Protein AF-A0A953ZHA9-F1 (afdb_monomer)

Structure (mmCIF, N/CA/C/O backbone):
data_AF-A0A953ZHA9-F1
#
_entry.id   AF-A0A953ZHA9-F1
#
loop_
_atom_site.group_PDB
_atom_site.id
_atom_site.type_symbol
_atom_site.label_atom_id
_atom_site.label_alt_id
_atom_site.label_comp_id
_atom_site.label_asym_id
_atom_site.label_entity_id
_atom_site.label_seq_id
_atom_site.pdbx_PDB_ins_code
_atom_site.Cartn_x
_atom_site.Cartn_y
_atom_site.Cartn_z
_atom_site.occupancy
_atom_site.B_iso_or_equiv
_atom_site.auth_seq_id
_atom_site.auth_comp_id
_atom_site.auth_asym_id
_atom_site.auth_atom_id
_atom_site.pdbx_PDB_model_num
ATOM 1 N N . MET A 1 1 ? -42.605 -20.347 35.649 1.00 46.47 1 MET A N 1
ATOM 2 C CA . MET A 1 1 ? -43.992 -19.847 35.459 1.00 46.47 1 MET A CA 1
ATOM 3 C C . MET A 1 1 ?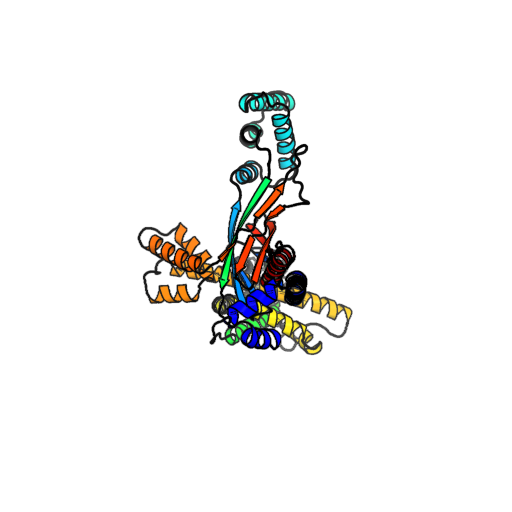 -45.031 -20.470 36.406 1.00 46.47 1 MET A C 1
ATOM 5 O O . MET A 1 1 ? -45.930 -19.749 36.827 1.00 46.47 1 MET A O 1
ATOM 9 N N . ALA A 1 2 ? -44.921 -21.750 36.800 1.00 55.47 2 ALA A N 1
ATOM 10 C CA . ALA A 1 2 ? -45.885 -22.400 37.709 1.00 55.47 2 ALA A CA 1
ATOM 11 C C . ALA A 1 2 ? -46.006 -21.723 39.096 1.00 55.47 2 ALA A C 1
ATOM 13 O O . ALA A 1 2 ? -47.114 -21.475 39.563 1.00 55.47 2 ALA A O 1
ATOM 14 N N . GLY A 1 3 ? -44.887 -21.312 39.709 1.00 54.28 3 GLY A N 1
ATOM 15 C CA . GLY A 1 3 ? -44.893 -20.633 41.017 1.00 54.28 3 GLY A CA 1
ATOM 16 C C . GLY A 1 3 ? -45.524 -19.230 41.021 1.00 54.28 3 GLY A C 1
ATOM 17 O O . GLY A 1 3 ? -46.159 -18.843 41.999 1.00 54.28 3 GLY A O 1
ATOM 18 N N . ALA A 1 4 ? -45.415 -18.484 39.915 1.00 53.38 4 ALA A N 1
ATOM 19 C CA . ALA A 1 4 ? -46.030 -17.158 39.775 1.00 53.38 4 ALA A CA 1
ATOM 20 C C . ALA A 1 4 ? -47.553 -17.252 39.578 1.00 53.38 4 ALA A C 1
ATOM 22 O O . ALA A 1 4 ? -48.303 -16.491 40.186 1.00 53.38 4 ALA A O 1
ATOM 23 N N . ARG A 1 5 ? -48.024 -18.238 38.796 1.00 55.31 5 ARG A N 1
ATOM 24 C CA . ARG A 1 5 ? -49.462 -18.525 38.641 1.00 55.31 5 ARG A CA 1
ATOM 25 C C . ARG A 1 5 ? -50.091 -19.048 39.939 1.00 55.31 5 ARG A C 1
ATOM 27 O O . ARG A 1 5 ? -51.217 -18.667 40.247 1.00 55.31 5 ARG A O 1
ATOM 34 N N . ALA A 1 6 ? -49.360 -19.850 40.717 1.00 56.22 6 ALA A N 1
ATOM 35 C CA . ALA A 1 6 ? -49.814 -20.345 42.018 1.00 56.22 6 ALA A CA 1
ATOM 36 C C . ALA A 1 6 ? -49.943 -19.224 43.070 1.00 56.22 6 ALA A C 1
ATOM 38 O O . ALA A 1 6 ? -50.947 -19.169 43.774 1.00 56.22 6 ALA A O 1
ATOM 39 N N . ARG A 1 7 ? -48.997 -18.269 43.137 1.00 58.69 7 ARG A N 1
ATOM 40 C CA . ARG A 1 7 ? -49.129 -17.099 44.032 1.00 58.69 7 ARG A CA 1
ATOM 41 C C . ARG A 1 7 ? -50.207 -16.121 43.587 1.00 58.69 7 ARG A C 1
ATOM 43 O O . ARG A 1 7 ? -50.943 -15.653 44.444 1.00 58.69 7 ARG A O 1
ATOM 50 N N . ARG A 1 8 ? -50.367 -15.868 42.281 1.00 56.56 8 ARG A N 1
ATOM 51 C CA . ARG A 1 8 ? -51.448 -15.005 41.768 1.00 56.56 8 ARG A CA 1
ATOM 52 C C . ARG A 1 8 ? -52.821 -15.452 42.283 1.00 56.56 8 ARG A C 1
ATOM 54 O O . ARG A 1 8 ? -53.618 -14.609 42.677 1.00 56.56 8 ARG A O 1
ATOM 61 N N . ARG A 1 9 ? -53.069 -16.768 42.320 1.00 56.53 9 ARG A N 1
ATOM 62 C CA . ARG A 1 9 ? -54.313 -17.347 42.854 1.00 56.53 9 ARG A CA 1
ATOM 63 C C . ARG A 1 9 ? -54.489 -17.159 44.365 1.00 56.53 9 ARG A C 1
ATOM 65 O O . ARG A 1 9 ? -55.622 -17.025 44.797 1.00 56.53 9 ARG A O 1
ATOM 72 N N . ASN A 1 10 ? -53.403 -17.109 45.137 1.00 55.66 10 ASN A N 1
ATOM 73 C CA . ASN A 1 10 ? -53.461 -17.034 46.602 1.00 55.66 10 ASN A CA 1
ATOM 74 C C . ASN A 1 10 ? -53.288 -15.618 47.184 1.00 55.66 10 ASN A C 1
ATOM 76 O O . ASN A 1 10 ? -53.624 -15.421 48.345 1.00 55.66 10 ASN A O 1
ATOM 80 N N . THR A 1 11 ? -52.746 -14.642 46.440 1.00 58.66 11 THR A N 1
ATOM 81 C CA . THR A 1 11 ? -52.456 -13.288 46.969 1.00 58.66 11 THR A CA 1
ATOM 82 C C . THR A 1 11 ? -53.059 -12.130 46.168 1.00 58.66 11 THR A C 1
ATOM 84 O O . THR A 1 11 ? -52.948 -10.992 46.607 1.00 58.66 11 THR A O 1
ATOM 87 N N . GLY A 1 12 ? -53.671 -12.376 45.002 1.00 61.41 12 GLY A N 1
ATOM 88 C CA . GLY A 1 12 ? -54.345 -11.337 44.203 1.00 61.41 12 GLY A CA 1
ATOM 89 C C . GLY A 1 12 ? -53.430 -10.331 43.480 1.00 61.41 12 GLY A C 1
ATOM 90 O O . GLY A 1 12 ? -53.921 -9.379 42.884 1.00 61.41 12 GLY A O 1
ATOM 91 N N . GLU A 1 13 ? -52.107 -10.520 43.498 1.00 60.47 13 GLU A N 1
ATOM 92 C CA . GLU A 1 13 ? -51.139 -9.567 42.923 1.00 60.47 13 GLU A CA 1
ATOM 93 C C . GLU A 1 13 ? -50.981 -9.697 41.390 1.00 60.47 13 GLU A C 1
ATOM 95 O O . GLU A 1 13 ? -51.134 -10.777 40.811 1.00 60.47 13 GLU A O 1
ATOM 100 N N . ASN A 1 14 ? -50.600 -8.596 40.729 1.00 72.56 14 ASN A N 1
ATOM 101 C CA . ASN A 1 14 ? -50.195 -8.556 39.316 1.00 72.56 14 ASN A CA 1
ATOM 102 C C . ASN A 1 14 ? -49.054 -9.566 39.038 1.00 72.56 14 ASN A C 1
ATOM 104 O O . ASN A 1 14 ? -48.128 -9.707 39.834 1.00 72.56 14 ASN A O 1
ATOM 108 N N . ILE A 1 15 ? -49.103 -10.256 37.889 1.00 62.19 15 ILE A N 1
ATOM 109 C CA . ILE A 1 15 ? -48.099 -11.235 37.431 1.00 62.19 15 ILE A CA 1
ATOM 110 C C . ILE A 1 15 ? -46.666 -10.688 37.458 1.00 62.19 15 ILE A C 1
ATOM 112 O O . ILE A 1 15 ? -45.771 -11.413 37.887 1.00 62.19 15 ILE A O 1
ATOM 116 N N . LEU A 1 16 ? -46.440 -9.435 37.053 1.00 66.94 16 LEU A N 1
ATOM 117 C CA . LEU A 1 16 ? -45.123 -8.789 37.104 1.00 66.94 16 LEU A CA 1
ATOM 118 C C . LEU A 1 16 ? -44.649 -8.614 38.552 1.00 66.94 16 LEU A C 1
ATOM 120 O O . LEU A 1 16 ? -43.514 -8.953 38.879 1.00 66.94 16 LEU A O 1
ATOM 124 N N . THR A 1 17 ? -45.536 -8.179 39.448 1.00 66.88 17 THR A N 1
ATOM 125 C CA . THR A 1 17 ? -45.242 -8.002 40.878 1.00 66.88 17 THR A CA 1
ATOM 126 C C . THR A 1 17 ? -44.975 -9.338 41.573 1.00 66.88 17 THR A C 1
ATOM 128 O O . THR A 1 17 ? -44.025 -9.452 42.347 1.00 66.88 17 THR A O 1
ATOM 131 N N . ALA A 1 18 ? -45.752 -10.375 41.251 1.00 61.16 18 ALA A N 1
ATOM 132 C CA . ALA A 1 18 ? -45.565 -11.727 41.767 1.00 61.16 18 ALA A CA 1
ATOM 133 C C . ALA A 1 18 ? -44.256 -12.355 41.265 1.00 61.16 18 ALA A C 1
ATOM 135 O O . ALA A 1 18 ? -43.568 -13.029 42.032 1.00 61.16 18 ALA A O 1
ATOM 136 N N . LEU A 1 19 ? -43.886 -12.113 40.002 1.00 64.56 19 LEU A N 1
ATOM 137 C CA . LEU A 1 19 ? -42.614 -12.554 39.435 1.00 64.56 19 LEU A CA 1
ATOM 138 C C . LEU A 1 19 ? -41.450 -11.878 40.170 1.00 64.56 19 LEU A C 1
ATOM 140 O O . LEU A 1 19 ? -40.621 -12.575 40.745 1.00 64.56 19 LEU A O 1
ATOM 144 N N . VAL A 1 20 ? -41.458 -10.544 40.267 1.00 69.38 20 VAL A N 1
ATOM 145 C CA . VAL A 1 20 ? -40.430 -9.755 40.965 1.00 69.38 20 VAL A CA 1
ATOM 146 C C . VAL A 1 20 ? -40.309 -10.157 42.438 1.00 69.38 20 VAL A C 1
ATOM 148 O O . VAL A 1 20 ? -39.200 -10.376 42.917 1.00 69.38 20 VAL A O 1
ATOM 151 N N . ARG A 1 21 ? -41.421 -10.344 43.164 1.00 67.25 21 ARG A N 1
ATOM 152 C CA . ARG A 1 21 ? -41.402 -10.786 44.574 1.00 67.25 21 ARG A CA 1
ATOM 153 C C . ARG A 1 21 ? -40.932 -12.227 44.764 1.00 67.25 21 ARG A C 1
ATOM 155 O O . ARG A 1 21 ? -40.394 -12.534 45.824 1.00 67.25 21 ARG A O 1
ATOM 162 N N . ILE A 1 22 ? -41.119 -13.119 43.791 1.00 66.38 22 ILE A N 1
ATOM 163 C CA . ILE A 1 22 ? -40.560 -14.480 43.843 1.00 66.38 22 ILE A CA 1
ATOM 164 C C . ILE A 1 22 ? -39.050 -14.439 43.593 1.00 66.38 22 ILE A C 1
ATOM 166 O O . ILE A 1 22 ? -38.300 -15.079 44.333 1.00 66.38 22 ILE A O 1
ATOM 170 N N . THR A 1 23 ? -38.595 -13.656 42.614 1.00 65.38 23 THR A N 1
ATOM 171 C CA . THR A 1 23 ? -37.164 -13.469 42.334 1.00 65.38 23 THR A CA 1
ATOM 172 C C . THR A 1 23 ? -36.461 -12.811 43.526 1.00 65.38 23 THR A C 1
ATOM 174 O O . THR A 1 23 ? -35.430 -13.297 43.987 1.00 65.38 23 THR A O 1
ATOM 177 N N . LEU A 1 24 ? -37.084 -11.786 44.120 1.00 66.81 24 LEU A N 1
ATOM 178 C CA . LEU A 1 24 ? -36.630 -11.119 45.344 1.00 66.81 24 LEU A CA 1
ATOM 179 C C . LEU A 1 24 ? -36.864 -11.937 46.625 1.00 66.81 24 LEU A C 1
ATOM 181 O O . LEU A 1 24 ? -36.327 -11.573 47.666 1.00 66.81 24 LEU A O 1
ATOM 185 N N . GLY A 1 25 ? -37.652 -13.010 46.584 1.00 67.75 25 GLY A N 1
ATOM 186 C CA . GLY A 1 25 ? -37.838 -13.926 47.712 1.00 67.75 25 GLY A CA 1
ATOM 187 C C . GLY A 1 25 ? -36.747 -14.996 47.792 1.00 67.75 25 GLY A C 1
ATOM 188 O O . GLY A 1 25 ? -36.468 -15.500 48.871 1.00 67.75 25 GLY A O 1
ATOM 189 N N . ASN A 1 26 ? -36.103 -15.310 46.661 1.00 77.69 26 ASN A N 1
ATOM 190 C CA . ASN A 1 26 ? -35.035 -16.308 46.538 1.00 77.69 26 ASN A CA 1
ATOM 191 C C . ASN A 1 26 ? -33.776 -15.707 45.888 1.00 77.69 26 ASN A C 1
ATOM 193 O O . ASN A 1 26 ? -33.160 -16.296 44.997 1.00 77.69 26 ASN A O 1
ATOM 197 N N . ARG A 1 27 ? -33.391 -14.513 46.356 1.00 78.81 27 ARG A N 1
ATOM 198 C CA . ARG A 1 27 ? -32.319 -13.683 45.779 1.00 78.81 27 ARG A CA 1
ATOM 199 C C . ARG A 1 27 ? -30.988 -14.405 45.628 1.00 78.81 27 ARG A C 1
ATOM 201 O O . ARG A 1 27 ? -30.376 -14.300 44.578 1.00 78.81 27 ARG A O 1
ATOM 208 N N . ARG A 1 28 ? -30.563 -15.199 46.618 1.00 79.94 28 ARG A N 1
ATOM 209 C CA . ARG A 1 28 ? -29.308 -15.972 46.524 1.00 79.94 28 ARG A CA 1
ATOM 210 C C . ARG A 1 28 ? -29.333 -16.989 45.383 1.00 79.94 28 ARG A C 1
ATOM 212 O O . ARG A 1 28 ? -28.364 -17.100 44.644 1.00 79.94 28 ARG A O 1
ATOM 219 N N . ARG A 1 29 ? -30.450 -17.706 45.211 1.00 81.62 29 ARG A N 1
ATOM 220 C CA . ARG A 1 29 ? -30.597 -18.726 44.163 1.00 81.62 29 ARG A CA 1
ATOM 221 C C . ARG A 1 29 ? -30.638 -18.091 42.775 1.00 81.62 29 ARG A C 1
ATOM 223 O O . ARG A 1 29 ? -29.900 -18.511 41.893 1.00 81.62 29 ARG A O 1
ATOM 230 N N . TYR A 1 30 ? -31.479 -17.074 42.589 1.00 83.12 30 TYR A N 1
ATOM 231 C CA . TYR A 1 30 ? -31.614 -16.416 41.289 1.00 83.12 30 TYR A CA 1
ATOM 232 C C . TYR A 1 30 ? -30.412 -15.526 40.952 1.00 83.12 30 TYR A C 1
ATOM 234 O O . TYR A 1 30 ? -29.982 -15.536 39.808 1.00 83.12 30 TYR A O 1
ATOM 242 N N . GLY A 1 31 ? -29.815 -14.840 41.931 1.00 84.94 31 GLY A N 1
ATOM 243 C CA . GLY A 1 31 ? -28.549 -14.121 41.767 1.00 84.94 31 GLY A CA 1
ATOM 244 C C . GLY A 1 31 ? -27.408 -15.061 41.380 1.00 84.94 31 GLY A C 1
ATOM 245 O O . GLY A 1 31 ? -26.688 -14.781 40.429 1.00 84.94 31 GLY A O 1
ATOM 246 N N . GLY A 1 32 ? -27.324 -16.240 42.011 1.00 85.00 32 GLY A N 1
ATOM 247 C CA . GLY A 1 32 ? -26.397 -17.299 41.606 1.00 85.00 32 GLY A CA 1
ATOM 248 C C . GLY A 1 32 ? -26.612 -17.766 40.162 1.00 85.00 32 GLY A C 1
ATOM 249 O O . GLY A 1 32 ? -25.645 -17.871 39.413 1.00 85.00 32 GLY A O 1
ATOM 250 N N . TYR A 1 33 ? -27.857 -17.989 39.729 1.00 89.75 33 TYR A N 1
ATOM 251 C CA . TYR A 1 33 ? -28.147 -18.337 38.329 1.00 89.75 33 TYR A CA 1
ATOM 252 C C . TYR A 1 33 ? -27.772 -17.224 37.348 1.00 89.75 33 TYR A C 1
ATOM 254 O O . TYR A 1 33 ? -27.205 -17.516 36.300 1.00 89.75 33 TYR A O 1
ATOM 262 N N . ILE A 1 34 ? -28.029 -15.961 37.697 1.00 88.81 34 ILE A N 1
ATOM 263 C CA . ILE A 1 34 ? -27.624 -14.804 36.889 1.00 88.81 34 ILE A CA 1
ATOM 264 C C . ILE A 1 34 ? -26.097 -14.769 36.740 1.00 88.81 34 ILE A C 1
ATOM 266 O O . ILE A 1 34 ? -25.606 -14.615 35.626 1.00 88.81 34 ILE A O 1
ATOM 270 N N . VAL A 1 35 ? -25.340 -14.998 37.819 1.00 91.69 35 VAL A N 1
ATOM 271 C CA . VAL A 1 35 ? -23.871 -15.087 37.752 1.00 91.69 35 VAL A CA 1
ATOM 272 C C . VAL A 1 35 ? -23.418 -16.196 36.798 1.00 91.69 35 VAL A C 1
ATOM 274 O O . VAL A 1 35 ? -22.553 -15.946 35.967 1.00 91.69 35 VAL A O 1
ATOM 277 N N . HIS A 1 36 ? -24.019 -17.391 36.849 1.00 91.25 36 HIS A N 1
ATOM 278 C CA . HIS A 1 36 ? -23.660 -18.482 35.930 1.00 91.25 36 HIS A CA 1
ATOM 279 C C . HIS A 1 36 ? -23.941 -18.122 34.467 1.00 91.25 36 HIS A C 1
ATOM 281 O O . HIS A 1 36 ? -23.116 -18.405 33.603 1.00 91.25 36 HIS A O 1
ATOM 287 N N . VAL A 1 37 ? -25.068 -17.459 34.185 1.00 92.31 37 VAL A N 1
ATOM 288 C CA . VAL A 1 37 ? -25.357 -16.934 32.841 1.00 92.31 37 VAL A CA 1
ATOM 289 C C . VAL A 1 37 ? -24.288 -15.925 32.420 1.00 92.31 37 VAL A C 1
ATOM 291 O O . VAL A 1 37 ? -23.790 -16.003 31.304 1.00 92.31 37 VAL A O 1
ATOM 294 N N . GLY A 1 38 ? -23.876 -15.027 33.315 1.00 92.44 38 GLY A N 1
ATOM 295 C CA . GLY A 1 38 ? -22.795 -14.083 33.042 1.00 92.44 38 GLY A CA 1
ATOM 296 C C . GLY A 1 38 ? -21.449 -14.762 32.754 1.00 92.44 38 GLY A C 1
ATOM 297 O O . GLY A 1 38 ? -20.763 -14.369 31.815 1.00 92.44 38 GLY A O 1
ATOM 298 N N . VAL A 1 39 ? -21.101 -15.833 33.478 1.00 93.56 39 VAL A N 1
ATOM 299 C CA . VAL A 1 39 ? -19.895 -16.641 33.206 1.00 93.56 39 VAL A CA 1
ATOM 300 C C . VAL A 1 39 ? -19.974 -17.322 31.837 1.00 93.56 39 VAL A C 1
ATOM 302 O O . VAL A 1 39 ? -18.992 -17.306 31.099 1.00 93.56 39 VAL A O 1
ATOM 305 N N . LEU A 1 40 ? -21.135 -17.872 31.462 1.00 94.00 40 LEU A N 1
ATOM 306 C CA . LEU A 1 40 ? -21.342 -18.452 30.131 1.00 94.00 40 LEU A CA 1
ATOM 307 C C . LEU A 1 40 ? -21.184 -17.402 29.023 1.00 94.00 40 LEU A C 1
ATOM 309 O O . LEU A 1 40 ? -20.549 -17.683 28.012 1.00 94.00 40 LEU A O 1
ATOM 313 N N . LEU A 1 41 ? -21.705 -16.188 29.222 1.00 92.56 41 LEU A N 1
ATOM 314 C CA . LEU A 1 41 ? -21.539 -15.081 28.274 1.00 92.56 41 LEU A CA 1
ATOM 315 C C . LEU A 1 41 ? -20.070 -14.663 28.124 1.00 92.56 41 LEU A C 1
ATOM 317 O O . LEU A 1 41 ? -19.616 -14.466 27.001 1.00 92.56 41 LEU A O 1
ATOM 321 N N . ILE A 1 42 ? -19.308 -14.589 29.223 1.00 91.88 42 ILE A N 1
ATOM 322 C CA . ILE A 1 42 ? -17.858 -14.332 29.168 1.00 91.88 42 ILE A CA 1
ATOM 323 C C . ILE A 1 42 ? -17.138 -15.435 28.393 1.00 91.88 42 ILE A C 1
ATOM 325 O O . ILE A 1 42 ? -16.354 -15.131 27.498 1.00 91.88 42 ILE A O 1
ATOM 329 N N . ALA A 1 43 ? -17.414 -16.705 28.703 1.00 91.00 43 ALA A N 1
ATOM 330 C CA . ALA A 1 43 ? -16.782 -17.835 28.028 1.00 91.00 43 ALA A CA 1
ATOM 331 C C . ALA A 1 43 ? -17.072 -17.835 26.518 1.00 91.00 43 ALA A C 1
ATOM 333 O O . ALA A 1 43 ? -16.156 -18.029 25.721 1.00 91.00 43 ALA A O 1
ATOM 334 N N . LEU A 1 44 ? -18.319 -17.555 26.121 1.00 90.00 44 LEU A N 1
ATOM 335 C CA . LEU A 1 44 ? -18.698 -17.407 24.715 1.00 90.00 44 LEU A CA 1
ATOM 336 C C . LEU A 1 44 ? -18.005 -16.207 24.061 1.00 90.00 44 LEU A C 1
ATOM 338 O O . LEU A 1 44 ? -17.480 -16.352 22.961 1.00 90.00 44 LEU A O 1
ATOM 342 N N . GLY A 1 45 ? -17.952 -15.055 24.734 1.00 86.81 45 GLY A N 1
ATOM 343 C CA . GLY A 1 45 ? -17.251 -13.869 24.236 1.00 86.81 45 GLY A CA 1
ATOM 344 C C . GLY A 1 45 ? -15.772 -14.147 23.959 1.00 86.81 45 GLY A C 1
ATOM 345 O O . GLY A 1 45 ? -15.290 -13.851 22.872 1.00 86.81 45 GLY A O 1
ATOM 346 N N . ILE A 1 46 ? -15.073 -14.800 24.894 1.00 86.44 46 ILE A N 1
ATOM 347 C CA . ILE A 1 46 ? -13.667 -15.205 24.722 1.00 86.44 46 ILE A CA 1
ATOM 348 C C . ILE A 1 46 ? -13.521 -16.206 23.568 1.00 86.44 46 ILE A C 1
ATOM 350 O O . ILE A 1 46 ? -12.642 -16.046 22.723 1.00 86.44 46 ILE A O 1
ATOM 354 N N . TYR A 1 47 ? -14.382 -17.226 23.516 1.00 88.38 47 TYR A N 1
ATOM 355 C CA . TYR A 1 47 ? -14.337 -18.269 22.490 1.00 88.38 47 TYR A CA 1
ATOM 356 C C . TYR A 1 47 ? -14.504 -17.701 21.073 1.00 88.38 47 TYR A C 1
ATOM 358 O O . TYR A 1 47 ? -13.671 -17.958 20.204 1.00 88.38 47 TYR A O 1
ATOM 366 N N . TYR A 1 48 ? -15.539 -16.886 20.843 1.00 82.44 48 TYR A N 1
ATOM 367 C CA . TYR A 1 48 ? -15.773 -16.261 19.539 1.00 82.44 48 TYR A CA 1
ATOM 368 C C . TYR A 1 48 ? -14.711 -15.209 19.204 1.00 82.44 48 TYR A C 1
ATOM 370 O O . TYR A 1 48 ? -14.231 -15.186 18.073 1.00 82.44 48 TYR A O 1
ATOM 378 N N . SER A 1 49 ? -14.290 -14.396 20.180 1.00 80.19 49 SER A N 1
ATOM 379 C CA . SER A 1 49 ? -13.225 -13.406 19.984 1.00 80.19 49 SER A CA 1
ATOM 380 C C . SER A 1 49 ? -11.917 -14.054 19.527 1.00 80.19 49 SER A C 1
ATOM 382 O O . SER A 1 49 ? -11.249 -13.495 18.668 1.00 80.19 49 SER A O 1
ATOM 384 N N . SER A 1 50 ? -11.579 -15.241 20.044 1.00 82.50 50 SER A N 1
ATOM 385 C CA . SER A 1 50 ? -10.360 -15.966 19.671 1.00 82.50 50 SER A CA 1
ATOM 386 C C . SER A 1 50 ? -10.443 -16.657 18.305 1.00 82.50 50 SER A C 1
ATOM 388 O O . SER A 1 50 ? -9.458 -16.663 17.574 1.00 82.50 50 SER A O 1
ATOM 390 N N . LEU A 1 51 ? -11.580 -17.262 17.943 1.00 82.81 51 LEU A N 1
ATOM 391 C CA . LEU A 1 51 ? -11.709 -18.009 16.678 1.00 82.81 51 LEU A CA 1
ATOM 392 C C . LEU A 1 51 ? -11.810 -17.116 15.437 1.00 82.81 51 LEU A C 1
ATOM 394 O O . LEU A 1 51 ? -11.395 -17.501 14.335 1.00 82.81 51 LEU A O 1
ATOM 398 N N . TYR A 1 52 ? -12.407 -15.943 15.621 1.00 81.62 52 TYR A N 1
ATOM 399 C CA . TYR A 1 52 ? -12.656 -14.972 14.562 1.00 81.62 52 TYR A CA 1
ATOM 400 C C . TYR A 1 52 ? -11.732 -13.755 14.666 1.00 81.62 52 TYR A C 1
ATOM 402 O O . TYR A 1 52 ? -11.977 -12.752 14.004 1.00 81.62 52 TYR A O 1
ATOM 410 N N . GLU A 1 53 ? -10.666 -13.845 15.469 1.00 81.50 53 GLU A N 1
ATOM 411 C CA . GLU A 1 53 ? -9.622 -12.826 15.498 1.00 81.50 53 GLU A CA 1
ATOM 412 C C . GLU A 1 53 ? -8.996 -12.699 14.107 1.00 81.50 53 GLU A C 1
ATOM 414 O O . GLU A 1 53 ? -8.518 -13.677 13.524 1.00 81.50 53 GLU A O 1
ATOM 419 N N . VAL A 1 54 ? -8.997 -11.477 13.582 1.00 81.25 54 VAL A N 1
ATOM 420 C CA . VAL A 1 54 ? -8.226 -11.117 12.392 1.00 81.25 54 VAL A CA 1
ATOM 421 C C . VAL A 1 54 ? -7.073 -10.254 12.864 1.00 81.25 54 VAL A C 1
ATOM 423 O O . VAL A 1 54 ? -7.292 -9.251 13.542 1.00 81.25 54 VAL A O 1
ATOM 426 N N . SER A 1 55 ? -5.847 -10.644 12.527 1.00 82.12 55 SER A N 1
ATOM 427 C CA . SER A 1 55 ? -4.656 -9.857 12.831 1.00 82.12 55 SER A CA 1
ATOM 428 C C . SER A 1 55 ? -3.727 -9.822 11.631 1.00 82.12 55 SER A C 1
ATOM 430 O O . SER A 1 55 ? -3.613 -10.804 10.900 1.00 82.12 55 SER A O 1
ATOM 432 N N . GLY A 1 56 ? -3.059 -8.693 11.445 1.00 79.31 56 GLY A N 1
ATOM 433 C CA . GLY A 1 56 ? -2.113 -8.502 10.357 1.00 79.31 56 GLY A CA 1
ATOM 434 C C . GLY A 1 56 ? -1.222 -7.299 10.609 1.00 79.31 56 GLY A C 1
ATOM 435 O O . GLY A 1 56 ? -1.407 -6.563 11.582 1.00 79.31 56 GLY A O 1
ATOM 436 N N . SER A 1 57 ? -0.239 -7.108 9.737 1.00 81.94 57 SER A N 1
ATOM 437 C CA . SER A 1 57 ? 0.612 -5.922 9.729 1.00 81.94 57 SER A CA 1
ATOM 438 C C . SER A 1 57 ? 0.645 -5.305 8.342 1.00 81.94 57 SER A C 1
ATOM 440 O O . SER A 1 57 ? 0.809 -6.023 7.361 1.00 81.94 57 SER A O 1
ATOM 442 N N . VAL A 1 58 ? 0.529 -3.986 8.274 1.00 76.06 58 VAL A N 1
ATOM 443 C CA . VAL A 1 58 ? 0.666 -3.204 7.046 1.00 76.06 58 VAL A CA 1
ATOM 444 C C . VAL A 1 58 ? 1.816 -2.224 7.217 1.00 76.06 58 VAL A C 1
ATOM 446 O O . VAL A 1 58 ? 1.873 -1.522 8.223 1.00 76.06 58 VAL A O 1
ATOM 449 N N . THR A 1 59 ? 2.719 -2.166 6.242 1.00 81.19 59 THR A N 1
ATOM 450 C CA . THR A 1 59 ? 3.763 -1.140 6.163 1.00 81.19 59 THR A CA 1
ATOM 451 C C . THR A 1 59 ? 3.443 -0.221 5.000 1.00 81.19 59 THR A C 1
ATOM 453 O O . THR A 1 59 ? 3.313 -0.689 3.872 1.00 81.19 59 THR A O 1
ATOM 456 N N . THR A 1 60 ? 3.295 1.076 5.259 1.00 79.62 60 THR A N 1
ATOM 457 C CA . THR A 1 60 ? 2.894 2.030 4.225 1.00 79.62 60 THR A CA 1
ATOM 458 C C . THR A 1 60 ? 3.388 3.447 4.508 1.00 79.62 60 THR A C 1
ATOM 460 O O . THR A 1 60 ? 3.521 3.846 5.662 1.00 79.62 60 THR A O 1
ATOM 463 N N . SER A 1 61 ? 3.637 4.215 3.446 1.00 81.12 61 SER A N 1
ATOM 464 C CA . SER A 1 61 ? 3.806 5.676 3.493 1.00 81.12 61 SER A CA 1
ATOM 465 C C . SER A 1 61 ? 2.447 6.382 3.597 1.00 81.12 61 SER A C 1
ATOM 467 O O . SER A 1 61 ? 1.423 5.752 3.280 1.00 81.12 61 SER A O 1
ATOM 469 N N . PRO A 1 62 ? 2.407 7.668 3.998 1.00 81.31 62 PRO A N 1
ATOM 470 C CA . PRO A 1 62 ? 1.188 8.468 3.971 1.00 81.31 62 PRO A CA 1
ATOM 471 C C . PRO A 1 62 ? 0.517 8.405 2.597 1.00 81.31 62 PRO A C 1
ATOM 473 O O . PRO A 1 62 ? 1.176 8.447 1.559 1.00 81.31 62 PRO A O 1
ATOM 476 N N . GLY A 1 63 ? -0.803 8.254 2.592 1.00 82.75 63 GLY A N 1
ATOM 477 C CA . GLY A 1 63 ? -1.608 8.062 1.388 1.00 82.75 63 GLY A CA 1
ATOM 478 C C . GLY A 1 63 ? -1.733 6.621 0.898 1.00 82.75 63 GLY A C 1
ATOM 479 O O . GLY A 1 63 ? -2.561 6.336 0.025 1.00 82.75 63 GLY A O 1
ATOM 480 N N . GLY A 1 64 ? -0.956 5.692 1.455 1.00 84.44 64 GLY A N 1
ATOM 481 C CA . GLY A 1 64 ? -1.199 4.274 1.241 1.00 84.44 64 GLY A CA 1
ATOM 482 C C . GLY A 1 64 ? -2.292 3.731 2.162 1.00 84.44 64 GLY A C 1
ATOM 483 O O . GLY A 1 64 ? -2.719 4.361 3.136 1.00 84.44 64 GLY A O 1
ATOM 484 N N . TYR A 1 65 ? -2.801 2.563 1.796 1.00 88.69 65 TYR A N 1
ATOM 485 C CA . TYR A 1 65 ? -3.986 1.986 2.409 1.00 88.69 65 TYR A CA 1
ATOM 486 C C . TYR A 1 65 ? -3.935 0.459 2.379 1.00 88.69 65 TYR A C 1
ATOM 488 O O . TYR A 1 65 ? -3.138 -0.143 1.664 1.00 88.69 65 TYR A O 1
ATOM 496 N N . SER A 1 66 ? -4.816 -0.169 3.149 1.00 86.81 66 SER A N 1
ATOM 497 C CA . SER A 1 66 ? -5.041 -1.610 3.123 1.00 86.81 66 SER A CA 1
ATOM 498 C C . SER A 1 66 ? -6.529 -1.909 3.229 1.00 86.81 66 SER A C 1
ATOM 500 O O . SER A 1 66 ? -7.281 -1.143 3.835 1.00 86.81 66 SER A O 1
ATOM 502 N N . LEU A 1 67 ? -6.948 -3.018 2.626 1.00 88.06 67 LEU A N 1
ATOM 503 C CA . LEU A 1 67 ? -8.302 -3.533 2.740 1.00 88.06 67 LEU A CA 1
ATOM 504 C C . LEU A 1 67 ? -8.329 -4.616 3.819 1.00 88.06 67 LEU A C 1
ATOM 506 O O . LEU A 1 67 ? -7.582 -5.589 3.749 1.00 88.06 67 LEU A O 1
ATOM 510 N N . ILE A 1 68 ? -9.197 -4.454 4.811 1.00 85.62 68 ILE A N 1
ATOM 511 C CA . ILE A 1 68 ? -9.387 -5.432 5.883 1.00 85.62 68 ILE A CA 1
ATOM 512 C C . ILE A 1 68 ? -10.800 -5.985 5.796 1.00 85.62 68 ILE A C 1
ATOM 514 O O . ILE A 1 68 ? -11.752 -5.231 5.621 1.00 85.62 68 ILE A O 1
ATOM 518 N N . THR A 1 69 ? -10.932 -7.301 5.951 1.00 85.56 69 THR A N 1
ATOM 519 C CA . THR A 1 69 ? -12.229 -7.982 6.009 1.00 85.56 69 THR A CA 1
ATOM 520 C C . THR A 1 69 ? -12.452 -8.537 7.411 1.00 85.56 69 THR A C 1
ATOM 522 O O . THR A 1 69 ? -11.608 -9.261 7.942 1.00 85.56 69 THR A O 1
ATOM 525 N N . ASP A 1 70 ? -13.592 -8.213 8.016 1.00 81.75 70 ASP A N 1
ATOM 526 C CA . ASP A 1 70 ? -14.052 -8.860 9.238 1.00 81.75 70 ASP A CA 1
ATOM 527 C C . ASP A 1 70 ? -14.498 -10.289 8.920 1.00 81.75 70 ASP A C 1
ATOM 529 O O . ASP A 1 70 ? -15.439 -10.523 8.164 1.00 81.75 70 ASP A O 1
ATOM 533 N N . LYS A 1 71 ? -13.831 -11.264 9.535 1.00 82.38 71 LYS A N 1
ATOM 534 C CA . LYS A 1 71 ? -14.102 -12.686 9.326 1.00 82.38 71 LYS A CA 1
ATOM 535 C C . LYS A 1 71 ? -15.474 -13.125 9.847 1.00 82.38 71 LYS A C 1
ATOM 537 O O . LYS A 1 71 ? -15.996 -14.125 9.361 1.00 82.38 71 LYS A O 1
ATOM 542 N N . LEU A 1 72 ? -16.036 -12.448 10.851 1.00 80.44 72 LEU A N 1
ATOM 543 C CA . LEU A 1 72 ? -17.326 -12.830 11.426 1.00 80.44 72 LEU A CA 1
ATOM 544 C C . LEU A 1 72 ? -18.501 -12.294 10.603 1.00 80.44 72 LEU A C 1
ATOM 546 O O . LEU A 1 72 ? -19.428 -13.051 10.325 1.00 80.44 72 LEU A O 1
ATOM 550 N N . SER A 1 73 ? -18.491 -11.006 10.251 1.00 79.62 73 SER A N 1
ATOM 551 C CA . SER A 1 73 ? -19.606 -10.384 9.519 1.00 79.62 73 SER A CA 1
ATOM 552 C C . SER A 1 73 ? -19.432 -10.377 8.001 1.00 79.62 73 SER A C 1
ATOM 554 O O . SER A 1 73 ? -20.425 -10.288 7.286 1.00 79.62 73 SER A O 1
ATOM 556 N N . GLY A 1 74 ? -18.194 -10.463 7.508 1.00 81.69 74 GLY A N 1
ATOM 557 C CA . GLY A 1 74 ? -17.852 -10.244 6.103 1.00 81.69 74 GLY A CA 1
ATOM 558 C C . GLY A 1 74 ? -17.708 -8.769 5.712 1.00 81.69 74 GLY A C 1
ATOM 559 O O . GLY A 1 74 ? -17.425 -8.489 4.549 1.00 81.69 74 GLY A O 1
ATOM 560 N N . ASP A 1 75 ? -17.882 -7.828 6.648 1.00 83.81 75 ASP A N 1
ATOM 561 C CA . ASP A 1 75 ? -17.749 -6.395 6.362 1.00 83.81 75 ASP A CA 1
ATOM 562 C C . ASP A 1 75 ? -16.308 -6.049 5.985 1.00 83.81 75 ASP A C 1
ATOM 564 O O . ASP A 1 75 ? -15.353 -6.552 6.585 1.00 83.81 75 ASP A O 1
ATOM 568 N N . LYS A 1 76 ? -16.151 -5.148 5.017 1.00 86.62 76 LYS A N 1
ATOM 569 C CA . LYS A 1 76 ? -14.847 -4.683 4.555 1.00 86.62 76 LYS A CA 1
ATOM 570 C C . LYS A 1 76 ? -14.596 -3.244 4.987 1.00 86.62 76 LYS A C 1
ATOM 572 O O . LYS A 1 76 ? -15.514 -2.427 5.066 1.00 86.62 76 LYS A O 1
ATOM 577 N N . TYR A 1 77 ? -13.331 -2.931 5.234 1.00 87.56 77 TYR A N 1
ATOM 578 C CA . TYR A 1 77 ? -12.886 -1.617 5.674 1.00 87.56 77 TYR A CA 1
ATOM 579 C C . TYR A 1 77 ? -11.613 -1.211 4.946 1.00 87.56 77 TYR A C 1
ATOM 581 O O . TYR A 1 77 ? -10.682 -2.008 4.826 1.00 87.56 77 TYR A O 1
ATOM 589 N N . ILE A 1 78 ? -11.546 0.048 4.518 1.00 89.94 78 ILE A N 1
ATOM 590 C CA . ILE A 1 78 ? -10.294 0.647 4.057 1.00 89.94 78 ILE A CA 1
ATOM 591 C C . ILE A 1 78 ? -9.617 1.286 5.257 1.00 89.94 78 ILE A C 1
ATOM 593 O O . ILE A 1 78 ? -10.169 2.185 5.892 1.00 89.94 78 ILE A O 1
ATOM 597 N N . VAL A 1 79 ? -8.397 0.849 5.531 1.00 88.25 79 VAL A N 1
ATOM 598 C CA . VAL A 1 79 ? -7.494 1.498 6.473 1.00 88.25 79 VAL A CA 1
ATOM 599 C C . VAL A 1 79 ? -6.565 2.383 5.681 1.00 88.25 79 VAL A C 1
ATOM 601 O O . VAL A 1 79 ? -5.712 1.889 4.952 1.00 88.25 79 VAL A O 1
ATOM 604 N N . TYR A 1 80 ? -6.732 3.683 5.827 1.00 89.12 80 TYR A N 1
ATOM 605 C CA . TYR A 1 80 ? -5.951 4.691 5.138 1.00 89.12 80 TYR A CA 1
ATOM 606 C C . TYR A 1 80 ? -4.972 5.338 6.117 1.00 89.12 80 TYR A C 1
ATOM 608 O O . TYR A 1 80 ? -5.377 5.833 7.173 1.00 89.12 80 TYR A O 1
ATOM 616 N N . PHE A 1 81 ? -3.685 5.337 5.771 1.00 87.62 81 PHE A N 1
ATOM 617 C CA . PHE A 1 81 ? -2.673 6.043 6.545 1.00 87.62 81 PHE A CA 1
ATOM 618 C C . PHE A 1 81 ? -2.617 7.498 6.082 1.00 87.62 81 PHE A C 1
ATOM 620 O O . PHE A 1 81 ? -2.247 7.783 4.946 1.00 87.62 81 PHE A O 1
ATOM 627 N N . GLU A 1 82 ? -3.028 8.424 6.943 1.00 84.25 82 GLU A N 1
ATOM 628 C CA . GLU A 1 82 ? -3.170 9.826 6.564 1.00 84.25 82 GLU A CA 1
ATOM 629 C C . GLU A 1 82 ? -1.881 10.613 6.727 1.00 84.25 82 GLU A C 1
ATOM 631 O O . GLU A 1 82 ? -1.461 11.280 5.784 1.00 84.25 82 GLU A O 1
ATOM 636 N N . SER A 1 83 ? -1.288 10.567 7.913 1.00 77.81 83 SER A N 1
ATOM 637 C CA . SER A 1 83 ? -0.077 11.317 8.222 1.00 77.81 83 SER A CA 1
ATOM 638 C C . SER A 1 83 ? 0.560 10.835 9.515 1.00 77.81 83 SER A C 1
ATOM 640 O O . SER A 1 83 ? -0.070 10.184 10.355 1.00 77.81 83 SER A O 1
ATOM 642 N N . GLU A 1 84 ? 1.821 11.206 9.674 1.00 68.56 84 GLU A N 1
ATOM 643 C CA . GLU A 1 84 ? 2.547 11.154 10.931 1.00 68.56 84 GLU A CA 1
ATOM 644 C C . GLU A 1 84 ? 2.714 12.588 11.449 1.00 68.56 84 GLU A C 1
ATOM 646 O O . GLU A 1 84 ? 3.159 13.471 10.721 1.00 68.56 84 GLU A O 1
ATOM 651 N N . GLU A 1 85 ? 2.306 12.82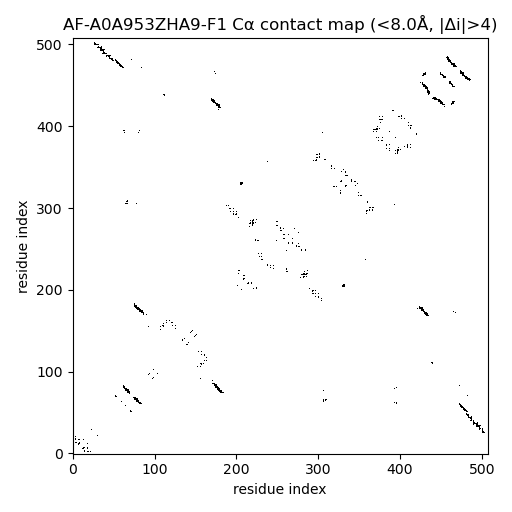5 12.691 1.00 62.78 85 GLU A N 1
ATOM 652 C CA . GLU A 1 85 ? 2.626 14.015 13.470 1.00 62.78 85 GLU A CA 1
ATOM 653 C C . GLU A 1 85 ? 3.714 13.625 14.480 1.00 62.78 85 GLU A C 1
ATOM 655 O O . GLU A 1 85 ? 3.471 12.937 15.480 1.00 62.78 85 GLU A O 1
ATOM 660 N N . THR A 1 86 ? 4.944 14.044 14.208 1.00 55.00 86 THR A N 1
ATOM 661 C CA . THR A 1 86 ? 6.048 13.992 15.168 1.00 55.00 86 THR A CA 1
ATOM 662 C C . THR A 1 86 ? 5.944 15.169 16.136 1.00 55.00 86 THR A C 1
ATOM 664 O O . THR A 1 86 ? 5.342 16.198 15.847 1.00 55.00 86 THR A O 1
ATOM 667 N N . THR A 1 87 ? 6.487 15.026 17.343 1.00 55.53 87 THR A N 1
ATOM 668 C CA . THR A 1 87 ? 6.613 16.172 18.256 1.00 55.53 87 THR A CA 1
ATOM 669 C C . THR A 1 87 ? 7.728 17.112 17.811 1.00 55.53 87 THR A C 1
ATOM 671 O O . THR A 1 87 ? 8.859 16.646 17.656 1.00 55.53 87 THR A O 1
ATOM 674 N N . ASP A 1 88 ? 7.438 18.420 17.783 1.00 54.12 88 ASP A N 1
ATOM 675 C CA . ASP A 1 88 ? 8.359 19.529 17.457 1.00 54.12 88 ASP A CA 1
ATOM 676 C C . ASP A 1 88 ? 9.754 19.415 18.106 1.00 54.12 88 ASP A C 1
ATOM 678 O O . ASP A 1 88 ? 10.767 19.844 17.552 1.00 54.12 88 ASP A O 1
ATOM 682 N N . ASP A 1 89 ? 9.826 18.832 19.306 1.00 53.41 89 ASP A N 1
ATOM 683 C CA . ASP A 1 89 ? 11.060 18.715 20.083 1.00 53.41 89 ASP A CA 1
ATOM 684 C C . ASP A 1 89 ? 12.111 17.781 19.447 1.00 53.41 89 ASP A C 1
ATOM 686 O O . ASP A 1 89 ? 13.304 17.966 19.701 1.00 53.41 89 ASP A O 1
ATOM 690 N N . TRP A 1 90 ? 11.700 16.797 18.637 1.00 55.34 90 TRP A N 1
ATOM 691 C CA . TRP A 1 90 ? 12.598 15.818 18.002 1.00 55.34 90 TRP A CA 1
ATOM 692 C C . TRP A 1 90 ? 12.972 16.169 16.568 1.00 55.34 90 TRP A C 1
ATOM 694 O O . TRP A 1 90 ? 14.107 15.897 16.166 1.00 55.34 90 TRP A O 1
ATOM 704 N N . ASP A 1 91 ? 12.079 16.828 15.832 1.00 54.34 91 ASP A N 1
ATOM 705 C CA . ASP A 1 91 ? 12.387 17.332 14.493 1.00 54.34 91 ASP A CA 1
ATOM 706 C C . ASP A 1 91 ? 13.557 18.318 14.552 1.00 54.34 91 ASP A C 1
ATOM 708 O O . ASP A 1 91 ? 14.495 18.194 13.768 1.00 54.34 91 ASP A O 1
ATOM 712 N N . PHE A 1 92 ? 13.620 19.155 15.598 1.00 58.22 92 PHE A N 1
ATOM 713 C CA . PHE A 1 92 ? 14.787 19.990 15.891 1.00 58.22 92 PHE A CA 1
ATOM 714 C C . PHE A 1 92 ? 16.092 19.185 16.024 1.00 58.22 92 PHE A C 1
ATOM 716 O O . PHE A 1 92 ? 17.116 19.586 15.469 1.00 58.22 92 PHE A O 1
ATOM 723 N N . LEU A 1 93 ? 16.093 18.061 16.756 1.00 55.97 93 LEU A N 1
ATOM 724 C CA . LEU A 1 93 ? 17.298 17.245 16.943 1.00 55.97 93 LEU A CA 1
ATOM 725 C C . LEU A 1 93 ? 17.709 16.558 15.632 1.00 55.97 93 LEU A C 1
ATOM 727 O O . LEU A 1 93 ? 18.887 16.548 15.276 1.00 55.97 93 LEU A O 1
ATOM 731 N N . ARG A 1 94 ? 16.742 16.013 14.891 1.00 56.06 94 ARG A N 1
ATOM 732 C CA . ARG A 1 94 ? 16.977 15.330 13.614 1.00 56.06 94 ARG A CA 1
ATOM 733 C C . ARG A 1 94 ? 17.488 16.299 12.545 1.00 56.06 94 ARG A C 1
ATOM 735 O O . ARG A 1 94 ? 18.484 16.002 11.887 1.00 56.06 94 ARG A O 1
ATOM 742 N N . GLU A 1 95 ? 16.860 17.464 12.418 1.00 59.53 95 GLU A N 1
ATOM 743 C CA . GLU A 1 95 ? 17.221 18.522 11.468 1.00 59.53 95 GLU A CA 1
ATOM 744 C C . GLU A 1 95 ? 18.574 19.155 11.817 1.00 59.53 95 GLU A C 1
ATOM 746 O O . GLU A 1 95 ? 19.452 19.305 10.962 1.00 59.53 95 GLU A O 1
ATOM 751 N N . SER A 1 96 ? 18.799 19.454 13.099 1.00 56.56 96 SER A N 1
ATOM 752 C CA . SER A 1 96 ? 20.040 20.091 13.538 1.00 56.56 96 SER A CA 1
ATOM 753 C C . SER A 1 96 ? 21.234 19.139 13.494 1.00 56.56 96 SER A C 1
ATOM 755 O O . SER A 1 96 ? 22.362 19.587 13.270 1.00 56.56 96 SER A O 1
ATOM 757 N N . PHE A 1 97 ? 21.039 17.830 13.698 1.00 55.44 97 PHE A N 1
ATOM 758 C CA . PHE A 1 97 ? 22.148 16.919 14.017 1.00 55.44 97 PHE A CA 1
ATOM 759 C C . PHE A 1 97 ? 22.286 15.688 13.111 1.00 55.44 97 PHE A C 1
ATOM 761 O O . PHE A 1 97 ? 23.380 15.117 13.058 1.00 55.44 97 PHE A O 1
ATOM 768 N N . GLY A 1 98 ? 21.269 15.364 12.306 1.00 51.94 98 GLY A N 1
ATOM 769 C CA . GLY A 1 98 ? 21.269 14.242 11.361 1.00 51.94 98 GLY A CA 1
ATOM 770 C C . GLY A 1 98 ? 21.059 12.868 12.016 1.00 51.94 98 GLY A C 1
ATOM 771 O O . GLY A 1 98 ? 20.980 12.753 13.234 1.00 51.94 98 GLY A O 1
ATOM 772 N N . GLN A 1 99 ? 20.983 11.811 11.198 1.00 52.84 99 GLN A N 1
ATOM 773 C CA . GLN A 1 99 ? 20.730 10.419 11.632 1.00 52.84 99 GLN A CA 1
ATOM 774 C C . GLN A 1 99 ? 21.996 9.640 12.042 1.00 52.84 99 GLN A C 1
ATOM 776 O O . GLN A 1 99 ? 21.965 8.422 12.189 1.00 52.84 99 GLN A O 1
ATOM 781 N N . ASP A 1 100 ? 23.131 10.321 12.178 1.00 55.16 100 ASP A N 1
ATOM 782 C CA . ASP A 1 100 ? 24.427 9.685 12.407 1.00 55.16 100 ASP A CA 1
ATOM 783 C C . ASP A 1 100 ? 24.585 9.274 13.882 1.00 55.16 100 ASP A C 1
ATOM 785 O O . ASP A 1 100 ? 24.598 10.116 14.787 1.00 55.16 100 ASP A O 1
ATOM 789 N N . GLU A 1 101 ? 24.730 7.970 14.119 1.00 50.59 101 GLU A N 1
ATOM 790 C CA . GLU A 1 101 ? 24.890 7.353 15.439 1.00 50.59 101 GLU A CA 1
ATOM 791 C C . GLU A 1 101 ? 26.090 7.940 16.212 1.00 50.59 101 GLU A C 1
ATOM 793 O O . GLU A 1 101 ? 26.015 8.155 17.426 1.00 50.59 101 GLU A O 1
ATOM 798 N N . GLN A 1 102 ? 27.169 8.323 15.512 1.00 53.38 102 GLN A N 1
ATOM 799 C CA . GLN A 1 102 ? 28.324 8.981 16.136 1.00 53.38 102 GLN A CA 1
ATOM 800 C C . GLN A 1 102 ? 27.996 10.402 16.604 1.00 53.38 102 GLN A C 1
ATOM 802 O O . GLN A 1 102 ? 28.472 10.845 17.654 1.00 53.38 102 GLN A O 1
ATOM 807 N N . ARG A 1 103 ? 27.157 11.127 15.857 1.00 56.66 103 ARG A N 1
ATOM 808 C CA . ARG A 1 103 ? 26.732 12.485 16.224 1.00 56.66 103 ARG A CA 1
ATOM 809 C C . ARG A 1 103 ? 25.768 12.447 17.398 1.00 56.66 103 ARG A C 1
ATOM 811 O O . ARG A 1 103 ? 25.949 13.225 18.333 1.00 56.66 103 ARG A O 1
ATOM 818 N N . ALA A 1 104 ? 24.824 11.507 17.410 1.00 54.47 104 ALA A N 1
ATOM 819 C CA . ALA A 1 104 ? 23.910 11.291 18.531 1.00 54.47 104 ALA A CA 1
ATOM 820 C C . ALA A 1 104 ? 24.660 11.082 19.865 1.00 54.47 104 ALA A C 1
ATOM 822 O O . ALA A 1 104 ? 24.283 11.662 20.886 1.00 54.47 104 ALA A O 1
ATOM 823 N N . GLN A 1 105 ? 25.785 10.355 19.851 1.00 57.09 105 GLN A N 1
ATOM 824 C CA . GLN A 1 105 ? 26.610 10.118 21.042 1.00 57.09 105 GLN A CA 1
ATOM 825 C C . GLN A 1 105 ? 27.262 11.393 21.611 1.00 57.09 105 GLN A C 1
ATOM 827 O O . GLN A 1 105 ? 27.397 11.538 22.832 1.00 57.09 105 GLN A O 1
ATOM 832 N N . ILE A 1 106 ? 27.666 12.334 20.751 1.00 60.31 106 ILE A N 1
ATOM 833 C CA . ILE A 1 106 ? 28.216 13.633 21.173 1.00 60.31 106 ILE A CA 1
ATOM 834 C C . ILE A 1 106 ? 27.134 14.452 21.894 1.00 60.31 106 ILE A C 1
ATOM 836 O O . ILE A 1 106 ? 27.393 15.020 22.960 1.00 60.31 106 ILE A O 1
ATOM 840 N N . TYR A 1 107 ? 25.905 14.452 21.371 1.00 61.69 107 TYR A N 1
ATOM 841 C CA . TYR A 1 107 ? 24.763 15.119 22.007 1.00 61.69 107 TYR A CA 1
ATOM 842 C C . TYR A 1 107 ? 24.365 14.464 23.322 1.00 61.69 107 TYR A C 1
ATOM 844 O O . TYR A 1 107 ? 24.045 15.162 24.283 1.00 61.69 107 TYR A O 1
ATOM 852 N N . GLU A 1 108 ? 24.460 13.142 23.408 1.00 58.81 108 GLU A N 1
ATOM 853 C CA . GLU A 1 108 ? 24.240 12.406 24.646 1.00 58.81 108 GLU A CA 1
ATOM 854 C C . GLU A 1 108 ? 25.171 12.901 25.767 1.00 58.81 108 GLU A C 1
ATOM 856 O O . GLU A 1 108 ? 24.733 13.241 26.873 1.00 58.81 108 GLU A O 1
ATOM 861 N N . ASN A 1 109 ? 26.465 13.011 25.464 1.00 65.94 109 ASN A N 1
ATOM 862 C CA . ASN A 1 109 ? 27.456 13.515 26.410 1.00 65.94 109 ASN A CA 1
ATOM 863 C C . ASN A 1 109 ? 27.174 14.974 26.806 1.00 65.94 109 ASN A C 1
ATOM 865 O O . ASN A 1 109 ? 27.319 15.329 27.980 1.00 65.94 109 ASN A O 1
ATOM 869 N N . MET A 1 110 ? 26.702 15.794 25.862 1.00 69.38 110 MET A N 1
ATOM 870 C CA . MET A 1 110 ? 26.310 17.183 26.108 1.00 69.38 110 MET A CA 1
ATOM 871 C C . MET A 1 110 ? 25.076 17.296 27.015 1.00 69.38 110 MET A C 1
ATOM 873 O O . MET A 1 110 ? 25.093 18.036 27.996 1.00 69.38 110 MET A O 1
ATOM 877 N N . LEU A 1 111 ? 24.012 16.532 26.761 1.00 66.81 111 LEU A N 1
ATOM 878 C CA . LEU A 1 111 ? 22.811 16.523 27.605 1.00 66.81 111 LEU A CA 1
ATOM 879 C C . LEU A 1 111 ? 23.123 16.028 29.017 1.00 66.81 111 LEU A C 1
ATOM 881 O O . LEU A 1 111 ? 22.629 16.580 30.006 1.00 66.81 111 LEU A O 1
ATOM 885 N N . ARG A 1 112 ? 23.994 15.020 29.132 1.00 68.31 112 ARG A N 1
ATOM 886 C CA . ARG A 1 112 ? 24.512 14.552 30.421 1.00 68.31 112 ARG A CA 1
ATOM 887 C C . ARG A 1 112 ? 25.259 15.667 31.152 1.00 68.31 112 ARG A C 1
ATOM 889 O O . ARG A 1 112 ? 25.115 15.796 32.368 1.00 68.31 112 ARG A O 1
ATOM 896 N N . TYR A 1 113 ? 26.026 16.478 30.428 1.00 72.00 113 TYR A N 1
ATOM 897 C CA . TYR A 1 113 ? 26.718 17.637 30.977 1.00 72.00 113 TYR A CA 1
ATOM 898 C C . TYR A 1 113 ? 25.744 18.730 31.450 1.00 72.00 113 TYR A C 1
ATOM 900 O O . TYR A 1 113 ? 25.857 19.173 32.594 1.00 72.00 113 TYR A O 1
ATOM 908 N N . VAL A 1 114 ? 24.740 19.096 30.642 1.00 74.88 114 VAL A N 1
ATOM 909 C CA . VAL A 1 114 ? 23.684 20.058 31.017 1.00 74.88 114 VAL A CA 1
ATOM 910 C C . VAL A 1 114 ? 22.973 19.615 32.299 1.00 74.88 114 VAL A C 1
ATOM 912 O O . VAL A 1 114 ? 22.855 20.383 33.249 1.00 74.88 114 VAL A O 1
ATOM 915 N N . ARG A 1 115 ? 22.576 18.340 32.389 1.00 68.50 115 ARG A N 1
ATOM 916 C CA . ARG A 1 115 ? 21.892 17.789 33.574 1.00 68.50 115 ARG A CA 1
ATOM 917 C C . ARG A 1 115 ? 22.759 17.769 34.833 1.00 68.50 115 ARG A C 1
ATOM 919 O O . ARG A 1 115 ? 22.228 17.910 35.931 1.00 68.50 115 ARG A O 1
ATOM 926 N N . LYS A 1 116 ? 24.075 17.579 34.693 1.00 76.38 116 LYS A N 1
ATOM 927 C CA . LYS A 1 116 ? 25.029 17.632 35.816 1.00 76.38 116 LYS A CA 1
ATOM 928 C C . LYS A 1 116 ? 25.256 19.049 36.350 1.00 76.38 116 LYS A C 1
ATOM 930 O O . LYS A 1 116 ? 25.808 19.178 37.436 1.00 76.38 116 LYS A O 1
ATOM 935 N N . ASN A 1 117 ? 24.834 20.077 35.615 1.00 80.75 117 ASN A N 1
ATOM 936 C CA . ASN A 1 117 ? 24.964 21.483 35.992 1.00 80.75 117 ASN A CA 1
ATOM 937 C C . ASN A 1 117 ? 23.576 22.151 36.054 1.00 80.75 117 ASN A C 1
ATOM 939 O O . ASN A 1 117 ? 23.289 23.045 35.257 1.00 80.75 117 ASN A O 1
ATOM 943 N N . PRO A 1 118 ? 22.680 21.703 36.954 1.00 78.06 118 PRO A N 1
ATOM 944 C CA . PRO A 1 118 ? 21.310 22.206 37.016 1.00 78.06 118 PRO A CA 1
ATOM 945 C C . PRO A 1 118 ? 21.258 23.703 37.359 1.00 78.06 118 PRO A C 1
ATOM 947 O O . PRO A 1 118 ? 20.353 24.414 36.970 1.00 78.06 118 PRO A O 1
ATOM 950 N N . ASP A 1 119 ? 22.222 24.237 38.073 1.00 85.94 119 ASP A N 1
ATOM 951 C CA . ASP A 1 119 ? 22.296 25.648 38.438 1.00 85.94 119 ASP A CA 1
ATOM 952 C C . ASP A 1 119 ? 22.691 26.585 37.281 1.00 85.94 119 ASP A C 1
ATOM 954 O O . ASP A 1 119 ? 22.517 27.794 37.411 1.00 85.94 119 ASP A O 1
ATOM 958 N N . LYS A 1 120 ? 23.167 26.055 36.144 1.00 86.50 120 LYS A N 1
ATOM 959 C CA . LYS A 1 120 ? 23.709 26.859 35.039 1.00 86.50 120 LYS A CA 1
ATOM 960 C C . LYS A 1 120 ? 22.695 27.110 33.926 1.00 86.50 120 LYS A C 1
ATOM 962 O O . LYS A 1 120 ? 21.978 26.212 33.482 1.00 86.50 120 LYS A O 1
ATOM 967 N N . SER A 1 121 ? 22.684 28.339 33.427 1.00 88.19 121 SER A N 1
ATOM 968 C CA . SER A 1 121 ? 21.950 28.756 32.235 1.00 88.19 121 SER A CA 1
ATOM 969 C C . SER A 1 121 ? 22.569 28.187 30.951 1.00 88.19 121 SER A C 1
ATOM 971 O O . SER A 1 121 ? 23.735 27.786 30.909 1.00 88.19 121 SER A O 1
ATOM 973 N N . ALA A 1 122 ? 21.794 28.192 29.861 1.00 84.56 122 ALA A N 1
ATOM 974 C CA . ALA A 1 122 ? 22.281 27.759 28.551 1.00 84.56 122 ALA A CA 1
ATOM 975 C C . ALA A 1 122 ? 23.510 28.564 28.095 1.00 84.56 122 ALA A C 1
ATOM 977 O O . ALA A 1 122 ? 24.465 27.976 27.597 1.00 84.56 122 ALA A O 1
ATOM 978 N N . GLY A 1 123 ? 23.525 29.880 28.335 1.00 87.06 123 GLY A N 1
ATOM 979 C CA . GLY A 1 123 ? 24.657 30.744 27.989 1.00 87.06 123 GLY A CA 1
ATOM 980 C C . GLY A 1 123 ? 25.945 30.361 28.722 1.00 87.06 123 GLY A C 1
ATOM 981 O O . GLY A 1 123 ? 26.996 30.249 28.100 1.00 87.06 123 GLY A O 1
ATOM 982 N N . GLU A 1 124 ? 25.864 30.068 30.022 1.00 88.12 124 GLU A N 1
ATOM 983 C CA . GLU A 1 124 ? 27.027 29.646 30.819 1.00 88.12 124 GLU A CA 1
ATOM 984 C C . GLU A 1 124 ? 27.588 28.295 30.362 1.00 88.12 124 GLU A C 1
ATOM 986 O O . GLU A 1 124 ? 28.802 28.080 30.355 1.00 88.12 124 GLU A O 1
ATOM 991 N N . ILE A 1 125 ? 26.712 27.377 29.949 1.00 85.81 125 ILE A N 1
ATOM 992 C CA . ILE A 1 125 ? 27.117 26.084 29.396 1.00 85.81 125 ILE A CA 1
ATOM 993 C C . ILE A 1 125 ? 27.750 26.270 28.012 1.00 85.81 125 ILE A C 1
ATOM 995 O O . ILE A 1 125 ? 28.796 25.682 27.750 1.00 85.81 125 ILE A O 1
ATOM 999 N N . VAL A 1 126 ? 27.166 27.108 27.151 1.00 88.44 126 VAL A N 1
ATOM 1000 C CA . VAL A 1 126 ? 27.696 27.422 25.815 1.00 88.44 126 VAL A CA 1
ATOM 1001 C C . VAL A 1 126 ? 29.102 28.008 25.894 1.00 88.44 126 VAL A C 1
ATOM 1003 O O . VAL A 1 126 ? 29.983 27.564 25.159 1.00 88.44 126 VAL A O 1
ATOM 1006 N N . GLU A 1 127 ? 29.339 28.968 26.785 1.00 88.75 127 GLU A N 1
ATOM 1007 C CA . GLU A 1 127 ? 30.665 29.574 26.931 1.00 88.75 127 GLU A CA 1
ATOM 1008 C C . GLU A 1 127 ? 31.698 28.567 27.433 1.00 88.75 127 GLU A C 1
ATOM 1010 O O . GLU A 1 127 ? 32.811 28.508 26.909 1.00 88.75 127 GLU A O 1
ATOM 1015 N N . LYS A 1 128 ? 31.311 27.689 28.364 1.00 86.25 128 LYS A N 1
ATOM 1016 C CA . LYS A 1 128 ? 32.180 26.591 28.792 1.00 86.25 128 LYS A CA 1
ATOM 1017 C C . LYS A 1 128 ? 32.500 25.627 27.645 1.00 86.25 128 LYS A C 1
ATOM 1019 O O . LYS A 1 128 ? 33.657 25.268 27.469 1.00 86.25 128 LYS A O 1
ATOM 1024 N N . VAL A 1 129 ? 31.511 25.244 26.842 1.00 82.56 129 VAL A N 1
ATOM 1025 C CA . VAL A 1 129 ? 31.714 24.362 25.681 1.00 82.56 129 VAL A CA 1
ATOM 1026 C C . VAL A 1 129 ? 32.644 25.000 24.650 1.00 82.56 129 VAL A C 1
ATOM 1028 O O . VAL A 1 129 ? 33.533 24.328 24.133 1.00 82.56 129 VAL A O 1
ATOM 1031 N N . LYS A 1 130 ? 32.482 26.300 24.371 1.00 86.12 130 LYS A N 1
ATOM 1032 C CA . LYS A 1 130 ? 33.396 27.045 23.494 1.00 86.12 130 LYS A CA 1
ATOM 1033 C C . LYS A 1 130 ? 34.818 27.052 24.045 1.00 86.12 130 LYS A C 1
ATOM 1035 O O . LYS A 1 130 ? 35.750 26.882 23.267 1.00 86.12 130 LYS A O 1
ATOM 1040 N N . GLN A 1 131 ? 34.980 27.254 25.352 1.00 87.44 131 GLN A N 1
ATOM 1041 C CA . GLN A 1 131 ? 36.292 27.269 25.991 1.00 87.44 131 GLN A CA 1
ATOM 1042 C C . GLN A 1 131 ? 36.960 25.890 25.947 1.00 87.44 131 GLN A C 1
ATOM 1044 O O . GLN A 1 131 ? 38.091 25.787 25.489 1.00 87.44 131 GLN A O 1
ATOM 1049 N N . ASP A 1 132 ? 36.239 24.830 26.315 1.00 84.50 132 ASP A N 1
ATOM 1050 C CA . ASP A 1 132 ? 36.758 23.458 26.288 1.00 84.50 132 ASP A CA 1
ATOM 1051 C C . ASP A 1 132 ? 37.147 23.046 24.848 1.00 84.50 132 ASP A C 1
ATOM 1053 O O . ASP A 1 132 ? 38.170 22.396 24.632 1.00 84.50 132 ASP A O 1
ATOM 1057 N N . ALA A 1 133 ? 36.375 23.476 23.840 1.00 82.50 133 ALA A N 1
ATOM 1058 C CA . ALA A 1 133 ? 36.707 23.253 22.434 1.00 82.50 133 ALA A CA 1
ATOM 1059 C C . ALA A 1 133 ? 37.958 24.037 22.000 1.00 82.50 133 ALA A C 1
ATOM 1061 O O . ALA A 1 133 ? 38.822 23.477 21.330 1.00 82.50 133 ALA A O 1
ATOM 1062 N N . LYS A 1 134 ? 38.097 25.309 22.401 1.00 85.75 134 LYS A N 1
ATOM 1063 C CA . LYS A 1 134 ? 39.307 26.111 22.138 1.00 85.75 134 LYS A CA 1
ATOM 1064 C C . LYS A 1 134 ? 40.554 25.444 22.711 1.00 85.75 134 LYS A C 1
ATOM 1066 O O . LYS A 1 134 ? 41.558 25.319 22.013 1.00 85.75 134 LYS A O 1
ATOM 1071 N N . ASP A 1 135 ? 40.461 24.960 23.946 1.00 86.31 135 ASP A N 1
ATOM 1072 C CA . ASP A 1 135 ? 41.558 24.271 24.622 1.00 86.31 135 ASP A CA 1
ATOM 1073 C C . ASP A 1 135 ? 41.929 22.968 23.886 1.00 86.31 135 ASP A C 1
ATOM 1075 O O . ASP A 1 135 ? 43.109 22.671 23.704 1.00 86.31 135 ASP A O 1
ATOM 1079 N N . GLN A 1 136 ? 40.935 22.226 23.380 1.00 83.75 136 GLN A N 1
ATOM 1080 C CA . GLN A 1 136 ? 41.147 20.999 22.604 1.00 83.75 136 GLN A CA 1
ATOM 1081 C C . GLN A 1 136 ? 41.785 21.252 21.227 1.00 83.75 136 GLN A C 1
ATOM 1083 O O . GLN A 1 136 ? 42.600 20.448 20.774 1.00 83.75 136 GLN A O 1
ATOM 1088 N N . PHE A 1 137 ? 41.436 22.357 20.564 1.00 81.38 137 PHE A N 1
ATOM 1089 C CA . PHE A 1 137 ? 42.020 22.759 19.279 1.00 81.38 137 PHE A CA 1
ATOM 1090 C C . PHE A 1 137 ? 43.328 23.557 19.424 1.00 81.38 137 PHE A C 1
ATOM 1092 O O . PHE A 1 137 ? 43.914 23.953 18.418 1.00 81.38 137 PHE A O 1
ATOM 1099 N N . GLY A 1 138 ? 43.822 23.764 20.651 1.00 78.31 138 GLY A N 1
ATOM 1100 C CA . GLY A 1 138 ? 45.091 24.446 20.910 1.00 78.31 138 GLY A CA 1
ATOM 1101 C C . GLY A 1 138 ? 45.051 25.962 20.690 1.00 78.31 138 GLY A C 1
ATOM 1102 O O . GLY A 1 138 ? 46.092 26.558 20.416 1.00 78.31 138 GLY A O 1
ATOM 1103 N N . GLY A 1 139 ? 43.877 26.592 20.794 1.00 81.19 139 GLY A N 1
ATOM 1104 C CA . GLY A 1 139 ? 43.721 28.036 20.622 1.00 81.19 139 GLY A CA 1
ATOM 1105 C C . GLY A 1 139 ? 42.398 28.428 19.971 1.00 81.19 139 GLY A C 1
ATOM 1106 O O . GLY A 1 139 ? 41.336 28.321 20.582 1.00 81.19 139 GLY A O 1
ATOM 1107 N N . GLU A 1 140 ? 42.454 28.962 18.750 1.00 84.06 140 GLU A N 1
ATOM 1108 C CA . GLU A 1 140 ? 41.265 29.430 18.031 1.00 84.06 140 GLU A CA 1
ATOM 1109 C C . GLU A 1 140 ? 40.469 28.276 17.411 1.00 84.06 140 GLU A C 1
ATOM 1111 O O . GLU A 1 140 ? 41.020 27.275 16.955 1.00 84.06 140 GLU A O 1
ATOM 1116 N N . LEU A 1 141 ? 39.142 28.422 17.390 1.00 84.75 141 LEU A N 1
ATOM 1117 C CA . LEU A 1 141 ? 38.262 27.424 16.791 1.00 84.75 141 LEU A CA 1
ATOM 1118 C C . LEU A 1 141 ? 38.366 27.491 15.259 1.00 84.75 141 LEU A C 1
ATOM 1120 O O . LEU A 1 141 ? 38.173 28.575 14.704 1.00 84.75 141 LEU A O 1
ATOM 1124 N N . PRO A 1 142 ? 38.585 26.359 14.566 1.00 87.62 142 PRO A N 1
ATOM 1125 C CA . PRO A 1 142 ? 38.598 26.325 13.107 1.00 87.62 142 PRO A CA 1
ATOM 1126 C C . PRO A 1 142 ? 37.304 26.881 12.502 1.00 87.62 142 PRO A C 1
ATOM 1128 O O . PRO A 1 142 ? 36.212 26.616 13.007 1.00 87.62 142 PRO A O 1
ATOM 1131 N N . GLU A 1 143 ? 37.406 27.580 11.371 1.00 84.69 143 GLU A N 1
ATOM 1132 C CA . GLU A 1 143 ? 36.258 28.201 10.693 1.00 84.69 143 GLU A CA 1
ATOM 1133 C C . GLU A 1 143 ? 35.167 27.182 10.320 1.00 84.69 143 GLU A C 1
ATOM 1135 O O . GLU A 1 143 ? 33.978 27.407 10.540 1.00 84.69 143 GLU A O 1
ATOM 1140 N N . PHE A 1 144 ? 35.563 25.994 9.857 1.00 79.25 144 PHE A N 1
ATOM 1141 C CA . PHE A 1 144 ? 34.619 24.909 9.598 1.00 79.25 144 PHE A CA 1
ATOM 1142 C C . PHE A 1 144 ? 33.842 24.497 10.861 1.00 79.25 144 PHE A C 1
ATOM 1144 O O . PHE A 1 144 ? 32.647 24.208 10.787 1.00 79.25 144 PHE A O 1
ATOM 1151 N N . PHE A 1 145 ? 34.488 24.492 12.032 1.00 81.81 145 PHE A N 1
ATOM 1152 C CA . PHE A 1 145 ? 33.837 24.155 13.297 1.00 81.81 145 PHE A CA 1
ATOM 1153 C C . PHE A 1 145 ? 32.854 25.250 13.722 1.00 81.81 145 PHE A C 1
ATOM 1155 O O . PHE A 1 145 ? 31.729 24.940 14.118 1.00 81.81 145 PHE A O 1
ATOM 1162 N N . THR A 1 146 ? 33.243 26.522 13.604 1.00 83.19 146 THR A N 1
ATOM 1163 C CA . THR A 1 146 ? 32.398 27.662 13.987 1.00 83.19 146 THR A CA 1
ATOM 1164 C C . THR A 1 146 ? 31.205 27.861 13.056 1.00 83.19 146 THR A C 1
ATOM 1166 O O . THR A 1 146 ? 30.145 28.255 13.536 1.00 83.19 146 THR A O 1
ATOM 1169 N N . GLN A 1 147 ? 31.336 27.546 11.765 1.00 80.50 147 GLN A N 1
ATOM 1170 C CA . GLN A 1 147 ? 30.243 27.659 10.793 1.00 80.50 147 GLN A CA 1
ATOM 1171 C C . GLN A 1 147 ? 29.291 26.457 10.808 1.00 80.50 147 GLN A C 1
ATOM 1173 O O . GLN A 1 147 ? 28.102 26.625 10.550 1.00 80.50 147 GLN A O 1
ATOM 1178 N N . ASN A 1 148 ? 29.775 25.252 11.136 1.00 76.69 148 ASN A N 1
ATOM 1179 C CA . ASN A 1 148 ? 28.970 24.032 11.007 1.00 76.69 148 ASN A CA 1
ATOM 1180 C C . ASN A 1 148 ? 28.584 23.407 12.353 1.00 76.69 148 ASN A C 1
ATOM 1182 O O . ASN A 1 148 ? 27.402 23.176 12.607 1.00 76.69 148 ASN A O 1
ATOM 1186 N N . ALA A 1 149 ? 29.560 23.110 13.215 1.00 77.94 149 ALA A N 1
ATOM 1187 C CA . ALA A 1 149 ? 29.348 22.313 14.427 1.00 77.94 149 ALA A CA 1
ATOM 1188 C C . ALA A 1 149 ? 28.908 23.156 15.634 1.00 77.94 149 ALA A C 1
ATOM 1190 O O . ALA A 1 149 ? 28.023 22.756 16.388 1.00 77.94 149 ALA A O 1
ATOM 1191 N N . LEU A 1 150 ? 29.489 24.343 15.812 1.00 81.19 150 LEU A N 1
ATOM 1192 C CA . LEU A 1 150 ? 29.236 25.186 16.977 1.00 81.19 150 LEU A CA 1
ATOM 1193 C C . LEU A 1 150 ? 27.786 25.710 17.068 1.00 81.19 150 LEU A C 1
ATOM 1195 O O . LEU A 1 150 ? 27.212 25.598 18.153 1.00 81.19 150 LEU A O 1
ATOM 1199 N N . PRO A 1 151 ? 27.144 26.227 15.996 1.00 81.00 151 PRO A N 1
ATOM 1200 C CA . PRO A 1 151 ? 25.766 26.729 16.076 1.00 81.00 151 PRO A CA 1
ATOM 1201 C C . PRO A 1 151 ? 24.785 25.629 16.491 1.00 81.00 151 PRO A C 1
ATOM 1203 O O . PRO A 1 151 ? 23.914 25.828 17.335 1.00 81.00 151 PRO A O 1
ATOM 1206 N N . ARG A 1 152 ? 25.011 24.429 15.957 1.00 73.25 152 ARG A N 1
ATOM 1207 C CA . ARG A 1 152 ? 24.313 23.190 16.289 1.00 73.25 152 ARG A CA 1
ATOM 1208 C C . ARG A 1 152 ? 24.479 22.854 17.778 1.00 73.25 152 ARG A C 1
ATOM 1210 O O . ARG A 1 152 ? 23.488 22.714 18.493 1.00 73.25 152 ARG A O 1
ATOM 1217 N N . MET A 1 153 ? 25.712 22.776 18.281 1.00 76.31 153 MET A N 1
ATOM 1218 C CA . MET A 1 153 ? 25.974 22.486 19.700 1.00 76.31 153 MET A CA 1
ATOM 1219 C C . MET A 1 153 ? 25.316 23.506 20.642 1.00 76.31 153 MET A C 1
ATOM 1221 O O . MET A 1 153 ? 24.772 23.124 21.676 1.00 76.31 153 MET A O 1
ATOM 1225 N N . ILE A 1 154 ? 25.320 24.789 20.273 1.00 81.69 154 ILE A N 1
ATOM 1226 C CA . ILE A 1 154 ? 24.643 25.855 21.023 1.00 81.69 154 ILE A CA 1
ATOM 1227 C C . ILE A 1 154 ? 23.140 25.590 21.086 1.00 81.69 154 ILE A C 1
ATOM 1229 O O . ILE A 1 154 ? 22.555 25.583 22.170 1.00 81.69 154 ILE A O 1
ATOM 1233 N N . ALA A 1 155 ? 22.519 25.320 19.942 1.00 73.62 155 ALA A N 1
ATOM 1234 C CA . ALA A 1 155 ? 21.094 25.052 19.872 1.00 73.62 155 ALA A CA 1
ATOM 1235 C C . ALA A 1 155 ? 20.706 23.814 20.718 1.00 73.62 155 ALA A C 1
ATOM 1237 O O . ALA A 1 155 ? 19.719 23.861 21.455 1.00 73.62 155 ALA A O 1
ATOM 1238 N N . ALA A 1 156 ? 21.536 22.759 20.731 1.00 72.19 156 ALA A N 1
ATOM 1239 C CA . ALA A 1 156 ? 21.354 21.595 21.611 1.00 72.19 156 ALA A CA 1
ATOM 1240 C C . ALA A 1 156 ? 21.403 21.949 23.104 1.00 72.19 156 ALA A C 1
ATOM 1242 O O . ALA A 1 156 ? 20.610 21.427 23.886 1.00 72.19 156 ALA A O 1
ATOM 1243 N N . VAL A 1 157 ? 22.323 22.826 23.520 1.00 77.69 157 VAL A N 1
ATOM 1244 C CA . VAL A 1 157 ? 22.429 23.270 24.919 1.00 77.69 157 VAL A CA 1
ATOM 1245 C C . VAL A 1 157 ? 21.182 24.049 25.332 1.00 77.69 157 VAL A C 1
ATOM 1247 O O . VAL A 1 157 ? 20.612 23.780 26.390 1.00 77.69 157 VAL A O 1
ATOM 1250 N N . HIS A 1 158 ? 20.725 24.977 24.490 1.00 78.25 158 HIS A N 1
ATOM 1251 C CA . HIS A 1 158 ? 19.505 25.744 24.740 1.00 78.25 158 HIS A CA 1
ATOM 1252 C C . HIS A 1 158 ? 18.273 24.838 24.854 1.00 78.25 158 HIS A C 1
ATOM 1254 O O . HIS A 1 158 ? 17.497 24.971 25.805 1.00 78.25 158 HIS A O 1
ATOM 1260 N N . TRP A 1 159 ? 18.128 23.873 23.944 1.00 72.38 159 TRP A N 1
ATOM 1261 C CA . TRP A 1 159 ? 17.073 22.864 24.011 1.00 72.38 159 TRP A CA 1
ATOM 1262 C C . TRP A 1 159 ? 17.182 22.005 25.281 1.00 72.38 159 TRP A C 1
ATOM 1264 O O . TRP A 1 159 ? 16.208 21.851 26.016 1.00 72.38 159 TRP A O 1
ATOM 1274 N N . GLY A 1 160 ? 18.380 21.514 25.608 1.00 72.75 160 GLY A N 1
ATOM 1275 C CA . GLY A 1 160 ? 18.623 20.664 26.775 1.00 72.75 160 GLY A CA 1
ATOM 1276 C C . GLY A 1 160 ? 18.307 21.349 28.107 1.00 72.75 160 GLY A C 1
ATOM 1277 O O . GLY A 1 160 ? 17.772 20.710 29.012 1.00 72.75 160 GLY A O 1
ATOM 1278 N N . VAL A 1 161 ? 18.587 22.652 28.227 1.00 75.44 161 VAL A N 1
ATOM 1279 C CA . VAL A 1 161 ? 18.213 23.455 29.404 1.00 75.44 161 VAL A CA 1
ATOM 1280 C C . VAL A 1 161 ? 16.700 23.672 29.467 1.00 75.44 161 VAL A C 1
ATOM 1282 O O . VAL A 1 161 ? 16.123 23.529 30.542 1.00 75.44 161 VAL A O 1
ATOM 1285 N N . LYS A 1 162 ? 16.034 23.944 28.335 1.00 73.81 162 LYS A N 1
ATOM 1286 C CA . LYS A 1 162 ? 14.565 24.075 28.265 1.00 73.81 162 LYS A CA 1
ATOM 1287 C C . LYS A 1 162 ? 13.856 22.784 28.695 1.00 73.81 162 LYS A C 1
ATOM 1289 O O . LYS A 1 162 ? 12.850 22.833 29.394 1.00 73.81 162 LYS A O 1
ATOM 1294 N N . GLN A 1 163 ? 14.412 21.632 28.326 1.00 63.31 163 GLN A N 1
ATOM 1295 C CA . GLN A 1 163 ? 13.871 20.304 28.636 1.00 63.31 163 GLN A CA 1
ATOM 1296 C C . GLN A 1 163 ? 14.350 19.738 29.985 1.00 63.31 163 GLN A C 1
ATOM 1298 O O . GLN A 1 163 ? 14.000 18.616 30.348 1.00 63.31 163 GLN A O 1
ATOM 1303 N N . ARG A 1 164 ? 15.146 20.491 30.756 1.00 67.25 164 ARG A N 1
ATOM 1304 C CA . ARG A 1 164 ? 15.771 20.038 32.012 1.00 67.25 164 ARG A CA 1
ATOM 1305 C C . ARG A 1 164 ? 14.775 19.488 33.034 1.00 67.25 164 ARG A C 1
ATOM 1307 O O . ARG A 1 164 ? 15.087 18.520 33.725 1.00 67.25 164 ARG A O 1
ATOM 1314 N N . GLU A 1 165 ? 13.619 20.133 33.160 1.00 56.78 165 GLU A N 1
ATOM 1315 C CA . GLU A 1 165 ? 12.575 19.776 34.131 1.00 56.78 165 GLU A CA 1
ATOM 1316 C C . GLU A 1 165 ? 11.530 18.811 33.546 1.00 56.78 165 GLU A C 1
ATOM 1318 O O . GLU A 1 165 ? 10.673 18.296 34.269 1.00 56.78 165 GLU A O 1
ATOM 1323 N N . ASN A 1 166 ? 11.623 18.504 32.247 1.00 55.81 166 ASN A N 1
ATOM 1324 C CA . ASN A 1 166 ? 10.745 17.549 31.593 1.00 55.81 166 ASN A CA 1
ATOM 1325 C C . ASN A 1 166 ? 11.100 16.118 32.038 1.00 55.81 166 ASN A C 1
ATOM 1327 O O . ASN A 1 166 ? 12.093 15.515 31.627 1.00 55.81 166 ASN A O 1
ATOM 1331 N N . THR A 1 167 ? 10.270 15.556 32.917 1.00 48.41 167 THR A N 1
ATOM 1332 C CA . THR A 1 167 ? 10.492 14.237 33.538 1.00 48.41 167 THR A CA 1
ATOM 1333 C C . THR A 1 167 ? 10.255 13.048 32.600 1.00 48.41 167 THR A C 1
ATOM 1335 O O . THR A 1 167 ? 10.571 11.909 32.968 1.00 48.41 167 THR A O 1
ATOM 1338 N N . LYS A 1 168 ? 9.723 13.298 31.398 1.00 50.94 168 LYS A N 1
ATOM 1339 C CA . LYS A 1 168 ? 9.450 12.307 30.357 1.00 50.94 168 LYS A CA 1
ATOM 1340 C C . LYS A 1 168 ? 10.018 12.820 29.028 1.00 50.94 168 LYS A C 1
ATOM 1342 O O . LYS A 1 168 ? 9.284 13.360 28.213 1.00 50.94 168 LYS A O 1
ATOM 1347 N N . VAL A 1 169 ? 11.319 12.633 28.801 1.00 52.31 169 VAL A N 1
ATOM 1348 C CA . VAL A 1 169 ? 11.888 12.781 27.452 1.00 52.31 169 VAL A CA 1
ATOM 1349 C C . VAL A 1 169 ? 11.539 11.511 26.677 1.00 52.31 169 VAL A C 1
ATOM 1351 O O . VAL A 1 169 ? 12.107 10.447 26.936 1.00 52.31 169 VAL A O 1
ATOM 1354 N N . TYR A 1 170 ? 10.546 11.605 25.801 1.00 52.47 170 TYR A N 1
ATOM 1355 C CA . TYR A 1 170 ? 10.154 10.542 24.880 1.00 52.47 170 TYR A CA 1
ATOM 1356 C C . TYR A 1 170 ? 10.027 11.118 23.476 1.00 52.47 170 TYR A C 1
ATOM 1358 O O . TYR A 1 170 ? 9.695 12.289 23.314 1.00 52.47 170 TYR A O 1
ATOM 1366 N N . GLU A 1 171 ? 10.312 10.302 22.472 1.00 57.81 171 GLU A N 1
ATOM 1367 C CA . GLU A 1 171 ? 9.854 10.562 21.109 1.00 57.81 171 GLU A CA 1
ATOM 1368 C C . GLU A 1 171 ? 8.437 10.011 21.027 1.00 57.81 171 GLU A C 1
ATOM 1370 O O . GLU A 1 171 ? 8.223 8.845 21.376 1.00 57.81 171 GLU A O 1
ATOM 1375 N N . SER A 1 172 ? 7.455 10.843 20.670 1.00 60.38 172 SER A N 1
ATOM 1376 C CA . SER A 1 172 ? 6.144 10.330 20.282 1.00 60.38 172 SER A CA 1
ATOM 1377 C C . SER A 1 172 ? 5.968 10.447 18.791 1.00 60.38 172 SER A C 1
ATOM 1379 O O . SER A 1 172 ? 5.981 11.547 18.242 1.00 60.38 172 SER A O 1
ATOM 1381 N N . PHE A 1 173 ? 5.715 9.300 18.192 1.00 66.56 173 PHE A N 1
ATOM 1382 C CA . PHE A 1 173 ? 5.183 9.191 16.854 1.00 66.56 173 PHE A CA 1
ATOM 1383 C C . PHE A 1 173 ? 3.670 9.127 17.004 1.00 66.56 173 PHE A C 1
ATOM 1385 O O . PHE A 1 173 ? 3.131 8.122 17.491 1.00 66.56 173 PHE A O 1
ATOM 1392 N N . A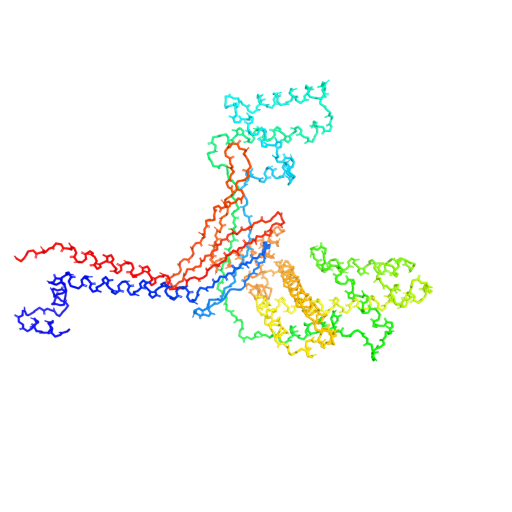SN A 1 174 ? 2.996 10.227 16.681 1.00 71.50 174 ASN A N 1
ATOM 1393 C CA . ASN A 1 174 ? 1.548 10.236 16.577 1.00 71.50 174 ASN A CA 1
ATOM 1394 C C . ASN A 1 174 ? 1.218 9.978 15.118 1.00 71.50 174 ASN A C 1
ATOM 1396 O O . ASN A 1 174 ? 1.731 10.638 14.228 1.00 71.50 174 ASN A O 1
ATOM 1400 N N . THR A 1 175 ? 0.375 8.997 14.857 1.00 78.88 175 THR A N 1
ATOM 1401 C CA . THR A 1 175 ? -0.073 8.721 13.493 1.00 78.88 175 THR A CA 1
ATOM 1402 C C . THR A 1 175 ? -1.560 8.957 13.418 1.00 78.88 175 THR A C 1
ATOM 1404 O O . THR A 1 175 ? -2.266 8.758 14.406 1.00 78.88 175 THR A O 1
ATOM 1407 N N . ILE A 1 176 ? -2.036 9.382 12.256 1.00 84.06 176 ILE A N 1
ATOM 1408 C CA . ILE A 1 176 ? -3.460 9.445 11.973 1.00 84.06 176 ILE A CA 1
ATOM 1409 C C . ILE A 1 176 ? -3.779 8.340 10.977 1.00 84.06 176 ILE A C 1
ATOM 1411 O O . ILE A 1 176 ? -3.279 8.303 9.851 1.00 84.06 176 ILE A O 1
ATOM 1415 N N . VAL A 1 177 ? -4.616 7.415 11.425 1.00 85.19 177 VAL A N 1
ATOM 1416 C CA . VAL A 1 177 ? -5.175 6.337 10.620 1.00 85.19 177 VAL A CA 1
ATOM 1417 C C . VAL A 1 177 ? -6.668 6.589 10.492 1.00 85.19 177 VAL A C 1
ATOM 1419 O O . VAL A 1 177 ? -7.355 6.844 11.479 1.00 85.19 177 VAL A O 1
ATOM 1422 N N . ARG A 1 178 ? -7.190 6.511 9.273 1.00 88.88 178 ARG A N 1
ATOM 1423 C CA . ARG A 1 178 ? -8.624 6.611 9.010 1.00 88.88 178 ARG A CA 1
ATOM 1424 C C . ARG A 1 178 ? -9.165 5.267 8.586 1.00 88.88 178 ARG A C 1
ATOM 1426 O O . ARG A 1 178 ? -8.605 4.625 7.703 1.00 88.88 178 ARG A O 1
ATOM 1433 N N . VAL A 1 179 ? -10.261 4.858 9.208 1.00 87.69 179 VAL A N 1
ATOM 1434 C CA . VAL A 1 179 ? -10.967 3.632 8.847 1.00 87.69 179 VAL A CA 1
ATOM 1435 C C . VAL A 1 179 ? -12.285 4.004 8.204 1.00 87.69 179 VAL A C 1
ATOM 1437 O O . VAL A 1 179 ? -13.128 4.638 8.836 1.00 87.69 179 VAL A O 1
ATOM 1440 N N . PHE A 1 180 ? -12.445 3.604 6.952 1.00 90.19 180 PHE A N 1
ATOM 1441 C CA . PHE A 1 180 ? -13.652 3.829 6.174 1.00 90.19 180 PHE A CA 1
ATOM 1442 C C . PHE A 1 180 ? -14.413 2.514 6.030 1.00 90.19 180 PHE A C 1
ATOM 1444 O O . PHE A 1 180 ? -13.782 1.494 5.723 1.00 90.19 180 PHE A O 1
ATOM 1451 N N . PRO A 1 181 ? -15.745 2.502 6.212 1.00 88.19 181 PRO A N 1
ATOM 1452 C CA . PRO A 1 181 ? -16.542 1.376 5.754 1.00 88.19 181 PRO A CA 1
ATOM 1453 C C . PRO A 1 181 ? -16.370 1.248 4.241 1.00 88.19 181 PRO A C 1
ATOM 1455 O O . PRO A 1 181 ? -16.333 2.247 3.522 1.00 88.19 181 PRO A O 1
ATOM 1458 N N . TYR A 1 182 ? -16.244 0.020 3.757 1.00 88.38 182 TYR A N 1
ATOM 1459 C CA . TYR A 1 182 ? -16.059 -0.227 2.342 1.00 88.38 182 TYR A CA 1
ATOM 1460 C C . TYR A 1 182 ? -17.103 -1.198 1.823 1.00 88.38 182 TYR A C 1
ATOM 1462 O O . TYR A 1 182 ? -17.210 -2.339 2.272 1.00 88.38 182 TYR A O 1
ATOM 1470 N N . VAL A 1 183 ? -17.861 -0.711 0.847 1.00 85.69 183 VAL A N 1
ATOM 1471 C CA . VAL A 1 183 ? -18.807 -1.509 0.082 1.00 85.69 183 VAL A CA 1
ATOM 1472 C C . VAL A 1 183 ? -18.171 -1.762 -1.271 1.00 85.69 183 VAL A C 1
ATOM 1474 O O . VAL A 1 183 ? -17.861 -0.833 -2.013 1.00 85.69 183 VAL A O 1
ATOM 1477 N N . GLU A 1 184 ? -17.943 -3.034 -1.561 1.00 83.44 184 GLU A N 1
ATOM 1478 C CA . GLU A 1 184 ? -17.423 -3.457 -2.850 1.00 83.44 184 GLU A CA 1
ATOM 1479 C C . GLU A 1 184 ? -18.430 -3.121 -3.963 1.00 83.44 184 GLU A C 1
ATOM 1481 O O . GLU A 1 184 ? -19.613 -3.447 -3.818 1.00 83.44 184 GLU A O 1
ATOM 1486 N N . PRO A 1 185 ? -17.993 -2.473 -5.059 1.00 84.38 185 PRO A N 1
ATOM 1487 C CA . PRO A 1 185 ? -18.860 -2.213 -6.201 1.00 84.38 185 PRO A CA 1
ATOM 1488 C C . PRO A 1 185 ? -19.420 -3.522 -6.767 1.00 84.38 185 PRO A C 1
ATOM 1490 O O . PRO A 1 185 ? -18.684 -4.488 -6.964 1.00 84.38 185 PRO A O 1
ATOM 1493 N N . THR A 1 186 ? -20.723 -3.565 -7.045 1.00 79.88 186 THR A N 1
ATOM 1494 C CA . THR A 1 186 ? -21.392 -4.783 -7.542 1.00 79.88 186 THR A CA 1
ATOM 1495 C C . THR A 1 186 ? -21.045 -5.124 -8.993 1.00 79.88 186 THR A C 1
ATOM 1497 O O . THR A 1 186 ? -21.251 -6.255 -9.424 1.00 79.88 186 THR A O 1
ATOM 1500 N N . ASP A 1 187 ? -20.551 -4.149 -9.748 1.00 83.62 187 ASP A N 1
ATOM 1501 C CA . ASP A 1 187 ? -20.257 -4.178 -11.182 1.00 83.62 187 ASP A CA 1
ATOM 1502 C C . ASP A 1 187 ? -18.751 -4.074 -11.479 1.00 83.62 187 ASP A C 1
ATOM 1504 O O . ASP A 1 187 ? -18.350 -3.697 -12.578 1.00 83.62 187 ASP A O 1
ATOM 1508 N N . LEU A 1 188 ? -17.899 -4.415 -10.508 1.00 86.75 188 LEU A N 1
ATOM 1509 C CA . LEU A 1 188 ? -16.452 -4.338 -10.675 1.00 86.75 188 LEU A CA 1
ATOM 1510 C C . LEU A 1 188 ? -15.945 -5.326 -11.742 1.00 86.75 188 LEU A C 1
ATOM 1512 O O . LEU A 1 188 ? -15.882 -6.538 -11.522 1.00 86.75 188 LEU A O 1
ATOM 1516 N N . GLU A 1 189 ? -15.521 -4.805 -12.893 1.00 91.12 189 GLU A N 1
ATOM 1517 C CA . GLU A 1 189 ? -14.928 -5.608 -13.961 1.00 91.12 189 GLU A CA 1
ATOM 1518 C C . GLU A 1 189 ? -13.433 -5.860 -13.715 1.00 91.12 189 GLU A C 1
ATOM 1520 O O . GLU A 1 189 ? -12.587 -4.993 -13.918 1.00 91.12 189 GLU A O 1
ATOM 1525 N N . ILE A 1 190 ? -13.091 -7.089 -13.322 1.00 94.88 190 ILE A N 1
ATOM 1526 C CA . ILE A 1 190 ? -11.697 -7.494 -13.055 1.00 94.88 190 ILE A CA 1
ATOM 1527 C C . ILE A 1 190 ? -10.985 -7.968 -14.335 1.00 94.88 190 ILE A C 1
ATOM 1529 O O . ILE A 1 190 ? -9.760 -7.921 -14.432 1.00 94.88 190 ILE A O 1
ATOM 1533 N N . LYS A 1 191 ? -11.733 -8.405 -15.357 1.00 95.94 191 LYS A N 1
ATOM 1534 C CA . LYS A 1 191 ? -11.164 -8.978 -16.588 1.00 95.94 191 LYS A CA 1
ATOM 1535 C C . LYS A 1 191 ? -10.143 -8.059 -17.289 1.00 95.94 191 LYS A C 1
ATOM 1537 O O . LYS A 1 191 ? -9.082 -8.573 -17.634 1.00 95.94 191 LYS A O 1
ATOM 1542 N N . PRO A 1 192 ? -10.389 -6.746 -17.476 1.00 97.38 192 PRO A N 1
ATOM 1543 C CA . PRO A 1 192 ? -9.404 -5.859 -18.102 1.00 97.38 192 PRO A CA 1
ATOM 1544 C C . PRO A 1 192 ? -8.066 -5.836 -17.356 1.00 97.38 192 PRO A C 1
ATOM 1546 O O . PRO A 1 192 ? -7.007 -5.847 -17.982 1.00 97.38 192 PRO A O 1
ATOM 1549 N N . TYR A 1 193 ? -8.113 -5.880 -16.021 1.00 97.50 193 TYR A N 1
ATOM 1550 C CA . TYR A 1 193 ? -6.919 -5.967 -15.188 1.00 97.50 193 TYR A CA 1
ATOM 1551 C C . TYR A 1 193 ? -6.171 -7.286 -15.405 1.00 97.50 193 TYR A C 1
ATOM 1553 O O . TYR A 1 193 ? -4.958 -7.271 -15.584 1.00 97.50 193 TYR A O 1
ATOM 1561 N N . LEU A 1 194 ? -6.883 -8.418 -15.443 1.00 96.69 194 LEU A N 1
ATOM 1562 C CA . LEU A 1 194 ? -6.273 -9.732 -15.685 1.00 96.69 194 LEU A CA 1
ATOM 1563 C C . LEU A 1 194 ? -5.632 -9.829 -17.072 1.00 96.69 194 LEU A C 1
ATOM 1565 O O . LEU A 1 194 ? -4.531 -10.354 -17.193 1.00 96.69 194 LEU A O 1
ATOM 1569 N N . ASP A 1 195 ? -6.281 -9.290 -18.105 1.00 96.56 195 ASP A N 1
ATOM 1570 C CA . ASP A 1 195 ? -5.726 -9.270 -19.463 1.00 96.56 195 ASP A CA 1
ATOM 1571 C C . ASP A 1 195 ? -4.456 -8.393 -19.530 1.00 96.56 195 ASP A C 1
ATOM 1573 O O . ASP A 1 195 ? -3.459 -8.761 -20.158 1.00 96.56 195 ASP A O 1
ATOM 1577 N N . ALA A 1 196 ? -4.468 -7.228 -18.868 1.00 97.25 196 ALA A N 1
ATOM 1578 C CA . ALA A 1 196 ? -3.298 -6.355 -18.772 1.00 97.25 196 ALA A CA 1
ATOM 1579 C C . ALA A 1 196 ? -2.167 -7.003 -17.955 1.00 97.25 196 ALA A C 1
ATOM 1581 O O . ALA A 1 196 ? -0.991 -6.866 -18.303 1.00 97.25 196 ALA A O 1
ATOM 1582 N N . HIS A 1 197 ? -2.526 -7.736 -16.899 1.00 96.06 197 HIS A N 1
ATOM 1583 C CA . HIS A 1 197 ? -1.600 -8.463 -16.041 1.00 96.06 197 HIS A CA 1
ATOM 1584 C C . HIS A 1 197 ? -0.909 -9.587 -16.810 1.00 96.06 197 HIS A C 1
ATOM 1586 O O . HIS A 1 197 ? 0.318 -9.617 -16.836 1.00 96.06 197 HIS A O 1
ATOM 1592 N N . ASP A 1 198 ? -1.662 -10.427 -17.524 1.00 92.56 198 ASP A N 1
ATOM 1593 C CA . ASP A 1 198 ? -1.121 -11.511 -18.352 1.00 92.56 198 ASP A CA 1
ATOM 1594 C C . ASP A 1 198 ? -0.180 -10.973 -19.442 1.00 92.56 198 ASP A C 1
ATOM 1596 O O . ASP A 1 198 ? 0.906 -11.510 -19.690 1.00 92.56 198 ASP A O 1
ATOM 1600 N N . ARG A 1 199 ? -0.525 -9.826 -20.043 1.00 93.62 199 ARG A N 1
ATOM 1601 C CA . ARG A 1 199 ? 0.357 -9.144 -20.996 1.00 93.62 199 ARG A CA 1
ATOM 1602 C C . ARG A 1 199 ? 1.661 -8.667 -20.351 1.00 93.62 199 ARG A C 1
ATOM 1604 O O . ARG A 1 199 ? 2.726 -8.843 -20.941 1.00 93.62 199 ARG A O 1
ATOM 1611 N N . ALA A 1 200 ? 1.605 -8.057 -19.170 1.00 92.94 200 ALA A N 1
ATOM 1612 C CA . ALA A 1 200 ? 2.808 -7.622 -18.463 1.00 92.94 200 ALA A CA 1
ATOM 1613 C C . ALA A 1 200 ? 3.652 -8.829 -18.014 1.00 92.94 200 ALA A C 1
ATOM 1615 O O . ALA A 1 200 ? 4.865 -8.856 -18.222 1.00 92.94 200 ALA A O 1
ATOM 1616 N N . GLN A 1 201 ? 3.010 -9.868 -17.479 1.00 87.88 201 GLN A N 1
ATOM 1617 C CA . GLN A 1 201 ? 3.659 -11.091 -17.026 1.00 87.88 201 GLN A CA 1
ATOM 1618 C C . GLN A 1 201 ? 4.348 -11.832 -18.175 1.00 87.88 201 GLN A C 1
ATOM 1620 O O . GLN A 1 201 ? 5.505 -12.224 -18.038 1.00 87.88 201 GLN A O 1
ATOM 1625 N N . SER A 1 202 ? 3.690 -11.997 -19.322 1.00 86.94 202 SER A N 1
ATOM 1626 C CA . SER A 1 202 ? 4.287 -12.652 -20.494 1.00 86.94 202 SER A CA 1
ATOM 1627 C C . SER A 1 202 ? 5.492 -11.879 -21.035 1.00 86.94 202 SER A C 1
ATOM 1629 O O . SER A 1 202 ? 6.528 -12.478 -21.340 1.00 86.94 202 SER A O 1
ATOM 1631 N N . LEU A 1 203 ? 5.420 -10.546 -21.069 1.00 89.81 203 LEU A N 1
ATOM 1632 C CA . LEU A 1 203 ? 6.547 -9.698 -21.458 1.00 89.81 203 LEU A CA 1
ATOM 1633 C C . LEU A 1 203 ? 7.701 -9.722 -20.457 1.00 89.81 203 LEU A C 1
ATOM 1635 O O . LEU A 1 203 ? 8.835 -9.544 -20.886 1.00 89.81 203 LEU A O 1
ATOM 1639 N N . LEU A 1 204 ? 7.457 -9.960 -19.168 1.00 86.25 204 LEU A N 1
ATOM 1640 C CA . LEU A 1 204 ? 8.504 -9.967 -18.140 1.00 86.25 204 LEU A CA 1
ATOM 1641 C C . LEU A 1 204 ? 9.097 -11.357 -17.870 1.00 86.25 204 LEU A C 1
ATOM 1643 O O . LEU A 1 204 ? 10.295 -11.460 -17.618 1.00 86.25 204 LEU A O 1
ATOM 1647 N N . TYR A 1 205 ? 8.288 -12.413 -17.960 1.00 81.00 205 TYR A N 1
ATOM 1648 C CA . TYR A 1 205 ? 8.630 -13.749 -17.455 1.00 81.00 205 TYR A CA 1
ATOM 1649 C C . TYR A 1 205 ? 8.356 -14.897 -18.438 1.00 81.00 205 TYR A C 1
ATOM 1651 O O . TYR A 1 205 ? 8.817 -16.010 -18.199 1.00 81.00 205 TYR A O 1
ATOM 1659 N N . GLY A 1 206 ? 7.631 -14.662 -19.538 1.00 76.44 206 GLY A N 1
ATOM 1660 C CA . GLY A 1 206 ? 7.352 -15.703 -20.538 1.00 76.44 206 GLY A CA 1
ATOM 1661 C C . GLY A 1 206 ? 8.603 -16.145 -21.308 1.00 76.44 206 GLY A C 1
ATOM 1662 O O . GLY A 1 206 ? 9.644 -15.501 -21.221 1.00 76.44 206 GLY A O 1
ATOM 1663 N N . ASP A 1 207 ? 8.534 -17.198 -22.121 1.00 78.00 207 ASP A N 1
ATOM 1664 C CA . ASP A 1 207 ? 9.656 -17.526 -23.016 1.00 78.00 207 ASP A CA 1
ATOM 1665 C C . ASP A 1 207 ? 9.869 -16.386 -24.027 1.00 78.00 207 ASP A C 1
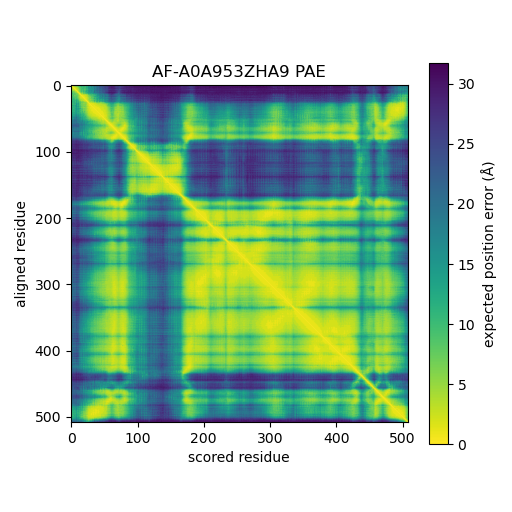ATOM 1667 O O . ASP A 1 207 ? 8.924 -15.952 -24.684 1.00 78.00 207 ASP A O 1
ATOM 1671 N N . SER A 1 208 ? 11.088 -15.852 -24.110 1.00 79.81 208 SER A N 1
ATOM 1672 C CA . SER A 1 208 ? 11.419 -14.796 -25.072 1.00 79.81 208 SER A CA 1
ATOM 1673 C C . SER A 1 208 ? 11.824 -15.350 -26.434 1.00 79.81 208 SER A C 1
ATOM 1675 O O . SER A 1 208 ? 11.814 -14.593 -27.402 1.00 79.81 208 SER A O 1
ATOM 1677 N N . ARG A 1 209 ? 12.179 -16.640 -26.515 1.00 80.62 209 ARG A N 1
ATOM 1678 C CA . ARG A 1 209 ? 12.688 -17.288 -27.730 1.00 80.62 209 ARG A CA 1
ATOM 1679 C C . ARG A 1 209 ? 11.583 -17.493 -28.756 1.00 80.62 209 ARG A C 1
ATOM 1681 O O . ARG A 1 209 ? 10.454 -17.834 -28.414 1.00 80.62 209 ARG A O 1
ATOM 1688 N N . ASP A 1 210 ? 11.947 -17.374 -30.026 1.00 77.00 210 ASP A N 1
ATOM 1689 C CA . ASP A 1 210 ? 11.061 -17.668 -31.150 1.00 77.00 210 ASP A CA 1
ATOM 1690 C C . ASP A 1 210 ? 11.429 -19.037 -31.724 1.00 77.00 210 ASP A C 1
ATOM 1692 O O . ASP A 1 210 ? 12.570 -19.262 -32.122 1.00 77.00 210 ASP A O 1
ATOM 1696 N N . GLY A 1 211 ? 10.512 -20.005 -31.660 1.00 75.81 211 GLY A N 1
ATOM 1697 C CA . GLY A 1 211 ? 10.804 -21.387 -32.064 1.00 75.81 211 GLY A CA 1
ATOM 1698 C C . GLY A 1 211 ? 11.944 -22.063 -31.280 1.00 75.81 211 GLY A C 1
ATOM 1699 O O . GLY A 1 211 ? 12.467 -23.079 -31.726 1.00 75.81 211 GLY A O 1
ATOM 1700 N N . GLY A 1 212 ? 12.330 -21.521 -30.118 1.00 78.31 212 GLY A N 1
ATOM 1701 C CA . GLY A 1 212 ? 13.465 -21.993 -29.315 1.00 78.31 212 GLY A CA 1
ATOM 1702 C C . GLY A 1 212 ? 14.807 -21.319 -29.628 1.00 78.31 212 GLY A C 1
ATOM 1703 O O . GLY A 1 212 ? 15.786 -21.613 -28.940 1.00 78.31 212 GLY A O 1
ATOM 1704 N N . GLU A 1 213 ? 14.851 -20.393 -30.587 1.00 83.06 213 GLU A N 1
ATOM 1705 C CA . GLU A 1 213 ? 16.055 -19.666 -30.997 1.00 83.06 213 GLU A CA 1
ATOM 1706 C C . GLU A 1 213 ? 16.024 -18.188 -30.584 1.00 83.06 213 GLU A C 1
ATOM 1708 O O . GLU A 1 213 ? 14.965 -17.602 -30.331 1.00 83.06 213 GLU A O 1
ATOM 1713 N N . PHE A 1 214 ? 17.218 -17.588 -30.510 1.00 85.62 214 PHE A N 1
ATOM 1714 C CA . PHE A 1 214 ? 17.394 -16.169 -30.224 1.00 85.62 214 PHE A CA 1
ATOM 1715 C C . PHE A 1 214 ? 17.579 -15.362 -31.520 1.00 85.62 214 PHE A C 1
ATOM 1717 O O . PHE A 1 214 ? 18.680 -15.283 -32.055 1.00 85.62 214 PHE A O 1
ATOM 1724 N N . ASN A 1 215 ? 16.503 -14.748 -32.015 1.00 90.69 215 ASN A N 1
ATOM 1725 C CA . ASN A 1 215 ? 16.544 -13.686 -33.028 1.00 90.69 215 ASN A CA 1
ATOM 1726 C C . ASN A 1 215 ? 16.662 -12.285 -32.386 1.00 90.69 215 ASN A C 1
ATOM 1728 O O . ASN A 1 215 ? 16.447 -12.137 -31.182 1.00 90.69 215 ASN A O 1
ATOM 1732 N N . ASP A 1 216 ? 16.928 -11.237 -33.173 1.00 89.88 216 ASP A N 1
ATOM 1733 C CA . ASP A 1 216 ? 17.088 -9.857 -32.672 1.00 89.88 216 ASP A CA 1
ATOM 1734 C C . ASP A 1 216 ? 15.951 -9.407 -31.740 1.00 89.88 216 ASP A C 1
ATOM 1736 O O . ASP A 1 216 ? 16.193 -8.777 -30.711 1.00 89.88 216 ASP A O 1
ATOM 1740 N N . ARG A 1 217 ? 14.703 -9.773 -32.064 1.00 90.56 217 ARG A N 1
ATOM 1741 C CA . ARG A 1 217 ? 13.522 -9.437 -31.256 1.00 90.56 217 ARG A CA 1
ATOM 1742 C C . ARG A 1 217 ? 13.562 -10.121 -29.890 1.00 90.56 217 ARG A C 1
ATOM 1744 O O . ARG A 1 217 ? 13.315 -9.475 -28.875 1.00 90.56 217 ARG A O 1
ATOM 1751 N N . SER A 1 218 ? 13.862 -11.416 -29.860 1.00 91.69 218 SER A N 1
ATOM 1752 C CA . SER A 1 218 ? 13.973 -12.194 -28.622 1.00 91.69 218 SER A CA 1
ATOM 1753 C C . SER A 1 218 ? 15.167 -11.767 -27.762 1.00 91.69 218 SER A C 1
ATOM 1755 O O . SER A 1 218 ? 15.035 -11.694 -26.542 1.00 91.69 218 SER A O 1
ATOM 1757 N N . ILE A 1 219 ? 16.298 -11.406 -28.385 1.00 92.94 219 ILE A N 1
ATOM 1758 C CA . ILE A 1 219 ? 17.469 -10.827 -27.710 1.00 92.94 219 ILE A CA 1
ATOM 1759 C C . ILE A 1 219 ? 17.078 -9.484 -27.098 1.00 92.94 219 ILE A C 1
ATOM 1761 O O . ILE A 1 219 ? 17.274 -9.270 -25.902 1.00 92.94 219 ILE A O 1
ATOM 1765 N N . GLY A 1 220 ? 16.442 -8.618 -27.893 1.00 92.94 220 GLY A N 1
ATOM 1766 C CA . GLY A 1 220 ? 15.931 -7.326 -27.453 1.00 92.94 220 GLY A CA 1
ATOM 1767 C C . GLY A 1 220 ? 15.013 -7.442 -26.237 1.00 92.94 220 GLY A C 1
ATOM 1768 O O . GLY A 1 220 ? 15.197 -6.724 -25.255 1.00 92.94 220 GLY A O 1
ATOM 1769 N N . LEU A 1 221 ? 14.074 -8.393 -26.260 1.00 93.12 221 LEU A N 1
ATOM 1770 C CA . LEU A 1 221 ? 13.170 -8.660 -25.142 1.00 93.12 221 LEU A CA 1
ATOM 1771 C C . LEU A 1 221 ? 13.898 -9.190 -23.902 1.00 93.12 221 LEU A C 1
ATOM 1773 O O . LEU A 1 221 ? 13.652 -8.693 -22.803 1.00 93.12 221 LEU A O 1
ATOM 1777 N N . THR A 1 222 ? 14.801 -10.163 -24.048 1.00 91.81 222 THR A N 1
ATOM 1778 C CA . THR A 1 222 ? 15.580 -10.688 -22.914 1.00 91.81 222 THR A CA 1
ATOM 1779 C C . THR A 1 222 ? 16.402 -9.588 -22.248 1.00 91.81 222 THR A C 1
ATOM 1781 O O . THR A 1 222 ? 16.354 -9.430 -21.030 1.00 91.81 222 THR A O 1
ATOM 1784 N N . VAL A 1 223 ? 17.098 -8.779 -23.043 1.00 92.81 223 VAL A N 1
ATOM 1785 C CA . VAL A 1 223 ? 17.911 -7.670 -22.540 1.00 92.81 223 VAL A CA 1
ATOM 1786 C C . VAL A 1 223 ? 17.038 -6.620 -21.864 1.00 92.81 223 VAL A C 1
ATOM 1788 O O . VAL A 1 223 ? 17.356 -6.184 -20.758 1.00 92.81 223 VAL A O 1
ATOM 1791 N N . ALA A 1 224 ? 15.903 -6.254 -22.470 1.00 92.75 224 ALA A N 1
ATOM 1792 C CA . ALA A 1 224 ? 14.947 -5.327 -21.871 1.00 92.75 224 ALA A CA 1
ATOM 1793 C C . ALA A 1 224 ? 14.448 -5.819 -20.500 1.00 92.75 224 ALA A C 1
ATOM 1795 O O . ALA A 1 224 ? 14.371 -5.024 -19.564 1.00 92.75 224 ALA A O 1
ATOM 1796 N N . ARG A 1 225 ? 14.183 -7.123 -20.331 1.00 90.38 225 ARG A N 1
ATOM 1797 C CA . ARG A 1 225 ? 13.810 -7.710 -19.029 1.00 90.38 225 ARG A CA 1
ATOM 1798 C C . ARG A 1 225 ? 14.907 -7.568 -17.987 1.00 90.38 225 ARG A C 1
ATOM 1800 O O . ARG A 1 225 ? 14.609 -7.203 -16.853 1.00 90.38 225 ARG A O 1
ATOM 1807 N N . TRP A 1 226 ? 16.165 -7.796 -18.353 1.00 89.12 226 TRP A N 1
ATOM 1808 C CA . TRP A 1 226 ? 17.286 -7.574 -17.437 1.00 89.12 226 TRP A CA 1
ATOM 1809 C C . TRP A 1 226 ? 17.387 -6.103 -17.015 1.00 89.12 226 TRP A C 1
ATOM 1811 O O . TRP A 1 226 ? 17.633 -5.801 -15.842 1.00 89.12 226 TRP A O 1
ATOM 1821 N N . GLN A 1 227 ? 17.107 -5.171 -17.934 1.00 87.69 227 GLN A N 1
ATOM 1822 C CA . GLN A 1 227 ? 17.024 -3.749 -17.593 1.00 87.69 227 GLN A CA 1
ATOM 1823 C C . GLN A 1 227 ? 15.877 -3.475 -16.604 1.00 87.69 227 GLN A C 1
ATOM 1825 O O . GLN A 1 227 ? 16.079 -2.766 -15.622 1.00 87.69 227 GLN A O 1
ATOM 1830 N N . VAL A 1 228 ? 14.702 -4.087 -16.781 1.00 82.75 228 VAL A N 1
ATOM 1831 C CA . VAL A 1 228 ? 13.590 -3.981 -15.815 1.00 82.75 228 VAL A CA 1
ATOM 1832 C C . VAL A 1 228 ? 13.987 -4.533 -14.443 1.00 82.75 228 VAL A C 1
ATOM 1834 O O . VAL A 1 228 ? 13.848 -3.847 -13.432 1.00 82.75 228 VAL A O 1
ATOM 1837 N N . GLN A 1 229 ? 14.500 -5.761 -14.389 1.00 78.19 229 GLN A N 1
ATOM 1838 C CA . GLN A 1 229 ? 14.838 -6.433 -13.133 1.00 78.19 229 GLN A CA 1
ATOM 1839 C C . GLN A 1 229 ? 15.908 -5.672 -12.341 1.00 78.19 229 GLN A C 1
ATOM 1841 O O . GLN A 1 229 ? 15.823 -5.604 -11.116 1.00 78.19 229 GLN A O 1
ATOM 1846 N N . SER A 1 230 ? 16.874 -5.050 -13.025 1.00 75.56 230 SER A N 1
ATOM 1847 C CA . SER A 1 230 ? 17.886 -4.206 -12.376 1.00 75.56 230 SER A CA 1
ATOM 1848 C C . SER A 1 230 ? 17.309 -2.896 -11.826 1.00 75.56 230 SER A C 1
ATOM 1850 O O . SER A 1 230 ? 17.686 -2.495 -10.726 1.00 75.56 230 SER A O 1
ATOM 1852 N N . THR A 1 231 ? 16.343 -2.265 -12.509 1.00 71.44 231 THR A N 1
ATOM 1853 C CA . THR A 1 231 ? 15.673 -1.052 -11.987 1.00 71.44 231 THR A CA 1
ATOM 1854 C C . THR A 1 231 ? 14.857 -1.320 -10.720 1.00 71.44 231 THR A C 1
ATOM 1856 O O . THR A 1 231 ? 14.901 -0.531 -9.784 1.00 71.44 231 THR A O 1
ATOM 1859 N N . GLN A 1 232 ? 14.194 -2.475 -10.608 1.00 64.31 232 GLN A N 1
ATOM 1860 C CA . GLN A 1 232 ? 13.377 -2.816 -9.432 1.00 64.31 232 GLN A CA 1
ATOM 1861 C C . GLN A 1 232 ? 14.171 -2.917 -8.113 1.00 64.31 232 GLN A C 1
ATOM 1863 O O . GLN A 1 232 ? 13.567 -2.942 -7.040 1.00 64.31 232 GLN A O 1
ATOM 1868 N N . MET A 1 233 ? 15.506 -2.979 -8.161 1.00 57.53 233 MET A N 1
ATOM 1869 C CA . MET A 1 233 ? 16.357 -3.104 -6.972 1.00 57.53 233 MET A CA 1
ATOM 1870 C C . MET A 1 233 ? 16.737 -1.763 -6.329 1.00 57.53 233 MET A C 1
ATOM 1872 O O . MET A 1 233 ? 17.240 -1.765 -5.209 1.00 57.53 233 MET A O 1
ATOM 1876 N N . LEU A 1 234 ? 16.514 -0.631 -7.006 1.00 55.12 234 LEU A N 1
ATOM 1877 C CA . LEU A 1 234 ? 17.080 0.662 -6.599 1.00 55.12 234 LEU A CA 1
ATOM 1878 C C . LEU A 1 234 ? 16.201 1.470 -5.626 1.00 55.12 234 LEU A C 1
ATOM 1880 O O . LEU A 1 234 ? 16.697 2.421 -5.030 1.00 55.12 234 LEU A O 1
ATOM 1884 N N . GLY A 1 235 ? 14.940 1.070 -5.406 1.00 55.03 235 GLY A N 1
ATOM 1885 C CA . GLY A 1 235 ? 13.978 1.790 -4.552 1.00 55.03 235 GLY A CA 1
ATOM 1886 C C . GLY A 1 235 ? 13.552 3.147 -5.143 1.00 55.03 235 GLY A C 1
ATOM 1887 O O . GLY A 1 235 ? 14.352 3.820 -5.772 1.00 55.03 235 GLY A O 1
ATOM 1888 N N . GLY A 1 236 ? 12.289 3.563 -4.989 1.00 66.81 236 GLY A N 1
ATOM 1889 C CA . GLY A 1 236 ? 11.737 4.782 -5.623 1.00 66.81 236 GLY A CA 1
ATOM 1890 C C . GLY A 1 236 ? 10.670 4.487 -6.690 1.00 66.81 236 GLY A C 1
ATOM 1891 O O . GLY A 1 236 ? 10.113 3.385 -6.689 1.00 66.81 236 GLY A O 1
ATOM 1892 N N . SER A 1 237 ? 10.346 5.462 -7.558 1.00 78.25 237 SER A N 1
ATOM 1893 C CA . SER A 1 237 ? 9.370 5.260 -8.645 1.00 78.25 237 SER A CA 1
ATOM 1894 C C . SER A 1 237 ? 9.958 4.369 -9.731 1.00 78.25 237 SER A C 1
ATOM 1896 O O . SER A 1 237 ? 10.968 4.700 -10.359 1.00 78.25 237 SER A O 1
ATOM 1898 N N . PHE A 1 238 ? 9.284 3.252 -9.985 1.00 81.94 238 PHE A N 1
ATOM 1899 C CA . PHE A 1 238 ? 9.647 2.345 -11.063 1.00 81.94 238 PHE A CA 1
ATOM 1900 C C . PHE A 1 238 ? 9.538 3.046 -12.421 1.00 81.94 238 PHE A C 1
ATOM 1902 O O . PHE A 1 238 ? 10.438 2.932 -13.250 1.00 81.94 238 PHE A O 1
ATOM 1909 N N . THR A 1 239 ? 8.472 3.822 -12.627 1.00 81.88 239 THR A N 1
ATOM 1910 C CA . THR A 1 239 ? 8.200 4.532 -13.883 1.00 81.88 239 THR A CA 1
ATOM 1911 C C . THR A 1 239 ? 9.324 5.505 -14.252 1.00 81.88 239 THR A C 1
ATOM 1913 O O . THR A 1 239 ? 9.781 5.529 -15.398 1.00 81.88 239 THR A O 1
ATOM 1916 N N . GLU A 1 240 ? 9.809 6.294 -13.291 1.00 84.12 240 GLU A N 1
ATOM 1917 C CA . GLU A 1 240 ? 10.900 7.250 -13.522 1.00 84.12 240 GLU A CA 1
ATOM 1918 C C . GLU A 1 240 ? 12.229 6.549 -13.805 1.00 84.12 240 GLU A C 1
ATOM 1920 O O . GLU A 1 240 ? 12.928 6.898 -14.758 1.00 84.12 240 GLU A O 1
ATOM 1925 N N . GLN A 1 241 ? 12.558 5.520 -13.024 1.00 86.00 241 GLN A N 1
ATOM 1926 C CA . GLN A 1 241 ? 13.798 4.762 -13.199 1.00 86.00 241 GLN A CA 1
ATOM 1927 C C . GLN A 1 241 ? 13.823 4.014 -14.525 1.00 86.00 241 GLN A C 1
ATOM 1929 O O . GLN A 1 241 ? 14.840 4.007 -15.219 1.00 86.00 241 GLN A O 1
ATOM 1934 N N . PHE A 1 242 ? 12.694 3.423 -14.906 1.00 87.81 242 PHE A N 1
ATOM 1935 C CA . PHE A 1 242 ? 12.556 2.738 -16.178 1.00 87.81 242 PHE A CA 1
ATOM 1936 C C . PHE A 1 242 ? 12.719 3.707 -17.356 1.00 87.81 242 PHE A C 1
ATOM 1938 O O . PHE A 1 242 ? 13.429 3.400 -18.316 1.00 87.81 242 PHE A O 1
ATOM 1945 N N . ARG A 1 243 ? 12.141 4.914 -17.257 1.00 87.69 243 ARG A N 1
ATOM 1946 C CA . ARG A 1 243 ? 12.325 5.984 -18.249 1.00 87.69 243 ARG A CA 1
ATOM 1947 C C . ARG A 1 243 ? 13.795 6.384 -18.379 1.00 87.69 243 ARG A C 1
ATOM 1949 O O . ARG A 1 243 ? 14.309 6.388 -19.495 1.00 87.69 243 ARG A O 1
ATOM 1956 N N . ALA A 1 244 ? 14.471 6.653 -17.261 1.00 89.06 244 ALA A N 1
ATOM 1957 C CA . ALA A 1 244 ? 15.887 7.018 -17.251 1.00 89.06 244 ALA A CA 1
ATOM 1958 C C . ALA A 1 244 ? 16.767 5.904 -17.842 1.00 89.06 244 ALA A C 1
ATOM 1960 O O . ALA A 1 244 ? 17.674 6.165 -18.631 1.00 89.06 244 ALA A O 1
ATOM 1961 N N . ARG A 1 245 ? 16.468 4.637 -17.526 1.00 90.88 245 ARG A N 1
ATOM 1962 C CA . ARG A 1 245 ? 17.197 3.490 -18.079 1.00 90.88 245 ARG A CA 1
ATOM 1963 C C . ARG A 1 245 ? 17.000 3.361 -19.587 1.00 90.88 245 ARG A C 1
ATOM 1965 O O . ARG A 1 245 ? 17.957 3.082 -20.302 1.00 90.88 245 ARG A O 1
ATOM 1972 N N . ARG A 1 246 ? 15.781 3.584 -20.081 1.00 92.88 246 ARG A N 1
ATOM 1973 C CA . ARG A 1 246 ? 15.487 3.580 -21.520 1.00 92.88 246 ARG A CA 1
ATOM 1974 C C . ARG A 1 246 ? 16.231 4.698 -22.249 1.00 92.88 246 ARG A C 1
ATOM 1976 O O . ARG A 1 246 ? 16.756 4.465 -23.332 1.00 92.88 246 ARG A O 1
ATOM 1983 N N . GLU A 1 247 ? 16.283 5.892 -21.664 1.00 93.44 247 GLU A N 1
ATOM 1984 C CA . GLU A 1 247 ? 17.031 7.028 -22.213 1.00 93.44 247 GLU A CA 1
ATOM 1985 C C . GLU A 1 247 ? 18.538 6.749 -22.267 1.00 93.44 247 GLU A C 1
ATOM 1987 O O . GLU A 1 247 ? 19.175 7.016 -23.285 1.00 93.44 247 GLU A O 1
ATOM 1992 N N . LEU A 1 248 ? 19.092 6.118 -21.229 1.00 92.69 248 LEU A N 1
ATOM 1993 C CA . LEU A 1 248 ? 20.480 5.659 -21.225 1.00 92.69 248 LEU A CA 1
ATOM 1994 C C . LEU A 1 248 ? 20.756 4.659 -22.361 1.00 92.69 248 LEU A C 1
ATOM 1996 O O . LEU A 1 248 ? 21.706 4.846 -23.113 1.00 92.69 248 LEU A O 1
ATOM 2000 N N . VAL A 1 249 ? 19.907 3.639 -22.539 1.00 94.25 249 VAL A N 1
ATOM 2001 C CA . VAL A 1 249 ? 20.034 2.667 -23.648 1.00 94.25 249 VAL A CA 1
ATOM 2002 C C . VAL A 1 249 ? 19.931 3.354 -25.013 1.00 94.25 249 VAL A C 1
ATOM 2004 O O . VAL A 1 249 ? 20.606 2.957 -25.959 1.00 94.25 249 VAL A O 1
ATOM 2007 N N . ALA A 1 250 ? 19.103 4.393 -25.129 1.00 94.88 250 ALA A N 1
ATOM 2008 C CA . ALA A 1 250 ? 18.952 5.135 -26.374 1.00 94.88 250 ALA A CA 1
ATOM 2009 C C . ALA A 1 250 ? 20.188 5.976 -26.720 1.00 94.88 250 ALA A C 1
ATOM 2011 O O . ALA A 1 250 ? 20.491 6.133 -27.900 1.00 94.88 250 ALA A O 1
ATOM 2012 N N . THR A 1 251 ? 20.900 6.497 -25.720 1.00 95.50 251 THR A N 1
ATOM 2013 C CA . THR A 1 251 ? 21.928 7.535 -25.910 1.00 95.50 251 THR A CA 1
ATOM 2014 C C . THR A 1 251 ? 23.364 7.045 -25.757 1.00 95.50 251 THR A C 1
ATOM 2016 O O . THR A 1 251 ? 24.266 7.685 -26.292 1.00 95.50 251 THR A O 1
ATOM 2019 N N . ILE A 1 252 ? 23.595 5.925 -25.066 1.00 94.94 252 ILE A N 1
ATOM 2020 C CA . ILE A 1 252 ? 24.942 5.378 -24.859 1.00 94.94 252 ILE A CA 1
ATOM 2021 C C . ILE A 1 252 ? 25.625 5.015 -26.186 1.00 94.94 252 ILE A C 1
ATOM 2023 O O . ILE A 1 252 ? 24.954 4.689 -27.166 1.00 94.94 252 ILE A O 1
ATOM 2027 N N . SER A 1 253 ? 26.955 5.066 -26.244 1.00 95.81 253 SER A N 1
ATOM 2028 C CA . SER A 1 253 ? 27.706 4.685 -27.445 1.00 95.81 253 SER A CA 1
ATOM 2029 C C . SER A 1 253 ? 27.462 3.216 -27.833 1.00 95.81 253 SER A C 1
ATOM 2031 O O . SER A 1 253 ? 27.089 2.394 -26.994 1.00 95.81 253 SER A O 1
ATOM 2033 N N . ALA A 1 254 ? 27.623 2.875 -29.117 1.00 92.50 254 ALA A N 1
ATOM 2034 C CA . ALA A 1 254 ? 27.509 1.485 -29.571 1.00 92.50 254 ALA A CA 1
ATOM 2035 C C . ALA A 1 254 ? 28.580 0.594 -28.918 1.00 92.50 254 ALA A C 1
ATOM 2037 O O . ALA A 1 254 ? 28.266 -0.509 -28.492 1.00 92.50 254 ALA A O 1
ATOM 2038 N N . GLU A 1 255 ? 29.794 1.114 -28.735 1.00 93.31 255 GLU A N 1
ATOM 2039 C CA . GLU A 1 255 ? 30.908 0.423 -28.076 1.00 93.31 255 GLU A CA 1
ATOM 2040 C C . GLU A 1 255 ? 30.583 0.004 -26.630 1.00 93.31 255 GLU A C 1
ATOM 2042 O O . GLU A 1 255 ? 30.883 -1.113 -26.213 1.00 93.31 255 GLU A O 1
ATOM 2047 N N . GLU A 1 256 ? 29.927 0.870 -25.855 1.00 93.75 256 GLU A N 1
ATOM 2048 C CA . GLU A 1 256 ? 29.646 0.608 -24.436 1.00 93.75 256 GLU A CA 1
ATOM 2049 C C . GLU A 1 256 ? 28.320 -0.139 -24.205 1.00 93.75 256 GLU A C 1
ATOM 2051 O O . GLU A 1 256 ? 28.103 -0.717 -23.131 1.00 93.75 256 GLU A O 1
ATOM 2056 N N . LEU A 1 257 ? 27.413 -0.136 -25.191 1.00 93.50 257 LEU A N 1
ATOM 2057 C CA . LEU A 1 257 ? 26.074 -0.711 -25.056 1.00 93.50 257 LEU A CA 1
ATOM 2058 C C . LEU A 1 257 ? 26.102 -2.200 -24.657 1.00 93.50 257 LEU A C 1
ATOM 2060 O O . LEU A 1 257 ? 25.341 -2.558 -23.746 1.00 93.50 257 LEU A O 1
ATOM 2064 N N . PRO A 1 258 ? 26.942 -3.077 -25.253 1.00 94.50 258 PRO A N 1
ATOM 2065 C CA . PRO A 1 258 ? 26.913 -4.493 -24.924 1.00 94.50 258 PRO A CA 1
ATOM 2066 C C . PRO A 1 258 ? 27.261 -4.797 -23.474 1.00 94.50 258 PRO A C 1
ATOM 2068 O O . PRO A 1 258 ? 26.514 -5.524 -22.819 1.00 94.50 258 PRO A O 1
ATOM 2071 N N . ALA A 1 259 ? 28.322 -4.181 -22.952 1.00 91.94 259 ALA A N 1
ATOM 2072 C CA . ALA A 1 259 ? 28.754 -4.371 -21.572 1.00 91.94 259 ALA A CA 1
ATOM 2073 C C . ALA A 1 259 ? 27.722 -3.842 -20.561 1.00 91.94 259 ALA A C 1
ATOM 2075 O O . ALA A 1 259 ? 27.492 -4.462 -19.524 1.00 91.94 259 ALA A O 1
ATOM 2076 N N . LEU A 1 260 ? 27.061 -2.715 -20.859 1.00 89.31 260 LEU A N 1
ATOM 2077 C CA . LEU A 1 260 ? 26.057 -2.139 -19.958 1.00 89.31 260 LEU A CA 1
ATOM 2078 C C . LEU A 1 260 ? 24.759 -2.962 -19.913 1.00 89.31 260 LEU A C 1
ATOM 2080 O O . LEU A 1 260 ? 24.083 -3.017 -18.878 1.00 89.31 260 LEU A O 1
ATOM 2084 N N . THR A 1 261 ? 24.365 -3.539 -21.048 1.00 89.75 261 THR A N 1
ATOM 2085 C CA . THR A 1 261 ? 23.051 -4.177 -21.208 1.00 89.75 261 THR A CA 1
ATOM 2086 C C . THR A 1 261 ? 23.078 -5.700 -21.104 1.00 89.75 261 THR A C 1
ATOM 2088 O O . THR A 1 261 ? 22.021 -6.298 -20.896 1.00 89.75 261 THR A O 1
ATOM 2091 N N . GLY A 1 262 ? 24.258 -6.317 -21.195 1.00 90.31 262 GLY A N 1
ATOM 2092 C CA . GLY A 1 262 ? 24.435 -7.768 -21.232 1.00 90.31 262 GLY A CA 1
ATOM 2093 C C . GLY A 1 262 ? 24.346 -8.368 -22.641 1.00 90.31 262 GLY A C 1
ATOM 2094 O O . GLY A 1 262 ? 24.187 -9.580 -22.777 1.00 90.31 262 GLY A O 1
ATOM 2095 N N . LEU A 1 263 ? 24.402 -7.554 -23.706 1.00 92.81 263 LEU A N 1
ATOM 2096 C CA . LEU A 1 263 ? 24.408 -8.078 -25.083 1.00 92.81 263 LEU A CA 1
ATOM 2097 C C . LEU A 1 263 ? 25.696 -8.848 -25.414 1.00 92.81 263 LEU A C 1
ATOM 2099 O O . LEU A 1 263 ? 25.714 -9.643 -26.353 1.00 92.81 263 LEU A O 1
ATOM 2103 N N . ASP A 1 264 ? 26.761 -8.652 -24.639 1.00 92.75 264 ASP A N 1
ATOM 2104 C CA . ASP A 1 264 ? 27.990 -9.445 -24.710 1.00 92.75 264 ASP A CA 1
ATOM 2105 C C . ASP A 1 264 ? 27.717 -10.953 -24.561 1.00 92.75 264 ASP A C 1
ATOM 2107 O O . ASP A 1 264 ? 28.298 -11.758 -25.288 1.00 92.75 264 ASP A O 1
ATOM 2111 N N . GLN A 1 265 ? 26.745 -11.336 -23.726 1.00 90.94 265 GLN A N 1
ATOM 2112 C CA . GLN A 1 265 ? 26.299 -12.725 -23.550 1.00 90.94 265 GLN A CA 1
ATOM 2113 C C . GLN A 1 265 ? 25.683 -13.336 -24.818 1.00 90.94 265 GLN A C 1
ATOM 2115 O O . GLN A 1 265 ? 25.613 -14.558 -24.942 1.00 90.94 265 GLN A O 1
ATOM 2120 N N . PHE A 1 266 ? 25.257 -12.497 -25.766 1.00 90.50 266 PHE A N 1
ATOM 2121 C CA . PHE A 1 266 ? 24.739 -12.895 -27.077 1.00 90.50 266 PHE A CA 1
ATOM 2122 C C . PHE A 1 266 ? 25.771 -12.722 -28.202 1.00 90.50 266 PHE A C 1
ATOM 2124 O O . PHE A 1 266 ? 25.424 -12.851 -29.373 1.00 90.50 266 PHE A O 1
ATOM 2131 N N . GLY A 1 267 ? 27.035 -12.440 -27.867 1.00 90.88 267 GLY A N 1
ATOM 2132 C CA . GLY A 1 267 ? 28.125 -12.302 -28.834 1.00 90.88 267 GLY A CA 1
ATOM 2133 C C . GLY A 1 267 ? 28.286 -10.903 -29.436 1.00 90.88 267 GLY A C 1
ATOM 2134 O O . GLY A 1 267 ? 29.043 -10.750 -30.388 1.00 90.88 267 GLY A O 1
ATOM 2135 N N . PHE A 1 268 ? 27.630 -9.874 -28.887 1.00 92.25 268 PHE A N 1
ATOM 2136 C CA . PHE A 1 268 ? 27.730 -8.500 -29.408 1.00 92.25 268 PHE A CA 1
ATOM 2137 C C . PHE A 1 268 ? 28.923 -7.701 -28.864 1.00 92.25 268 PHE A C 1
ATOM 2139 O O . PHE A 1 268 ? 29.058 -6.529 -29.193 1.00 92.25 268 PHE A O 1
ATOM 2146 N N . GLY A 1 269 ? 29.795 -8.303 -28.047 1.00 88.75 269 GLY A N 1
ATOM 2147 C CA . GLY A 1 269 ? 30.958 -7.610 -27.473 1.00 88.75 269 GLY A CA 1
ATOM 2148 C C . GLY A 1 269 ? 32.010 -7.172 -28.502 1.00 88.75 269 GLY A C 1
ATOM 2149 O O . GLY A 1 269 ? 32.728 -6.212 -28.257 1.00 88.75 269 GLY A O 1
ATOM 2150 N N . GLU A 1 270 ? 32.076 -7.847 -29.652 1.00 90.62 270 GLU A N 1
ATOM 2151 C CA . GLU A 1 270 ? 32.978 -7.523 -30.773 1.00 90.62 270 GLU A CA 1
ATOM 2152 C C . GLU A 1 270 ? 32.201 -7.306 -32.091 1.00 90.62 270 GLU A C 1
ATOM 2154 O O . GLU A 1 270 ? 32.767 -7.385 -33.182 1.00 90.62 270 GLU A O 1
ATOM 2159 N N . ALA A 1 271 ? 30.883 -7.091 -32.008 1.00 92.19 271 ALA A N 1
ATOM 2160 C CA . ALA A 1 271 ? 30.033 -6.904 -33.182 1.00 92.19 271 ALA A CA 1
ATOM 2161 C C . ALA A 1 271 ? 30.241 -5.525 -33.829 1.00 92.19 271 ALA A C 1
ATOM 2163 O O . ALA A 1 271 ? 30.765 -4.598 -33.215 1.00 92.19 271 ALA A O 1
ATOM 2164 N N . SER A 1 272 ? 29.810 -5.390 -35.085 1.00 95.44 272 SER A N 1
ATOM 2165 C CA . SER A 1 272 ? 29.843 -4.105 -35.782 1.00 95.44 272 SER A CA 1
ATOM 2166 C C . SER A 1 272 ? 28.863 -3.103 -35.158 1.00 95.44 272 SER A C 1
ATOM 2168 O O . SER A 1 272 ? 27.807 -3.495 -34.655 1.00 95.44 272 SER A O 1
ATOM 2170 N N . ASP A 1 273 ? 29.162 -1.804 -35.254 1.00 95.00 273 ASP A N 1
ATOM 2171 C CA . ASP A 1 273 ? 28.250 -0.738 -34.806 1.00 95.00 273 ASP A CA 1
ATOM 2172 C C . ASP A 1 273 ? 26.855 -0.862 -35.444 1.00 95.00 273 ASP A C 1
ATOM 2174 O O . ASP A 1 273 ? 25.846 -0.585 -34.796 1.00 95.00 273 ASP A O 1
ATOM 2178 N N . GLU A 1 274 ? 26.782 -1.317 -36.699 1.00 95.56 274 GLU A N 1
ATOM 2179 C CA . GLU A 1 274 ? 25.524 -1.533 -37.422 1.00 95.56 274 GLU A CA 1
ATOM 2180 C C . GLU A 1 274 ? 24.690 -2.665 -36.798 1.00 95.56 274 GLU A C 1
ATOM 2182 O O . GLU A 1 274 ? 23.482 -2.515 -36.595 1.00 95.56 274 GLU A O 1
ATOM 2187 N N . ASP A 1 275 ? 25.330 -3.778 -36.427 1.00 93.88 275 ASP A N 1
ATOM 2188 C CA . ASP A 1 275 ? 24.672 -4.893 -35.741 1.00 93.88 275 ASP A CA 1
ATOM 2189 C C . ASP A 1 275 ? 24.216 -4.514 -34.330 1.00 93.88 275 ASP A C 1
ATOM 2191 O O . ASP A 1 275 ? 23.111 -4.872 -33.910 1.00 93.88 275 ASP A O 1
ATOM 2195 N N . ILE A 1 276 ? 25.048 -3.759 -33.610 1.00 94.94 276 ILE A N 1
ATOM 2196 C CA . ILE A 1 276 ? 24.726 -3.255 -32.275 1.00 94.94 276 ILE A CA 1
ATOM 2197 C C . ILE A 1 276 ? 23.526 -2.309 -32.350 1.00 94.94 276 ILE A C 1
ATOM 2199 O O . ILE A 1 276 ? 22.603 -2.431 -31.543 1.00 94.94 276 ILE A O 1
ATOM 2203 N N . GLU A 1 277 ? 23.484 -1.405 -33.331 1.00 95.75 277 GLU A N 1
ATOM 2204 C CA . GLU A 1 277 ? 22.371 -0.470 -33.492 1.00 95.75 277 GLU A CA 1
ATOM 2205 C C . GLU A 1 277 ? 21.072 -1.185 -33.883 1.00 95.75 277 GLU A C 1
ATOM 2207 O O . GLU A 1 277 ? 20.007 -0.895 -33.332 1.00 95.75 277 GLU A O 1
ATOM 2212 N N . ARG A 1 278 ? 21.148 -2.197 -34.755 1.00 95.31 278 ARG A N 1
ATOM 2213 C CA . ARG A 1 278 ? 20.003 -3.054 -35.098 1.00 95.31 278 ARG A CA 1
ATOM 2214 C C . ARG A 1 278 ? 19.394 -3.712 -33.856 1.00 95.31 278 ARG A C 1
ATOM 2216 O O . ARG A 1 278 ? 18.171 -3.689 -33.673 1.00 95.31 278 ARG A O 1
ATOM 2223 N N . VAL A 1 279 ? 20.224 -4.257 -32.967 1.00 94.94 279 VAL A N 1
ATOM 2224 C CA . VAL A 1 279 ? 19.729 -4.869 -31.726 1.00 94.94 279 VAL A CA 1
ATOM 2225 C C . VAL A 1 279 ? 19.310 -3.823 -30.694 1.00 94.94 279 VAL A C 1
ATOM 2227 O O . VAL A 1 279 ? 18.300 -4.038 -30.022 1.00 94.94 279 VAL A O 1
ATOM 2230 N N . ARG A 1 280 ? 19.958 -2.651 -30.622 1.00 96.38 280 ARG A N 1
ATOM 2231 C CA . ARG A 1 280 ? 19.507 -1.517 -29.792 1.00 96.38 280 ARG A CA 1
ATOM 2232 C C . ARG A 1 280 ? 18.054 -1.165 -30.090 1.00 96.38 280 ARG A C 1
ATOM 2234 O O . ARG A 1 280 ? 17.259 -1.032 -29.161 1.00 96.38 280 ARG A O 1
ATOM 2241 N N . GLN A 1 281 ? 17.681 -1.067 -31.367 1.00 96.69 281 GLN A N 1
ATOM 2242 C CA . GLN A 1 281 ? 16.297 -0.786 -31.758 1.00 96.69 281 GLN A CA 1
ATOM 2243 C C . GLN A 1 281 ? 15.331 -1.876 -31.274 1.00 96.69 281 GLN A C 1
ATOM 2245 O O . GLN A 1 281 ? 14.242 -1.563 -30.790 1.00 96.69 281 GLN A O 1
ATOM 2250 N N . SER A 1 282 ? 15.748 -3.145 -31.310 1.00 96.31 282 SER A N 1
ATOM 2251 C CA . SER A 1 282 ? 14.961 -4.259 -30.764 1.00 96.31 282 SER A CA 1
ATOM 2252 C C . SER A 1 282 ? 14.817 -4.185 -29.236 1.00 96.31 282 SER A C 1
ATOM 2254 O O . SER A 1 282 ? 13.722 -4.407 -28.717 1.00 96.31 282 SER A O 1
ATOM 2256 N N . VAL A 1 283 ? 15.879 -3.810 -28.509 1.00 95.75 283 VAL A N 1
ATOM 2257 C CA . VAL A 1 283 ? 15.838 -3.569 -27.052 1.00 95.75 283 VAL A CA 1
ATOM 2258 C C . VAL A 1 283 ? 14.889 -2.415 -26.728 1.00 95.75 283 VAL A C 1
ATOM 2260 O O . VAL A 1 283 ? 14.001 -2.564 -25.891 1.00 95.75 283 VAL A O 1
ATOM 2263 N N . LEU A 1 284 ? 15.029 -1.273 -27.406 1.00 96.31 284 LEU A N 1
ATOM 2264 C CA . LEU A 1 284 ? 14.197 -0.088 -27.178 1.00 96.31 284 LEU A CA 1
ATOM 2265 C C . LEU A 1 284 ? 12.721 -0.348 -27.495 1.00 96.31 284 LEU A C 1
ATOM 2267 O O . LEU A 1 284 ? 11.853 0.105 -26.744 1.00 96.31 284 LEU A O 1
ATOM 2271 N N . ALA A 1 285 ? 12.434 -1.093 -28.565 1.00 96.50 285 ALA A N 1
ATOM 2272 C CA . ALA A 1 285 ? 11.081 -1.518 -28.905 1.00 96.50 285 ALA A CA 1
ATOM 2273 C C . ALA A 1 285 ? 10.481 -2.396 -27.796 1.00 96.50 285 ALA A C 1
ATOM 2275 O O . ALA A 1 285 ? 9.385 -2.106 -27.315 1.00 96.50 285 ALA A O 1
ATOM 2276 N N . ALA A 1 286 ? 11.226 -3.397 -27.314 1.00 95.44 286 ALA A N 1
ATOM 2277 C CA . ALA A 1 286 ? 10.780 -4.254 -26.218 1.00 95.44 286 ALA A CA 1
ATOM 2278 C C . ALA A 1 286 ? 10.579 -3.477 -24.905 1.00 95.44 286 ALA A C 1
ATOM 2280 O O . ALA A 1 286 ? 9.583 -3.683 -24.212 1.00 95.44 286 ALA A O 1
ATOM 2281 N N . MET A 1 287 ? 11.470 -2.533 -24.577 1.00 94.81 287 MET A N 1
ATOM 2282 C CA . MET A 1 287 ? 11.298 -1.650 -23.419 1.00 94.81 287 MET A CA 1
ATOM 2283 C C . MET A 1 287 ? 10.028 -0.799 -23.540 1.00 94.81 287 MET A C 1
ATOM 2285 O O . MET A 1 287 ? 9.305 -0.630 -22.561 1.00 94.81 287 MET A O 1
ATOM 2289 N N . THR A 1 288 ? 9.722 -0.287 -24.735 1.00 95.19 288 THR A N 1
ATOM 2290 C CA . THR A 1 288 ? 8.477 0.450 -24.990 1.00 95.19 288 THR A CA 1
ATOM 2291 C C . THR A 1 288 ? 7.241 -0.438 -24.843 1.00 95.19 288 THR A C 1
ATOM 2293 O O . THR A 1 288 ? 6.243 0.015 -24.281 1.00 95.19 288 THR A O 1
ATOM 2296 N N . ASP A 1 289 ? 7.287 -1.689 -25.299 1.00 94.88 289 ASP A N 1
ATOM 2297 C CA . ASP A 1 289 ? 6.174 -2.628 -25.132 1.00 94.88 289 ASP A CA 1
ATOM 2298 C C . ASP A 1 289 ? 5.928 -2.972 -23.658 1.00 94.88 289 ASP A C 1
ATOM 2300 O O . ASP A 1 289 ? 4.778 -2.968 -23.214 1.00 94.88 289 ASP A O 1
ATOM 2304 N N . ILE A 1 290 ? 6.997 -3.191 -22.885 1.00 93.06 290 ILE A N 1
ATOM 2305 C CA . ILE A 1 290 ? 6.921 -3.405 -21.433 1.00 93.06 290 ILE A CA 1
ATOM 2306 C C . ILE A 1 290 ? 6.331 -2.176 -20.738 1.00 93.06 290 ILE A C 1
ATOM 2308 O O . ILE A 1 290 ? 5.435 -2.319 -19.907 1.00 93.06 290 ILE A O 1
ATOM 2312 N N . GLN A 1 291 ? 6.787 -0.969 -21.092 1.00 91.75 291 GLN A N 1
ATOM 2313 C CA . GLN A 1 291 ? 6.252 0.265 -20.517 1.00 91.75 291 GLN A CA 1
ATOM 2314 C C . GLN A 1 291 ? 4.749 0.382 -20.764 1.00 91.75 291 GLN A C 1
ATOM 2316 O O . GLN A 1 291 ? 3.991 0.565 -19.823 1.00 91.75 291 GLN A O 1
ATOM 2321 N N . LYS A 1 292 ? 4.306 0.199 -22.014 1.00 94.38 292 LYS A N 1
ATOM 2322 C CA . LYS A 1 292 ? 2.883 0.267 -22.373 1.00 94.38 292 LYS A CA 1
ATOM 2323 C C . LYS A 1 292 ? 2.047 -0.772 -21.630 1.00 94.38 292 LYS A C 1
ATOM 2325 O O . LYS A 1 292 ? 0.920 -0.473 -21.246 1.00 94.38 292 LYS A O 1
ATOM 2330 N N . ALA A 1 293 ? 2.569 -1.987 -21.457 1.00 94.94 293 ALA A N 1
ATOM 2331 C CA . ALA A 1 293 ? 1.878 -3.035 -20.712 1.00 94.94 293 ALA A CA 1
ATOM 2332 C C . ALA A 1 293 ? 1.738 -2.672 -19.227 1.00 94.94 293 ALA A C 1
ATOM 2334 O O . ALA A 1 293 ? 0.648 -2.799 -18.675 1.00 94.94 293 ALA A O 1
ATOM 2335 N N . ASN A 1 294 ? 2.803 -2.156 -18.607 1.00 93.06 294 ASN A N 1
ATOM 2336 C CA . ASN A 1 294 ? 2.765 -1.696 -17.221 1.00 93.06 294 ASN A CA 1
ATOM 2337 C C . ASN A 1 294 ? 1.851 -0.477 -17.042 1.00 93.06 294 ASN A C 1
ATOM 2339 O O . ASN A 1 294 ? 1.047 -0.473 -16.119 1.00 93.06 294 ASN A O 1
ATOM 2343 N N . ASP A 1 295 ? 1.911 0.516 -17.933 1.00 93.44 295 ASP A N 1
ATOM 2344 C CA . ASP A 1 295 ? 1.052 1.707 -17.885 1.00 93.44 295 ASP A CA 1
ATOM 2345 C C . ASP A 1 295 ? -0.434 1.322 -17.987 1.00 93.44 295 ASP A C 1
ATOM 2347 O O . ASP A 1 295 ? -1.267 1.833 -17.236 1.00 93.44 295 ASP A O 1
ATOM 2351 N N . ALA A 1 296 ? -0.771 0.380 -18.877 1.00 96.06 296 ALA A N 1
ATOM 2352 C CA . ALA A 1 296 ? -2.125 -0.157 -18.990 1.00 96.06 296 ALA A CA 1
ATOM 2353 C C . ALA A 1 296 ? -2.548 -0.896 -17.712 1.00 96.06 296 ALA A C 1
ATOM 2355 O O . ALA A 1 296 ? -3.635 -0.653 -17.194 1.00 96.06 296 ALA A O 1
ATOM 2356 N N . LEU A 1 297 ? -1.676 -1.750 -17.168 1.00 96.88 297 LEU A N 1
ATOM 2357 C CA . LEU A 1 297 ? -1.937 -2.480 -15.928 1.00 96.88 297 LEU A CA 1
ATOM 2358 C C . LEU A 1 297 ? -2.143 -1.541 -14.730 1.00 96.88 297 LEU A C 1
ATOM 2360 O O . LEU A 1 297 ? -3.058 -1.749 -13.939 1.00 96.88 297 LEU A O 1
ATOM 2364 N N . ILE A 1 298 ? -1.326 -0.493 -14.615 1.00 95.62 298 ILE A N 1
ATOM 2365 C CA . ILE A 1 298 ? -1.445 0.551 -13.591 1.00 95.62 298 ILE A CA 1
ATOM 2366 C C . ILE A 1 298 ? -2.781 1.282 -13.742 1.00 95.62 298 ILE A C 1
ATOM 2368 O O . ILE A 1 298 ? -3.476 1.499 -12.752 1.00 95.62 298 ILE A O 1
ATOM 2372 N N . LEU A 1 299 ? -3.177 1.636 -14.968 1.00 94.81 299 LEU A N 1
ATOM 2373 C CA . LEU A 1 299 ? -4.444 2.321 -15.216 1.00 94.81 299 LEU A CA 1
ATOM 2374 C C . LEU A 1 299 ? -5.652 1.453 -14.843 1.00 94.81 299 LEU A C 1
ATOM 2376 O O . LEU A 1 299 ? -6.581 1.952 -14.211 1.00 94.81 299 LEU A O 1
ATOM 2380 N N . GLU A 1 300 ? -5.643 0.163 -15.187 1.00 96.75 300 GLU A N 1
ATOM 2381 C CA . GLU A 1 300 ? -6.683 -0.769 -14.732 1.00 96.75 300 GLU A CA 1
ATOM 2382 C C . GLU A 1 300 ? -6.636 -0.958 -13.205 1.00 96.75 300 GLU A C 1
ATOM 2384 O O . GLU A 1 300 ? -7.676 -1.003 -12.551 1.00 96.75 300 GLU A O 1
ATOM 2389 N N . GLY A 1 301 ? -5.440 -0.972 -12.608 1.00 95.44 301 GLY A N 1
ATOM 2390 C CA . GLY A 1 301 ? -5.252 -1.029 -11.158 1.00 95.44 301 GLY A CA 1
ATOM 2391 C C . GLY A 1 301 ? -5.854 0.172 -10.423 1.00 95.44 301 GLY A C 1
ATOM 2392 O O . GLY A 1 301 ? -6.469 0.001 -9.371 1.00 95.44 301 GLY A O 1
ATOM 2393 N N . VAL A 1 302 ? -5.761 1.379 -10.996 1.00 94.44 302 VAL A N 1
ATOM 2394 C CA . VAL A 1 302 ? -6.430 2.582 -10.467 1.00 94.44 302 VAL A CA 1
ATOM 2395 C C . VAL A 1 302 ? -7.945 2.383 -10.394 1.00 94.44 302 VAL A C 1
ATOM 2397 O O . VAL A 1 302 ? -8.546 2.749 -9.385 1.00 94.44 302 VAL A O 1
ATOM 2400 N N . LYS A 1 303 ? -8.558 1.781 -11.424 1.00 92.50 303 LYS A N 1
ATOM 2401 C CA . LYS A 1 303 ? -10.012 1.541 -11.475 1.00 92.50 303 LYS A CA 1
ATOM 2402 C C . LYS A 1 303 ? -10.475 0.526 -10.432 1.00 92.50 303 LYS A C 1
ATOM 2404 O O . LYS A 1 303 ? -11.561 0.679 -9.884 1.00 92.50 303 LYS A O 1
ATOM 2409 N N . LEU A 1 304 ? -9.653 -0.484 -10.136 1.00 93.00 304 LEU A N 1
ATOM 2410 C CA . LEU A 1 304 ? -9.954 -1.463 -9.086 1.00 93.00 304 LEU A CA 1
ATOM 2411 C C . LEU A 1 304 ? -9.921 -0.858 -7.675 1.00 93.00 304 LEU A C 1
ATOM 2413 O O . LEU A 1 304 ? -10.539 -1.400 -6.755 1.00 93.00 304 LEU A O 1
ATOM 2417 N N . GLY A 1 305 ? -9.197 0.249 -7.485 1.00 91.69 305 GLY A N 1
ATOM 2418 C CA . GLY A 1 305 ? -9.085 0.920 -6.195 1.00 91.69 305 GLY A CA 1
ATOM 2419 C C . GLY A 1 305 ? -8.619 -0.051 -5.097 1.00 91.69 305 GLY A C 1
ATOM 2420 O O . GLY A 1 305 ? -7.608 -0.730 -5.283 1.00 91.69 305 GLY A O 1
ATOM 2421 N N . PRO A 1 306 ? -9.342 -0.172 -3.965 1.00 91.31 306 PRO A N 1
ATOM 2422 C CA . PRO A 1 306 ? -8.949 -1.062 -2.872 1.00 91.31 306 PRO A CA 1
ATOM 2423 C C . PRO A 1 306 ? -8.850 -2.546 -3.236 1.00 91.31 306 PRO A C 1
ATOM 2425 O O . PRO A 1 306 ? -8.076 -3.277 -2.619 1.00 91.31 306 PRO A O 1
ATOM 2428 N N . GLN A 1 307 ? -9.622 -2.996 -4.228 1.00 92.31 307 GLN A N 1
ATOM 2429 C CA . GLN A 1 307 ? -9.705 -4.411 -4.602 1.00 92.31 307 GLN A CA 1
ATOM 2430 C C . GLN A 1 307 ? -8.457 -4.911 -5.315 1.00 92.31 307 GLN A C 1
ATOM 2432 O O . GLN A 1 307 ? -8.230 -6.117 -5.353 1.00 92.31 307 GLN A O 1
ATOM 2437 N N . LEU A 1 308 ? -7.615 -4.006 -5.820 1.00 94.25 308 LEU A N 1
ATOM 2438 C CA . LEU A 1 308 ? -6.338 -4.352 -6.437 1.00 94.25 308 LEU A CA 1
ATOM 2439 C C . LEU A 1 308 ? -5.495 -5.272 -5.539 1.00 94.25 308 LEU A C 1
ATOM 2441 O O . LEU A 1 308 ? -4.944 -6.258 -6.020 1.00 94.25 308 LEU A O 1
ATOM 2445 N N . ILE A 1 309 ? -5.448 -4.988 -4.232 1.00 91.56 309 ILE A N 1
ATOM 2446 C CA . ILE A 1 309 ? -4.683 -5.776 -3.253 1.00 91.56 309 ILE A CA 1
ATOM 2447 C C . ILE A 1 309 ? -5.203 -7.220 -3.208 1.00 91.56 309 ILE A C 1
ATOM 2449 O O . ILE A 1 309 ? -4.426 -8.170 -3.312 1.00 91.56 309 ILE A O 1
ATOM 2453 N N . THR A 1 310 ? -6.523 -7.387 -3.097 1.00 91.12 310 THR A N 1
ATOM 2454 C CA . THR A 1 310 ? -7.169 -8.704 -3.024 1.00 91.12 310 THR A CA 1
ATOM 2455 C C . THR A 1 310 ? -7.050 -9.467 -4.340 1.00 91.12 310 THR A C 1
ATOM 2457 O O . THR A 1 310 ? -6.753 -10.659 -4.327 1.00 91.12 310 THR A O 1
ATOM 2460 N N . VAL A 1 311 ? -7.214 -8.795 -5.482 1.00 94.94 311 VAL A N 1
ATOM 2461 C CA . VAL A 1 311 ? -7.026 -9.405 -6.807 1.00 94.94 311 VAL A CA 1
ATOM 2462 C C . VAL A 1 311 ? -5.589 -9.909 -6.963 1.00 94.94 311 VAL A C 1
ATOM 2464 O O . VAL A 1 311 ? -5.373 -11.061 -7.336 1.00 94.94 311 VAL A O 1
ATOM 2467 N N . ASN A 1 312 ? -4.596 -9.097 -6.602 1.00 95.94 312 ASN A N 1
ATOM 2468 C CA . ASN A 1 312 ? -3.189 -9.488 -6.660 1.00 95.94 312 ASN A CA 1
ATOM 2469 C C . ASN A 1 312 ? -2.846 -10.651 -5.731 1.00 95.94 312 ASN A C 1
ATOM 2471 O O . ASN A 1 312 ? -2.012 -11.491 -6.078 1.00 95.94 312 ASN A O 1
ATOM 2475 N N . GLU A 1 313 ? -3.458 -10.706 -4.550 1.00 93.19 313 GLU A N 1
ATOM 2476 C CA . GLU A 1 313 ? -3.324 -11.829 -3.626 1.00 93.19 313 GLU A CA 1
ATOM 2477 C C . GLU A 1 313 ? -3.894 -13.115 -4.225 1.00 93.19 313 GLU A C 1
ATOM 2479 O O . GLU A 1 313 ? -3.177 -14.112 -4.307 1.00 93.19 313 GLU A O 1
ATOM 2484 N N . GLN A 1 314 ? -5.110 -13.066 -4.769 1.00 94.69 314 GLN A N 1
ATOM 2485 C CA . GLN A 1 314 ? -5.743 -14.206 -5.436 1.00 94.69 314 GLN A CA 1
ATOM 2486 C C . GLN A 1 314 ? -4.940 -14.705 -6.643 1.00 94.69 314 GLN A C 1
ATOM 2488 O O . GLN A 1 314 ? -4.831 -15.916 -6.849 1.00 94.69 314 GLN A O 1
ATOM 2493 N N . ILE A 1 315 ? -4.337 -13.802 -7.427 1.00 95.31 315 ILE A N 1
ATOM 2494 C CA . ILE A 1 315 ? -3.430 -14.180 -8.520 1.00 95.31 315 ILE A CA 1
ATOM 2495 C C . ILE A 1 315 ? -2.238 -14.962 -7.957 1.00 95.31 315 ILE A C 1
ATOM 2497 O O . ILE A 1 315 ? -1.931 -16.044 -8.458 1.00 95.31 315 ILE A O 1
ATOM 2501 N N . ARG A 1 316 ? -1.581 -14.462 -6.899 1.00 94.81 316 ARG A N 1
ATOM 2502 C CA . ARG A 1 316 ? -0.429 -15.146 -6.281 1.00 94.81 316 ARG A CA 1
ATOM 2503 C C . ARG A 1 316 ? -0.807 -16.517 -5.735 1.00 94.81 316 ARG A C 1
ATOM 2505 O O . ARG A 1 316 ? -0.072 -17.471 -5.971 1.00 94.81 316 ARG A O 1
ATOM 2512 N N . GLU A 1 317 ? -1.940 -16.630 -5.049 1.00 95.94 317 GLU A N 1
ATOM 2513 C CA . GLU A 1 317 ? -2.443 -17.903 -4.525 1.00 95.94 317 GLU A CA 1
ATOM 2514 C C . GLU A 1 317 ? -2.746 -18.897 -5.649 1.00 95.94 317 GLU A C 1
ATOM 2516 O O . GLU A 1 317 ? -2.304 -20.046 -5.602 1.00 95.94 317 GLU A O 1
ATOM 2521 N N . THR A 1 318 ? -3.431 -18.441 -6.700 1.00 94.88 318 THR A N 1
ATOM 2522 C CA . THR A 1 318 ? -3.764 -19.263 -7.871 1.00 94.88 318 THR A CA 1
ATOM 2523 C C . THR A 1 318 ? -2.500 -19.762 -8.563 1.00 94.88 318 THR A C 1
ATOM 2525 O O . THR A 1 318 ? -2.379 -20.948 -8.869 1.00 94.88 318 THR A O 1
ATOM 2528 N N . VAL A 1 319 ? -1.524 -18.875 -8.761 1.00 93.06 319 VAL A N 1
ATOM 2529 C CA . VAL A 1 319 ? -0.226 -19.208 -9.350 1.00 93.06 319 VAL A CA 1
ATOM 2530 C C . VAL A 1 319 ? 0.549 -20.182 -8.457 1.00 93.06 319 VAL A C 1
ATOM 2532 O O . VAL A 1 319 ? 1.091 -21.173 -8.947 1.00 93.06 319 VAL A O 1
ATOM 2535 N N . ALA A 1 320 ? 0.570 -19.962 -7.142 1.00 94.56 320 ALA A N 1
ATOM 2536 C CA . ALA A 1 320 ? 1.200 -20.869 -6.189 1.00 94.56 320 ALA A CA 1
ATOM 2537 C C . ALA A 1 320 ? 0.512 -22.245 -6.146 1.00 94.56 320 ALA A C 1
ATOM 2539 O O . ALA A 1 320 ? 1.176 -23.246 -5.891 1.00 94.56 320 ALA A O 1
ATOM 2540 N N . ALA A 1 321 ? -0.780 -22.341 -6.447 1.00 96.56 321 ALA A N 1
ATOM 2541 C CA . ALA A 1 321 ? -1.502 -23.609 -6.503 1.00 96.56 321 ALA A CA 1
ATOM 2542 C C . ALA A 1 321 ? -1.331 -24.376 -7.831 1.00 96.56 321 ALA A C 1
ATOM 2544 O O . ALA A 1 321 ? -1.810 -25.507 -7.943 1.00 96.56 321 ALA A O 1
ATOM 2545 N N . LEU A 1 322 ? -0.656 -23.805 -8.840 1.00 94.69 322 LEU A N 1
ATOM 2546 C CA . LEU A 1 322 ? -0.496 -24.457 -10.142 1.00 94.69 322 LEU A CA 1
ATOM 2547 C C . LEU A 1 322 ? 0.269 -25.792 -10.045 1.00 94.69 322 LEU A C 1
ATOM 2549 O O . LEU A 1 322 ? 1.278 -25.874 -9.331 1.00 94.69 322 LEU A O 1
ATOM 2553 N N . PRO A 1 323 ? -0.133 -26.806 -10.841 1.00 95.81 323 PRO A N 1
ATOM 2554 C CA . PRO A 1 323 ? 0.669 -28.003 -11.077 1.00 95.81 323 PRO A CA 1
ATOM 2555 C C . PRO A 1 323 ? 2.094 -27.663 -11.532 1.00 95.81 323 PRO A C 1
ATOM 2557 O O . PRO A 1 323 ? 2.318 -26.651 -12.199 1.00 95.81 323 PRO A O 1
ATOM 2560 N N . GLN A 1 324 ? 3.062 -28.517 -11.184 1.00 92.38 324 GLN A N 1
ATOM 2561 C CA . GLN A 1 324 ? 4.489 -28.269 -11.424 1.00 92.38 324 GLN A CA 1
ATOM 2562 C C . GLN A 1 324 ? 4.825 -27.968 -12.895 1.00 92.38 324 GLN A C 1
ATOM 2564 O O . GLN A 1 324 ? 5.588 -27.047 -13.169 1.00 92.38 324 GLN A O 1
ATOM 2569 N N . ASP A 1 325 ? 4.251 -28.710 -13.838 1.00 90.56 325 ASP A N 1
ATOM 2570 C CA . ASP A 1 325 ? 4.439 -28.535 -15.283 1.00 90.56 325 ASP A CA 1
ATOM 2571 C C . ASP A 1 325 ? 3.881 -27.193 -15.785 1.00 90.56 325 ASP A C 1
ATOM 2573 O O . ASP A 1 325 ? 4.534 -26.475 -16.548 1.00 90.56 325 ASP A O 1
ATOM 2577 N N . ARG A 1 326 ? 2.694 -26.814 -15.301 1.00 90.62 326 ARG A N 1
ATOM 2578 C CA . ARG A 1 326 ? 2.046 -25.542 -15.638 1.00 90.62 326 ARG A CA 1
ATOM 2579 C C . ARG A 1 326 ? 2.823 -24.368 -15.061 1.00 90.62 326 ARG A C 1
ATOM 2581 O O . ARG A 1 326 ? 3.101 -23.420 -15.787 1.00 90.62 326 ARG A O 1
ATOM 2588 N N . PHE A 1 327 ? 3.225 -24.452 -13.795 1.00 91.50 327 PHE A N 1
ATOM 2589 C CA . PHE A 1 327 ? 4.043 -23.425 -13.156 1.00 91.50 327 PHE A CA 1
ATOM 2590 C C . PHE A 1 327 ? 5.381 -23.248 -13.881 1.00 91.50 327 PHE A C 1
ATOM 2592 O O . PHE A 1 327 ? 5.776 -22.126 -14.189 1.00 91.50 327 PHE A O 1
ATOM 2599 N N . ALA A 1 328 ? 6.057 -24.356 -14.200 1.00 88.25 328 ALA A N 1
ATOM 2600 C CA . ALA A 1 328 ? 7.316 -24.325 -14.932 1.00 88.25 328 ALA A CA 1
ATOM 2601 C C . ALA A 1 328 ? 7.167 -23.669 -16.309 1.00 88.25 328 ALA A C 1
ATOM 2603 O O . ALA A 1 328 ? 8.030 -22.897 -16.706 1.00 88.25 328 ALA A O 1
ATOM 2604 N N . THR A 1 329 ? 6.052 -23.912 -17.002 1.00 85.50 329 THR A N 1
ATOM 2605 C CA . THR A 1 329 ? 5.761 -23.272 -18.292 1.00 85.50 329 THR A CA 1
ATOM 2606 C C . THR A 1 329 ? 5.558 -21.762 -18.145 1.00 85.50 329 THR A C 1
ATOM 2608 O O . THR A 1 329 ? 6.117 -20.997 -18.923 1.00 85.50 329 THR A O 1
ATOM 2611 N N . VAL A 1 330 ? 4.795 -21.322 -17.137 1.00 83.38 330 VAL A N 1
ATOM 2612 C CA . VAL A 1 330 ? 4.493 -19.897 -16.903 1.00 83.38 330 VAL A CA 1
ATOM 2613 C C . VAL A 1 330 ? 5.755 -19.079 -16.609 1.00 83.38 330 VAL A C 1
ATOM 2615 O O . VAL A 1 330 ? 5.863 -17.947 -17.069 1.00 83.38 330 VAL A O 1
ATOM 2618 N N . PHE A 1 331 ? 6.703 -19.648 -15.861 1.00 84.94 331 PHE A N 1
ATOM 2619 C CA . PHE A 1 331 ? 7.928 -18.958 -15.434 1.00 84.94 331 PHE A CA 1
ATOM 2620 C C . PHE A 1 331 ? 9.198 -19.415 -16.168 1.00 84.94 331 PHE A C 1
ATOM 2622 O O . PHE A 1 331 ? 10.301 -19.074 -15.748 1.00 84.94 331 PHE A O 1
ATOM 2629 N N . GLY A 1 332 ? 9.073 -20.225 -17.223 1.00 80.62 332 GLY A N 1
ATOM 2630 C CA . GLY A 1 332 ? 10.218 -20.717 -17.998 1.00 80.62 332 GLY A CA 1
ATOM 2631 C C . GLY A 1 332 ? 11.223 -21.562 -17.199 1.00 80.62 332 GLY A C 1
ATOM 2632 O O . GLY A 1 332 ? 12.420 -21.528 -17.481 1.00 80.62 332 GLY A O 1
ATOM 2633 N N . LEU A 1 333 ? 10.768 -22.311 -16.189 1.00 85.25 333 LEU A N 1
ATOM 2634 C CA . LEU A 1 333 ? 11.634 -23.102 -15.309 1.00 85.25 333 LEU A CA 1
ATOM 2635 C C . LEU A 1 333 ? 11.907 -24.506 -15.860 1.00 85.25 333 LEU A C 1
ATOM 2637 O O . LEU A 1 333 ? 11.058 -25.137 -16.489 1.00 85.25 333 LEU A O 1
ATOM 2641 N N . ARG A 1 334 ? 13.088 -25.047 -15.545 1.00 82.25 334 ARG A N 1
ATOM 2642 C CA . ARG A 1 334 ? 13.439 -26.445 -15.825 1.00 82.25 334 ARG A CA 1
ATOM 2643 C C . ARG A 1 334 ? 12.931 -27.352 -14.704 1.00 82.25 334 ARG A C 1
ATOM 2645 O O . ARG A 1 334 ? 13.098 -27.044 -13.529 1.00 82.25 334 ARG A O 1
ATOM 2652 N N . THR A 1 335 ? 12.337 -28.490 -15.061 1.00 84.31 335 THR A N 1
ATOM 2653 C CA . THR A 1 335 ? 11.766 -29.459 -14.101 1.00 84.31 335 THR A CA 1
ATOM 2654 C C . THR A 1 335 ? 12.644 -30.688 -13.861 1.00 84.31 335 THR A C 1
ATOM 2656 O O . THR A 1 335 ? 12.329 -31.494 -12.990 1.00 84.31 335 THR A O 1
ATOM 2659 N N . ALA A 1 336 ? 13.737 -30.842 -14.617 1.00 85.44 336 ALA A N 1
ATOM 2660 C CA . ALA A 1 336 ? 14.585 -32.035 -14.582 1.00 85.44 336 ALA A CA 1
ATOM 2661 C C . ALA A 1 336 ? 15.362 -32.198 -13.263 1.00 85.44 336 ALA A C 1
ATOM 2663 O O . ALA A 1 336 ? 15.622 -33.323 -12.843 1.00 85.44 336 ALA A O 1
ATOM 2664 N N . ASN A 1 337 ? 15.718 -31.088 -12.609 1.00 89.50 337 ASN A N 1
ATOM 2665 C CA . ASN A 1 337 ? 16.412 -31.077 -11.326 1.00 89.50 337 ASN A CA 1
ATOM 2666 C C . ASN A 1 337 ? 15.469 -30.545 -10.225 1.00 89.50 337 ASN A C 1
ATOM 2668 O O . ASN A 1 337 ? 15.078 -29.376 -10.283 1.00 89.50 337 ASN A O 1
ATOM 2672 N N . PRO A 1 338 ? 15.109 -31.365 -9.215 1.00 90.19 338 PRO A N 1
ATOM 2673 C CA . PRO A 1 338 ? 14.209 -30.952 -8.138 1.00 90.19 338 PRO A CA 1
ATOM 2674 C C . PRO A 1 338 ? 14.700 -29.754 -7.313 1.00 90.19 338 PRO A C 1
ATOM 2676 O O . PRO A 1 338 ? 13.883 -28.931 -6.907 1.00 90.19 338 PRO A O 1
ATOM 2679 N N . GLU A 1 339 ? 16.009 -29.637 -7.068 1.00 90.38 339 GLU A N 1
ATOM 2680 C CA . GLU A 1 339 ? 16.587 -28.540 -6.277 1.00 90.38 339 GLU A CA 1
ATOM 2681 C C . GLU A 1 339 ? 16.587 -27.225 -7.067 1.00 90.38 339 GLU A C 1
ATOM 2683 O O . GLU A 1 339 ? 16.159 -26.186 -6.562 1.00 90.38 339 GLU A O 1
ATOM 2688 N N . GLU A 1 340 ? 16.984 -27.287 -8.341 1.00 88.94 340 GLU A N 1
ATOM 2689 C CA . GLU A 1 340 ? 16.931 -26.150 -9.269 1.00 88.94 340 GLU A CA 1
ATOM 2690 C C . GLU A 1 340 ? 15.490 -25.653 -9.446 1.00 88.94 340 GLU A C 1
ATOM 2692 O O . GLU A 1 340 ? 15.233 -24.450 -9.372 1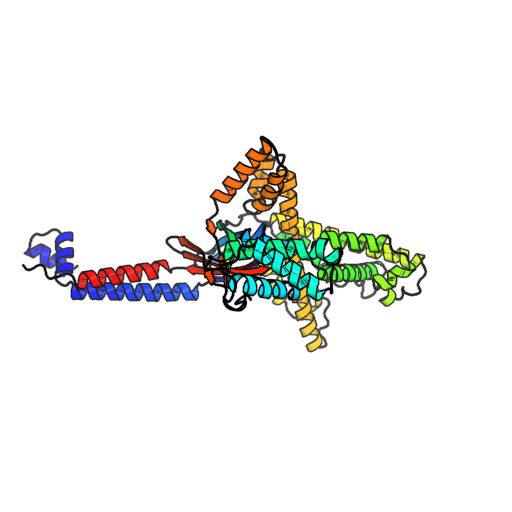.00 88.94 340 GLU A O 1
ATOM 2697 N N . TYR A 1 341 ? 14.529 -26.574 -9.592 1.00 91.00 341 TYR A N 1
ATOM 2698 C CA . TYR A 1 341 ? 13.113 -26.230 -9.680 1.00 91.00 341 TYR A CA 1
ATOM 2699 C C . TYR A 1 341 ? 12.590 -25.598 -8.385 1.00 91.00 341 TYR A C 1
ATOM 2701 O O . TYR A 1 341 ? 11.881 -24.596 -8.447 1.00 91.00 341 TYR A O 1
ATOM 2709 N N . ALA A 1 342 ? 12.933 -26.145 -7.213 1.00 91.69 342 ALA A N 1
ATOM 2710 C CA . ALA A 1 342 ? 12.484 -25.604 -5.931 1.00 91.69 342 ALA A CA 1
ATOM 2711 C C . ALA A 1 342 ? 12.989 -24.169 -5.708 1.00 91.69 342 ALA A C 1
ATOM 2713 O O . ALA A 1 342 ? 12.195 -23.284 -5.375 1.00 91.69 342 ALA A O 1
ATOM 2714 N N . THR A 1 343 ? 14.276 -23.918 -5.963 1.00 92.06 343 THR A N 1
ATOM 2715 C CA . THR A 1 343 ? 14.862 -22.571 -5.888 1.00 92.06 343 THR A CA 1
ATOM 2716 C C . THR A 1 343 ? 14.250 -21.635 -6.930 1.00 92.06 343 THR A C 1
ATOM 2718 O O . THR A 1 343 ? 13.850 -20.520 -6.595 1.00 92.06 343 THR A O 1
ATOM 2721 N N . GLY A 1 344 ? 14.110 -22.090 -8.179 1.00 90.19 344 GLY A N 1
ATOM 2722 C CA . GLY A 1 344 ? 13.494 -21.311 -9.256 1.00 90.19 344 GLY A CA 1
ATOM 2723 C C . GLY A 1 344 ? 12.046 -20.927 -8.949 1.00 90.19 344 GLY A C 1
ATOM 2724 O O . GLY A 1 344 ? 11.657 -19.774 -9.111 1.00 90.19 344 GLY A O 1
ATOM 2725 N N . ARG A 1 345 ? 11.261 -21.865 -8.411 1.00 93.62 345 ARG A N 1
ATOM 2726 C CA . ARG A 1 345 ? 9.879 -21.634 -7.980 1.00 93.62 345 ARG A CA 1
ATOM 2727 C C . ARG A 1 345 ? 9.790 -20.623 -6.843 1.00 93.62 345 ARG A C 1
ATOM 2729 O O . ARG A 1 345 ? 8.937 -19.740 -6.889 1.00 93.62 345 ARG A O 1
ATOM 2736 N N . PHE A 1 346 ? 10.653 -20.744 -5.835 1.00 93.31 346 PHE A N 1
ATOM 2737 C CA . PHE A 1 346 ? 10.710 -19.787 -4.731 1.00 93.31 346 PHE A CA 1
ATOM 2738 C C . PHE A 1 346 ? 11.024 -18.370 -5.233 1.00 93.31 346 PHE A C 1
ATOM 2740 O O . PHE A 1 346 ? 10.325 -17.418 -4.882 1.00 93.31 346 PHE A O 1
ATOM 2747 N N . ASN A 1 347 ? 12.023 -18.238 -6.110 1.00 90.38 347 ASN A N 1
ATOM 2748 C CA . ASN A 1 347 ? 12.405 -16.954 -6.693 1.00 90.38 347 ASN A CA 1
ATOM 2749 C C . ASN A 1 347 ? 11.286 -16.356 -7.554 1.00 90.38 347 ASN A C 1
ATOM 2751 O O . ASN A 1 347 ? 10.982 -15.176 -7.398 1.00 90.38 347 ASN A O 1
ATOM 2755 N N . ALA A 1 348 ? 10.626 -17.168 -8.383 1.00 89.75 348 ALA A N 1
ATOM 2756 C CA . ALA A 1 348 ? 9.509 -16.740 -9.222 1.00 89.75 348 ALA A CA 1
ATOM 2757 C C . ALA A 1 348 ? 8.332 -16.191 -8.397 1.00 89.75 348 ALA A C 1
ATOM 2759 O O . ALA A 1 348 ? 7.800 -15.127 -8.706 1.00 89.75 348 ALA A O 1
ATOM 2760 N N . LEU A 1 349 ? 7.953 -16.868 -7.306 1.00 92.81 349 LEU A N 1
ATOM 2761 C CA . LEU A 1 349 ? 6.891 -16.385 -6.415 1.00 92.81 349 LEU A CA 1
ATOM 2762 C C . LEU A 1 349 ? 7.276 -15.068 -5.725 1.00 92.81 349 LEU A C 1
ATOM 2764 O O . LEU A 1 349 ? 6.456 -14.156 -5.640 1.00 92.81 349 LEU A O 1
ATOM 2768 N N . LYS A 1 350 ? 8.534 -14.939 -5.290 1.00 90.38 350 LYS A N 1
ATOM 2769 C CA . LYS A 1 350 ? 9.058 -13.703 -4.690 1.00 90.38 350 LYS A CA 1
ATOM 2770 C C . LYS A 1 350 ? 9.150 -12.554 -5.700 1.00 90.38 350 LYS A C 1
ATOM 2772 O O . LYS A 1 350 ? 9.003 -11.387 -5.342 1.00 90.38 350 LYS A O 1
ATOM 2777 N N . GLU A 1 351 ? 9.442 -12.849 -6.961 1.00 86.88 351 GLU A N 1
ATOM 2778 C CA . GLU A 1 351 ? 9.416 -11.870 -8.050 1.00 86.88 351 GLU A CA 1
ATOM 2779 C C . GLU A 1 351 ? 7.999 -11.406 -8.361 1.00 86.88 351 GLU A C 1
ATOM 2781 O O . GLU A 1 351 ? 7.777 -10.201 -8.439 1.00 86.88 351 GLU A O 1
ATOM 2786 N N . LEU A 1 352 ? 7.041 -12.332 -8.440 1.00 90.88 352 LEU A N 1
ATOM 2787 C CA . LEU A 1 352 ? 5.631 -12.004 -8.634 1.00 90.88 352 LEU A CA 1
ATOM 2788 C C . LEU A 1 352 ? 5.088 -11.132 -7.492 1.00 90.88 352 LEU A C 1
ATOM 2790 O O . LEU A 1 352 ? 4.387 -10.153 -7.736 1.00 90.88 352 LEU A O 1
ATOM 2794 N N . GLU A 1 353 ? 5.443 -11.448 -6.245 1.00 90.31 353 GLU A N 1
ATOM 2795 C CA . GLU A 1 353 ? 5.100 -10.624 -5.083 1.00 90.31 353 GLU A CA 1
ATOM 2796 C C . GLU A 1 353 ? 5.662 -9.204 -5.209 1.00 90.31 353 GLU A C 1
ATOM 2798 O O . GLU A 1 353 ? 4.909 -8.235 -5.109 1.00 90.31 353 GLU A O 1
ATOM 2803 N N . ARG A 1 354 ? 6.964 -9.066 -5.496 1.00 87.06 354 ARG A N 1
ATOM 2804 C CA . ARG A 1 354 ? 7.597 -7.755 -5.708 1.00 87.06 354 ARG A CA 1
ATOM 2805 C C . ARG A 1 354 ? 6.944 -6.978 -6.847 1.00 87.06 354 ARG A C 1
ATOM 2807 O O . ARG A 1 354 ? 6.744 -5.774 -6.716 1.00 87.06 354 ARG A O 1
ATOM 2814 N N . PHE A 1 355 ? 6.604 -7.653 -7.941 1.00 88.69 355 PHE A N 1
ATOM 2815 C CA . PHE A 1 355 ? 5.912 -7.049 -9.071 1.00 88.69 355 PHE A CA 1
ATOM 2816 C C . PHE A 1 355 ? 4.546 -6.489 -8.656 1.00 88.69 355 PHE A C 1
ATOM 2818 O O . PHE A 1 355 ? 4.293 -5.308 -8.877 1.00 88.69 355 PHE A O 1
ATOM 2825 N N . HIS A 1 356 ? 3.704 -7.275 -7.976 1.00 93.06 356 HIS A N 1
ATOM 2826 C CA . HIS A 1 356 ? 2.396 -6.803 -7.502 1.00 93.06 356 HIS A CA 1
ATOM 2827 C C . HIS A 1 356 ? 2.508 -5.629 -6.525 1.00 93.06 356 HIS A C 1
ATOM 2829 O O . HIS A 1 356 ? 1.779 -4.653 -6.676 1.00 93.06 356 HIS A O 1
ATOM 2835 N N . LEU A 1 357 ? 3.461 -5.668 -5.587 1.00 88.06 357 LEU A N 1
ATOM 2836 C CA . LEU A 1 357 ? 3.703 -4.556 -4.660 1.00 88.06 357 LEU A CA 1
ATOM 2837 C C . LEU A 1 357 ? 4.120 -3.270 -5.393 1.00 88.06 357 LEU A C 1
ATOM 2839 O O . LEU A 1 357 ? 3.730 -2.170 -4.998 1.00 88.06 357 LEU A O 1
ATOM 2843 N N . THR A 1 358 ? 4.897 -3.390 -6.474 1.00 88.12 358 THR A N 1
ATOM 2844 C CA . THR A 1 358 ? 5.228 -2.255 -7.347 1.00 88.12 358 THR A CA 1
ATOM 2845 C C . THR A 1 358 ? 3.984 -1.732 -8.062 1.00 88.12 358 THR A C 1
ATOM 2847 O O . THR A 1 358 ? 3.750 -0.527 -8.045 1.00 88.12 358 THR A O 1
ATOM 2850 N N . ILE A 1 359 ? 3.154 -2.608 -8.637 1.00 91.88 359 ILE A N 1
ATOM 2851 C CA . ILE A 1 359 ? 1.916 -2.206 -9.322 1.00 91.88 359 ILE A CA 1
ATOM 2852 C C . ILE A 1 359 ? 0.934 -1.527 -8.363 1.00 91.88 359 ILE A C 1
ATOM 2854 O O . ILE A 1 359 ? 0.353 -0.505 -8.719 1.00 91.88 359 ILE A O 1
ATOM 2858 N N . GLU A 1 360 ? 0.779 -2.028 -7.138 1.00 91.50 360 GLU A N 1
ATOM 2859 C CA . GLU A 1 360 ? -0.049 -1.411 -6.093 1.00 91.50 360 GLU A CA 1
ATOM 2860 C C . GLU A 1 360 ? 0.429 0.010 -5.761 1.00 91.50 360 GLU A C 1
ATOM 2862 O O . GLU A 1 360 ? -0.373 0.949 -5.719 1.00 91.50 360 GLU A O 1
ATOM 2867 N N . ARG A 1 361 ? 1.746 0.193 -5.600 1.00 88.50 361 ARG A N 1
ATOM 2868 C CA . ARG A 1 361 ? 2.356 1.500 -5.322 1.00 88.50 361 ARG A CA 1
ATOM 2869 C C . ARG A 1 361 ? 2.196 2.478 -6.484 1.00 88.50 361 ARG A C 1
ATOM 2871 O O . ARG A 1 361 ? 1.766 3.608 -6.266 1.00 88.50 361 ARG A O 1
ATOM 2878 N N . GLU A 1 362 ? 2.531 2.061 -7.702 1.00 90.06 362 GLU A N 1
ATOM 2879 C CA . GLU A 1 362 ? 2.444 2.918 -8.891 1.00 90.06 362 GLU A CA 1
ATOM 2880 C C . GLU A 1 362 ? 0.979 3.255 -9.226 1.00 90.06 362 GLU A C 1
ATOM 2882 O O . GLU A 1 362 ? 0.683 4.390 -9.591 1.00 90.06 362 GLU A O 1
ATOM 2887 N N . SER A 1 363 ? 0.034 2.332 -9.000 1.00 93.44 363 SER A N 1
ATOM 2888 C CA . SER A 1 363 ? -1.409 2.609 -9.123 1.00 93.44 363 SER A CA 1
ATOM 2889 C C . SER A 1 363 ? -1.871 3.647 -8.102 1.00 93.44 363 SER A C 1
ATOM 2891 O O . SER A 1 363 ? -2.614 4.568 -8.442 1.00 93.44 363 SER A O 1
ATOM 2893 N N . ALA A 1 364 ? -1.400 3.562 -6.853 1.00 91.12 364 ALA A N 1
ATOM 2894 C CA . ALA A 1 364 ? -1.701 4.578 -5.849 1.00 91.12 364 ALA A CA 1
ATOM 2895 C C . ALA A 1 364 ? -1.119 5.952 -6.219 1.00 91.12 364 ALA A C 1
ATOM 2897 O O . ALA A 1 364 ? -1.825 6.958 -6.125 1.00 91.12 364 ALA A O 1
ATOM 2898 N N . ALA A 1 365 ? 0.127 5.994 -6.697 1.00 90.25 365 ALA A N 1
ATOM 2899 C CA . ALA A 1 365 ? 0.763 7.222 -7.163 1.00 90.25 365 ALA A CA 1
ATOM 2900 C C . ALA A 1 365 ? 0.015 7.833 -8.359 1.00 90.25 365 ALA A C 1
ATOM 2902 O O . ALA A 1 365 ? -0.295 9.026 -8.346 1.00 90.25 365 ALA A O 1
ATOM 2903 N N . ARG A 1 366 ? -0.352 7.019 -9.358 1.00 93.31 366 ARG A N 1
ATOM 2904 C CA . ARG A 1 366 ? -1.088 7.490 -10.537 1.00 93.31 366 ARG A CA 1
ATOM 2905 C C . ARG A 1 366 ? -2.477 8.007 -10.177 1.00 93.31 366 ARG A C 1
ATOM 2907 O O . ARG A 1 366 ? -2.875 9.049 -10.689 1.00 93.31 366 ARG A O 1
ATOM 2914 N N . ARG A 1 367 ? -3.199 7.342 -9.269 1.00 94.81 367 ARG A N 1
ATOM 2915 C CA . ARG A 1 367 ? -4.480 7.846 -8.747 1.00 94.81 367 ARG A CA 1
ATOM 2916 C C . ARG A 1 367 ? -4.313 9.224 -8.108 1.00 94.81 367 ARG A C 1
ATOM 2918 O O . ARG A 1 367 ? -5.106 10.116 -8.386 1.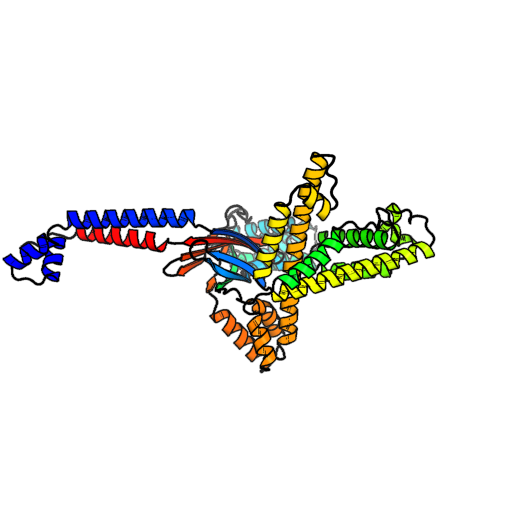00 94.81 367 ARG A O 1
ATOM 2925 N N . ASN A 1 368 ? -3.293 9.409 -7.270 1.00 93.38 368 ASN A N 1
ATOM 2926 C CA . ASN A 1 368 ? -3.056 10.696 -6.617 1.00 93.38 368 ASN A CA 1
ATOM 2927 C C . ASN A 1 368 ? -2.773 11.801 -7.647 1.00 93.38 368 ASN A C 1
ATOM 2929 O O . ASN A 1 368 ? -3.349 12.879 -7.537 1.00 93.38 368 ASN A O 1
ATOM 2933 N N . GLN A 1 369 ? -1.976 11.513 -8.683 1.00 93.62 369 GLN A N 1
ATOM 2934 C CA . GLN A 1 369 ? -1.753 12.440 -9.799 1.00 93.62 369 GLN A CA 1
ATOM 2935 C C . GLN A 1 369 ? -3.056 12.803 -10.518 1.00 93.62 369 GLN A C 1
ATOM 2937 O O . GLN A 1 369 ? -3.333 13.981 -10.697 1.00 93.62 369 GLN A O 1
ATOM 2942 N N . LEU A 1 370 ? -3.886 11.812 -10.866 1.00 94.94 370 LEU A N 1
ATOM 2943 C CA . LEU A 1 370 ? -5.184 12.049 -11.508 1.00 94.94 370 LEU A CA 1
ATOM 2944 C C . LEU A 1 370 ? -6.082 12.952 -10.656 1.00 94.94 370 LEU A C 1
ATOM 2946 O O . LEU A 1 370 ? -6.722 13.859 -11.171 1.00 94.94 370 LEU A O 1
ATOM 2950 N N . VAL A 1 371 ? -6.110 12.745 -9.341 1.00 96.19 371 VAL A N 1
ATOM 2951 C CA . VAL A 1 371 ? -6.890 13.593 -8.432 1.00 96.19 371 VAL A CA 1
ATOM 2952 C C . VAL A 1 371 ? -6.365 15.029 -8.421 1.00 96.19 371 VAL A C 1
ATOM 2954 O O . VAL A 1 371 ? -7.168 15.957 -8.453 1.00 96.19 371 VAL A O 1
ATOM 2957 N N . VAL A 1 372 ? -5.044 15.222 -8.416 1.00 96.31 372 VAL A N 1
ATOM 2958 C CA . VAL A 1 372 ? -4.431 16.556 -8.522 1.00 96.31 372 VAL A CA 1
ATOM 2959 C C . VAL A 1 372 ? -4.771 17.215 -9.862 1.00 96.31 372 VAL A C 1
ATOM 2961 O O . VAL A 1 372 ? -5.083 18.401 -9.887 1.00 96.31 372 VAL A O 1
ATOM 2964 N N . GLU A 1 373 ? -4.765 16.454 -10.960 1.00 95.56 373 GLU A N 1
ATOM 2965 C CA . GLU A 1 373 ? -5.157 16.922 -12.298 1.00 95.56 373 GLU A CA 1
ATOM 2966 C C . GLU A 1 373 ? -6.644 17.343 -12.350 1.00 95.56 373 GLU A C 1
ATOM 2968 O O . GLU A 1 373 ? -6.989 18.316 -13.021 1.00 95.56 373 GLU A O 1
ATOM 2973 N N . LEU A 1 374 ? -7.525 16.646 -11.621 1.00 95.75 374 LEU A N 1
ATOM 2974 C CA . LEU A 1 374 ? -8.971 16.911 -11.573 1.00 95.75 374 LEU A CA 1
ATOM 2975 C C . LEU A 1 374 ? -9.357 18.042 -10.604 1.00 95.75 374 LEU A C 1
ATOM 2977 O O . LEU A 1 374 ? -10.314 18.772 -10.858 1.00 95.75 374 LEU A O 1
ATOM 2981 N N . ALA A 1 375 ? -8.624 18.213 -9.502 1.00 94.75 375 ALA A N 1
ATOM 2982 C CA . ALA A 1 375 ? -8.976 19.125 -8.412 1.00 94.75 375 ALA A CA 1
ATOM 2983 C C . ALA A 1 375 ? -9.258 20.590 -8.826 1.00 94.75 375 ALA A C 1
ATOM 2985 O O . ALA A 1 375 ? -10.198 21.170 -8.278 1.00 94.75 375 ALA A O 1
ATOM 2986 N N . PRO A 1 376 ? -8.551 21.207 -9.800 1.00 94.75 376 PRO A N 1
ATOM 2987 C CA . PRO A 1 376 ? -8.864 22.564 -10.257 1.00 94.75 376 PRO A CA 1
ATOM 2988 C C . PRO A 1 376 ? -10.282 22.728 -10.821 1.00 94.75 376 PRO A C 1
ATOM 2990 O O . PRO A 1 376 ? -10.841 23.821 -10.760 1.00 94.75 376 PRO A O 1
ATOM 2993 N N . ASN A 1 377 ? -10.873 21.646 -11.338 1.00 95.31 377 ASN A N 1
ATOM 2994 C CA . ASN A 1 377 ? -12.201 21.632 -11.947 1.00 95.31 377 ASN A CA 1
ATOM 2995 C C . ASN A 1 377 ? -13.265 21.010 -11.031 1.00 95.31 377 ASN A C 1
ATOM 2997 O O . ASN A 1 377 ? -14.355 20.710 -11.493 1.00 95.31 377 ASN A O 1
ATOM 3001 N N . ILE A 1 378 ? -12.998 20.833 -9.732 1.00 92.81 378 ILE A N 1
ATOM 3002 C CA . ILE A 1 378 ? -13.921 20.168 -8.792 1.00 92.81 378 ILE A CA 1
ATOM 3003 C C . ILE A 1 378 ? -15.329 20.792 -8.723 1.00 92.81 378 ILE A C 1
ATOM 3005 O O . ILE A 1 378 ? -16.277 20.129 -8.318 1.00 92.81 378 ILE A O 1
ATOM 3009 N N . GLY A 1 379 ? -15.474 22.064 -9.112 1.00 87.06 379 GLY A N 1
ATOM 3010 C CA . GLY A 1 379 ? -16.772 22.739 -9.198 1.00 87.06 379 GLY A CA 1
ATOM 3011 C C . GLY A 1 379 ? -17.645 22.305 -10.385 1.00 87.06 379 GLY A C 1
ATOM 3012 O O . GLY A 1 379 ? -18.827 22.637 -10.406 1.00 87.06 379 GLY A O 1
ATOM 3013 N N . ASP A 1 380 ? -17.083 21.594 -11.365 1.00 93.75 380 ASP A N 1
ATOM 3014 C CA . ASP A 1 380 ? -17.813 20.963 -12.466 1.00 93.75 380 ASP A CA 1
ATOM 3015 C C . ASP A 1 380 ? -18.422 19.623 -12.018 1.00 93.75 380 ASP A C 1
ATOM 3017 O O . ASP A 1 380 ? -17.758 18.813 -11.370 1.00 93.75 380 ASP A O 1
ATOM 3021 N N . GLU A 1 381 ? -19.684 19.373 -12.379 1.00 92.06 381 GLU A N 1
ATOM 3022 C CA . GLU A 1 381 ? -20.448 18.199 -11.927 1.00 92.06 381 GLU A CA 1
ATOM 3023 C C . GLU A 1 381 ? -19.795 16.877 -12.361 1.00 92.06 381 GLU A C 1
ATOM 3025 O O . GLU A 1 381 ? -19.659 15.957 -11.553 1.00 92.06 381 GLU A O 1
ATOM 3030 N N . ALA A 1 382 ? -19.304 16.799 -13.603 1.00 93.50 382 ALA A N 1
ATOM 3031 C CA . ALA A 1 382 ? -18.670 15.587 -14.116 1.00 93.50 382 ALA A CA 1
ATOM 3032 C C . ALA A 1 382 ? -17.340 15.296 -13.404 1.00 93.50 382 ALA A C 1
ATOM 3034 O O . ALA A 1 382 ? -17.046 14.146 -13.067 1.00 93.50 382 ALA A O 1
ATOM 3035 N N . THR A 1 383 ? -16.547 16.335 -13.136 1.00 93.19 383 THR A N 1
ATOM 3036 C CA . THR A 1 383 ? -15.305 16.216 -12.358 1.00 93.19 383 THR A CA 1
ATOM 3037 C C . THR A 1 383 ? -15.591 15.812 -10.911 1.00 93.19 383 THR A C 1
ATOM 3039 O O . THR A 1 383 ? -14.904 14.950 -10.356 1.00 93.19 383 THR A O 1
ATOM 3042 N N . HIS A 1 384 ? -16.627 16.395 -10.301 1.00 89.94 384 HIS A N 1
ATOM 3043 C CA . HIS A 1 384 ? -17.047 16.053 -8.944 1.00 89.94 384 HIS A CA 1
ATOM 3044 C C . HIS A 1 384 ? -17.426 14.577 -8.826 1.00 89.94 384 HIS A C 1
ATOM 3046 O O . HIS A 1 384 ? -16.991 13.904 -7.893 1.00 89.94 384 HIS A O 1
ATOM 3052 N N . ASP A 1 385 ? -18.170 14.042 -9.792 1.00 91.75 385 ASP A N 1
ATOM 3053 C CA . ASP A 1 385 ? -18.572 12.635 -9.791 1.00 91.75 385 ASP A CA 1
ATOM 3054 C C . ASP A 1 385 ? -17.393 11.674 -9.998 1.00 91.75 385 ASP A C 1
ATOM 3056 O O . ASP A 1 385 ? -17.327 10.630 -9.343 1.00 91.75 385 ASP A O 1
ATOM 3060 N N . GLN A 1 386 ? -16.407 12.045 -10.821 1.00 92.12 386 GLN A N 1
ATOM 3061 C CA . GLN A 1 386 ? -15.165 11.273 -10.940 1.00 92.12 386 GLN A CA 1
ATOM 3062 C C . GLN A 1 386 ? -14.389 11.238 -9.619 1.00 92.12 386 GLN A C 1
ATOM 3064 O O . GLN A 1 386 ? -13.926 10.177 -9.197 1.00 92.12 386 GLN A O 1
ATOM 3069 N N . LEU A 1 387 ? -14.277 12.373 -8.926 1.00 92.81 387 LEU A N 1
ATOM 3070 C CA . LEU A 1 387 ? -13.616 12.439 -7.622 1.00 92.81 387 LEU A CA 1
ATOM 3071 C C . LEU A 1 387 ? -14.373 11.644 -6.551 1.00 92.81 387 LEU A C 1
ATOM 3073 O O . LEU A 1 387 ? -13.730 10.957 -5.752 1.00 92.81 387 LEU A O 1
ATOM 3077 N N . LYS A 1 388 ? -15.715 11.662 -6.571 1.00 90.50 388 LYS A N 1
ATOM 3078 C CA . LYS A 1 388 ? -16.554 10.814 -5.706 1.00 90.50 388 LYS A CA 1
ATOM 3079 C C . LYS A 1 388 ? -16.284 9.331 -5.920 1.00 90.50 388 LYS A C 1
ATOM 3081 O O . LYS A 1 388 ? -16.148 8.607 -4.938 1.00 90.50 388 LYS A O 1
ATOM 3086 N N . ALA A 1 389 ? -16.176 8.885 -7.171 1.00 88.81 389 ALA A N 1
ATOM 3087 C CA . ALA A 1 389 ? -15.897 7.486 -7.496 1.00 88.81 389 ALA A CA 1
ATOM 3088 C C . ALA A 1 389 ? -14.524 7.015 -6.978 1.00 88.81 389 ALA A C 1
ATOM 3090 O O . ALA A 1 389 ? -14.326 5.828 -6.732 1.00 88.81 389 ALA A O 1
ATOM 3091 N N . LEU A 1 390 ? -13.585 7.944 -6.769 1.00 91.56 390 LEU A N 1
ATOM 3092 C CA . LEU A 1 390 ? -12.260 7.670 -6.212 1.00 91.56 390 LEU A CA 1
ATOM 3093 C C . LEU A 1 390 ? -12.203 7.759 -4.677 1.00 91.56 390 LEU A C 1
ATOM 3095 O O . LEU A 1 390 ? -11.145 7.505 -4.092 1.00 91.56 390 LEU A O 1
ATOM 3099 N N . ARG A 1 391 ? -13.298 8.122 -3.996 1.00 90.75 391 ARG A N 1
ATOM 3100 C CA . ARG A 1 391 ? -13.330 8.183 -2.528 1.00 90.75 391 ARG A CA 1
ATOM 3101 C C . ARG A 1 391 ? -13.209 6.780 -1.913 1.00 90.75 391 ARG A C 1
ATOM 3103 O O . ARG A 1 391 ? -13.693 5.808 -2.485 1.00 90.75 391 ARG A O 1
ATOM 3110 N N . PRO A 1 392 ? -12.591 6.649 -0.726 1.00 91.81 392 PRO A N 1
ATOM 3111 C CA . PRO A 1 392 ? -11.878 7.683 0.032 1.00 91.81 392 PRO A CA 1
ATOM 3112 C C . PRO A 1 392 ? -10.419 7.881 -0.424 1.00 91.81 392 PRO A C 1
ATOM 3114 O O . PRO A 1 392 ? -9.702 8.715 0.124 1.00 91.81 392 PRO A O 1
ATOM 3117 N N . LEU A 1 393 ? -9.956 7.114 -1.416 1.00 92.81 393 LEU A N 1
ATOM 3118 C CA . LEU A 1 393 ? -8.555 7.075 -1.843 1.00 92.81 393 LEU A CA 1
ATOM 3119 C C . LEU A 1 393 ? -8.075 8.372 -2.521 1.00 92.81 393 LEU A C 1
ATOM 3121 O O . LEU A 1 393 ? -6.871 8.570 -2.694 1.00 92.81 393 LEU A O 1
ATOM 3125 N N . SER A 1 394 ? -8.993 9.266 -2.888 1.00 93.44 394 SER A N 1
ATOM 3126 C CA . SER A 1 394 ? -8.688 10.603 -3.400 1.00 93.44 394 SER A CA 1
ATOM 3127 C C . SER A 1 394 ? -8.105 11.557 -2.351 1.00 93.44 394 SER A C 1
ATOM 3129 O O . SER A 1 394 ? -7.521 12.572 -2.720 1.00 93.44 394 SER A O 1
ATOM 3131 N N . LEU A 1 395 ? -8.185 11.232 -1.056 1.00 93.50 395 LEU A N 1
ATOM 3132 C CA . LEU A 1 395 ? -7.791 12.137 0.027 1.00 93.50 395 LEU A CA 1
ATOM 3133 C C . LEU A 1 395 ? -6.342 12.645 -0.086 1.00 93.50 395 LEU A C 1
ATOM 3135 O O . LEU A 1 395 ? -6.100 13.830 0.131 1.00 93.50 395 LEU A O 1
ATOM 3139 N N . THR A 1 396 ? -5.379 11.788 -0.450 1.00 91.88 396 THR A N 1
ATOM 3140 C CA . THR A 1 396 ? -3.972 12.210 -0.602 1.00 91.88 396 THR A CA 1
ATOM 3141 C C . THR A 1 396 ? -3.818 13.247 -1.708 1.00 91.88 396 THR A C 1
ATOM 3143 O O . THR A 1 396 ? -3.222 14.297 -1.490 1.00 91.88 396 THR A O 1
ATOM 3146 N N . GLY A 1 397 ? -4.379 12.962 -2.888 1.00 92.94 397 GLY A N 1
ATOM 3147 C CA . GLY A 1 397 ? -4.289 13.856 -4.039 1.00 92.94 397 GLY A CA 1
ATOM 3148 C C . GLY A 1 397 ? -5.020 15.177 -3.802 1.00 92.94 397 GLY A C 1
ATOM 3149 O O . GLY A 1 397 ? -4.513 16.225 -4.179 1.00 92.94 397 GLY A O 1
ATOM 3150 N N . LEU A 1 398 ? -6.166 15.155 -3.111 1.00 95.50 398 LEU A N 1
ATOM 3151 C CA . LEU A 1 398 ? -6.894 16.374 -2.745 1.00 95.50 398 LEU A CA 1
ATOM 3152 C C . LEU A 1 398 ? -6.083 17.246 -1.786 1.00 95.50 398 LEU A C 1
ATOM 3154 O O . LEU A 1 398 ? -5.997 18.453 -1.989 1.00 95.50 398 LEU A O 1
ATOM 3158 N N . LYS A 1 399 ? -5.439 16.647 -0.778 1.00 93.62 399 LYS A N 1
ATOM 3159 C CA . LYS A 1 399 ? -4.541 17.377 0.128 1.00 93.62 399 LYS A CA 1
ATOM 3160 C C . LYS A 1 399 ? -3.353 17.986 -0.610 1.00 93.62 399 LYS A C 1
ATOM 3162 O O . LYS A 1 399 ? -3.047 19.148 -0.385 1.00 93.62 399 LYS A O 1
ATOM 3167 N N . GLN A 1 400 ? -2.744 17.242 -1.530 1.00 92.62 400 GLN A N 1
ATOM 3168 C CA . GLN A 1 400 ? -1.661 17.762 -2.362 1.00 92.62 400 GLN A CA 1
ATOM 3169 C C . GLN A 1 400 ? -2.138 18.927 -3.244 1.00 92.62 400 GLN A C 1
ATOM 3171 O O . GLN A 1 400 ? -1.494 19.969 -3.305 1.00 92.62 400 GLN A O 1
ATOM 3176 N N . ALA A 1 401 ? -3.296 18.794 -3.897 1.00 95.12 401 ALA A N 1
ATOM 3177 C CA . ALA A 1 401 ? -3.874 19.876 -4.691 1.00 95.12 401 ALA A CA 1
ATOM 3178 C C . ALA A 1 401 ? -4.166 21.115 -3.830 1.00 95.12 401 ALA A C 1
ATOM 3180 O O . ALA A 1 401 ? -3.937 22.248 -4.258 1.00 95.12 401 ALA A O 1
ATOM 3181 N N . ARG A 1 402 ? -4.617 20.899 -2.588 1.00 95.94 402 ARG A N 1
ATOM 3182 C CA . ARG A 1 402 ? -4.958 21.958 -1.639 1.00 95.94 402 ARG A CA 1
ATOM 3183 C C . ARG A 1 402 ? -3.783 22.869 -1.279 1.00 95.94 402 ARG A C 1
ATOM 3185 O O . ARG A 1 402 ? -4.026 24.047 -1.013 1.00 95.94 402 ARG A O 1
ATOM 3192 N N . GLU A 1 403 ? -2.551 22.360 -1.291 1.00 93.94 403 GLU A N 1
ATOM 3193 C CA . GLU A 1 403 ? -1.331 23.131 -0.990 1.00 93.94 403 GLU A CA 1
ATOM 3194 C C . GLU A 1 403 ? -1.095 24.278 -1.979 1.00 93.94 403 GLU A C 1
ATOM 3196 O O . GLU A 1 403 ? -0.541 25.310 -1.611 1.00 93.94 403 GLU A O 1
ATOM 3201 N N . THR A 1 404 ? -1.540 24.108 -3.226 1.00 94.06 404 THR A N 1
ATOM 3202 C CA . THR A 1 404 ? -1.343 25.086 -4.313 1.00 94.06 404 THR A CA 1
ATOM 3203 C C . THR A 1 404 ? -2.625 25.816 -4.715 1.00 94.06 404 THR A C 1
ATOM 3205 O O . THR A 1 404 ? -2.578 26.765 -5.494 1.00 94.06 404 THR A O 1
ATOM 3208 N N . ALA A 1 405 ? -3.778 25.378 -4.205 1.00 93.88 405 ALA A N 1
ATOM 3209 C CA . ALA A 1 405 ? -5.071 25.947 -4.549 1.00 93.88 405 ALA A CA 1
ATOM 3210 C C . ALA A 1 405 ? -5.342 27.261 -3.803 1.00 93.88 405 ALA A C 1
ATOM 3212 O O . ALA A 1 405 ? -5.054 27.400 -2.613 1.00 93.88 405 ALA A O 1
ATOM 3213 N N . GLU A 1 406 ? -6.011 28.192 -4.484 1.00 93.94 406 GLU A N 1
ATOM 3214 C CA . GLU A 1 406 ? -6.407 29.488 -3.930 1.00 93.94 406 GLU A CA 1
ATOM 3215 C C . GLU A 1 406 ? -7.909 29.759 -4.120 1.00 93.94 406 GLU A C 1
ATOM 3217 O O . GLU A 1 406 ? -8.590 29.151 -4.953 1.00 93.94 406 GLU A O 1
ATOM 3222 N N . GLY A 1 407 ? -8.442 30.695 -3.329 1.00 94.75 407 GLY A N 1
ATOM 3223 C CA . GLY A 1 407 ? -9.808 31.203 -3.469 1.00 94.75 407 GLY A CA 1
ATOM 3224 C C . GLY A 1 407 ? -10.893 30.120 -3.407 1.00 94.75 407 GLY A C 1
ATOM 3225 O O . GLY A 1 407 ? -10.911 29.280 -2.509 1.00 94.75 407 GLY A O 1
ATOM 3226 N N . ASN A 1 408 ? -11.822 30.155 -4.366 1.00 94.19 408 ASN A N 1
ATOM 3227 C CA . ASN A 1 408 ? -12.980 29.254 -4.397 1.00 94.19 408 ASN A CA 1
ATOM 3228 C C . ASN A 1 408 ? -12.597 27.785 -4.624 1.00 94.19 408 ASN A C 1
ATOM 3230 O O . ASN A 1 408 ? -13.273 26.899 -4.109 1.00 94.19 408 ASN A O 1
ATOM 3234 N N . VAL A 1 409 ? -11.520 27.523 -5.372 1.00 94.50 409 VAL A N 1
ATOM 3235 C CA . VAL A 1 409 ? -11.044 26.155 -5.630 1.00 94.50 409 VAL A CA 1
ATOM 3236 C C . VAL A 1 409 ? -10.534 25.533 -4.333 1.00 94.50 409 VAL A C 1
ATOM 3238 O O . VAL A 1 409 ? -10.913 24.414 -4.002 1.00 94.50 409 VAL A O 1
ATOM 3241 N N . ALA A 1 410 ? -9.754 26.284 -3.548 1.00 96.06 410 ALA A N 1
ATOM 3242 C CA . ALA A 1 410 ? -9.294 25.847 -2.232 1.00 96.06 410 ALA A CA 1
ATOM 3243 C C . ALA A 1 410 ? -10.462 25.491 -1.298 1.00 96.06 410 ALA A C 1
ATOM 3245 O O . ALA A 1 410 ? -10.461 24.422 -0.696 1.00 96.06 410 ALA A O 1
ATOM 3246 N N . ALA A 1 411 ? -11.486 26.350 -1.238 1.00 95.75 411 ALA A N 1
ATOM 3247 C CA . ALA A 1 411 ? -12.671 26.111 -0.417 1.00 95.75 411 ALA A CA 1
ATOM 3248 C C . ALA A 1 411 ? -13.468 24.869 -0.862 1.00 95.75 411 ALA A C 1
ATOM 3250 O O . ALA A 1 411 ? -13.982 24.134 -0.021 1.00 95.75 411 ALA A O 1
ATOM 3251 N N . ALA A 1 412 ? -13.559 24.615 -2.172 1.00 94.94 412 ALA A N 1
ATOM 3252 C CA . ALA A 1 412 ? -14.222 23.426 -2.701 1.00 94.94 412 ALA A CA 1
ATOM 3253 C C . ALA A 1 412 ? -13.444 22.140 -2.377 1.00 94.94 412 ALA A C 1
ATOM 3255 O O . ALA A 1 412 ? -14.048 21.146 -1.976 1.00 94.94 412 ALA A O 1
ATOM 3256 N N . ILE A 1 413 ? -12.110 22.172 -2.483 1.00 96.19 413 ILE A N 1
ATOM 3257 C CA . ILE A 1 413 ? -11.250 21.052 -2.078 1.00 96.19 413 ILE A CA 1
ATOM 3258 C C . ILE A 1 413 ? -11.376 20.791 -0.569 1.00 96.19 413 ILE A C 1
ATOM 3260 O O . ILE A 1 413 ? -11.526 19.637 -0.174 1.00 96.19 413 ILE A O 1
ATOM 3264 N N . ASP A 1 414 ? -11.378 21.832 0.270 1.00 96.19 414 ASP A N 1
ATOM 3265 C CA . ASP A 1 414 ? -11.569 21.691 1.722 1.00 96.19 414 ASP A CA 1
ATOM 3266 C C . ASP A 1 414 ? -12.922 21.039 2.050 1.00 96.19 414 ASP A C 1
ATOM 3268 O O . ASP A 1 414 ? -12.985 20.104 2.847 1.00 96.19 414 ASP A O 1
ATOM 3272 N N . ALA A 1 415 ? -14.004 21.469 1.393 1.00 94.94 415 ALA A N 1
ATOM 3273 C CA . ALA A 1 415 ? -15.330 20.879 1.581 1.00 94.94 415 ALA A CA 1
ATOM 3274 C C . ALA A 1 415 ? -15.385 19.397 1.163 1.00 94.94 415 ALA A C 1
ATOM 3276 O O . ALA A 1 415 ? -16.027 18.578 1.828 1.00 94.94 415 ALA A O 1
ATOM 3277 N N . GLU A 1 416 ? -14.699 19.037 0.079 1.00 95.06 416 GLU A N 1
ATOM 3278 C CA . GLU A 1 416 ? -14.582 17.655 -0.383 1.00 95.06 416 GLU A CA 1
ATOM 3279 C C . GLU A 1 416 ? -13.796 16.792 0.617 1.00 95.06 416 GLU A C 1
ATOM 3281 O O . GLU A 1 416 ? -14.242 15.701 0.978 1.00 95.06 416 GLU A O 1
ATOM 3286 N N . ILE A 1 417 ? -12.663 17.298 1.115 1.00 95.19 417 ILE A N 1
ATOM 3287 C CA . ILE A 1 417 ? -11.841 16.642 2.140 1.00 95.19 417 ILE A CA 1
ATOM 3288 C C . ILE A 1 417 ? -12.658 16.403 3.414 1.00 95.19 417 ILE A C 1
ATOM 3290 O O . ILE A 1 417 ? -12.668 15.281 3.920 1.00 95.19 417 ILE A O 1
ATOM 3294 N N . GLU A 1 418 ? -13.374 17.417 3.905 1.00 94.62 418 GLU A N 1
ATOM 3295 C CA . GLU A 1 418 ? -14.231 17.298 5.091 1.00 94.62 418 GLU A CA 1
ATOM 3296 C C . GLU A 1 418 ? -15.348 16.272 4.888 1.00 94.62 418 GLU A C 1
ATOM 3298 O O . GLU A 1 418 ? -15.629 15.475 5.783 1.00 94.62 418 GLU A O 1
ATOM 3303 N N . THR A 1 419 ? -15.937 16.223 3.689 1.00 93.38 419 THR A N 1
ATOM 3304 C CA . THR A 1 419 ? -16.952 15.216 3.353 1.00 93.38 419 THR A CA 1
ATOM 3305 C C . THR A 1 419 ? -16.376 13.804 3.443 1.00 93.38 419 THR A C 1
ATOM 3307 O O . THR A 1 419 ? -16.974 12.939 4.074 1.00 93.38 419 THR A O 1
ATOM 3310 N N . ILE A 1 420 ? -15.197 13.567 2.857 1.00 93.31 420 ILE A N 1
ATOM 3311 C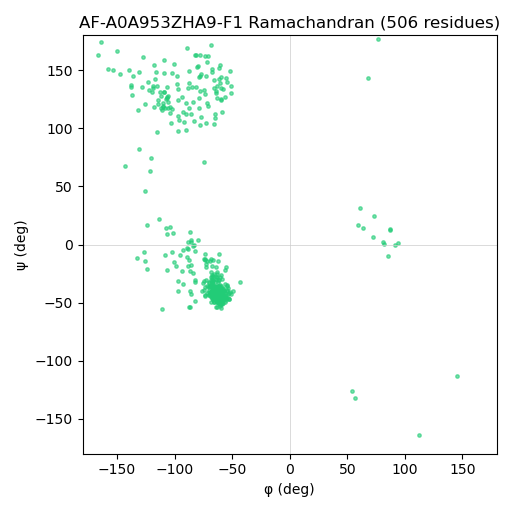 CA . ILE A 1 420 ? -14.526 12.260 2.920 1.00 93.31 420 ILE A CA 1
ATOM 3312 C C . ILE A 1 420 ? -14.214 11.904 4.375 1.00 93.31 420 ILE A C 1
ATOM 3314 O O . ILE A 1 420 ? -14.524 10.812 4.840 1.00 93.31 420 ILE A O 1
ATOM 3318 N N . ILE A 1 421 ? -13.608 12.829 5.115 1.00 91.06 421 ILE A N 1
ATOM 3319 C CA . ILE A 1 421 ? -13.186 12.618 6.500 1.00 91.06 421 ILE A CA 1
ATOM 3320 C C . ILE A 1 421 ? -14.377 12.338 7.427 1.00 91.06 421 ILE A C 1
ATOM 3322 O O . ILE A 1 421 ? -14.237 11.513 8.336 1.00 91.06 421 ILE A O 1
ATOM 3326 N N . GLY A 1 422 ? -15.530 12.968 7.189 1.00 88.56 422 GLY A N 1
ATOM 3327 C CA . GLY A 1 422 ? -16.759 12.769 7.959 1.00 88.56 422 GLY A CA 1
ATOM 3328 C C . GLY A 1 422 ? -17.275 11.327 7.952 1.00 88.56 422 GLY A C 1
ATOM 3329 O O . GLY A 1 422 ? -17.828 10.879 8.955 1.00 88.56 422 GLY A O 1
ATOM 3330 N N . ASP A 1 423 ? -17.012 10.575 6.880 1.00 86.38 423 ASP A N 1
ATOM 3331 C CA . ASP A 1 423 ? -17.391 9.160 6.749 1.00 86.38 423 ASP A CA 1
ATOM 3332 C C . ASP A 1 423 ? -16.370 8.200 7.393 1.00 86.38 423 ASP A C 1
ATOM 3334 O O . ASP A 1 423 ? -16.545 6.978 7.389 1.00 86.38 423 ASP A O 1
ATOM 3338 N N . SER A 1 424 ? -15.278 8.737 7.947 1.00 89.06 424 SER A N 1
ATOM 3339 C CA . SER A 1 424 ? -14.182 7.956 8.519 1.00 89.06 424 SER A CA 1
ATOM 3340 C C . SER A 1 424 ? -14.213 7.900 10.041 1.00 89.06 424 SER A C 1
ATOM 3342 O O . SER A 1 424 ? -14.529 8.866 10.734 1.00 89.06 424 SER A O 1
ATOM 3344 N N . THR A 1 425 ? -13.751 6.780 10.586 1.00 85.88 425 THR A N 1
ATOM 3345 C CA . THR A 1 425 ? -13.324 6.711 11.983 1.00 85.88 425 THR A CA 1
ATOM 3346 C C . THR A 1 425 ? -11.857 7.117 12.081 1.00 85.88 425 THR A C 1
ATOM 3348 O O . THR A 1 425 ? -10.988 6.439 11.529 1.00 85.88 425 THR A O 1
ATOM 3351 N N . ARG A 1 426 ? -11.568 8.208 12.799 1.00 85.19 426 ARG A N 1
ATOM 3352 C CA . ARG A 1 426 ? -10.198 8.659 13.093 1.00 85.19 426 ARG A CA 1
ATOM 3353 C C . ARG A 1 426 ? -9.600 7.839 14.234 1.00 85.19 426 ARG A C 1
ATOM 3355 O O . ARG A 1 426 ? -10.165 7.778 15.320 1.00 85.19 426 ARG A O 1
ATOM 3362 N N . ILE A 1 427 ? -8.437 7.259 13.985 1.00 80.38 427 ILE A N 1
ATOM 3363 C CA . ILE A 1 427 ? -7.662 6.425 14.900 1.00 80.38 427 ILE A CA 1
ATOM 3364 C C . ILE A 1 427 ? -6.292 7.076 15.062 1.00 80.38 427 ILE A C 1
ATOM 3366 O O . ILE A 1 427 ? -5.658 7.444 14.076 1.00 80.38 427 ILE A O 1
ATOM 3370 N N . GLU A 1 428 ? -5.827 7.200 16.304 1.00 79.44 428 GLU A N 1
ATOM 3371 C CA . GLU A 1 428 ? -4.530 7.812 16.617 1.00 79.44 428 GLU A CA 1
ATOM 3372 C C . GLU A 1 428 ? -3.610 6.824 17.339 1.00 79.44 428 GLU A C 1
ATOM 3374 O O . GLU A 1 428 ? -3.449 6.918 18.562 1.00 79.44 428 GLU A O 1
ATOM 3379 N N . PRO A 1 429 ? -3.030 5.835 16.635 1.00 76.50 429 PRO A N 1
ATOM 3380 C CA . PRO A 1 429 ? -2.028 4.981 17.245 1.00 76.50 429 PRO A CA 1
ATOM 3381 C C . PRO A 1 429 ? -0.812 5.831 17.618 1.00 76.50 429 PRO A C 1
ATOM 3383 O O . PRO A 1 429 ? -0.302 6.606 16.802 1.00 76.50 429 PRO A O 1
ATOM 3386 N N . ARG A 1 430 ? -0.332 5.666 18.853 1.00 71.56 430 ARG A N 1
ATOM 3387 C CA . ARG A 1 430 ? 0.867 6.361 19.332 1.00 71.56 430 ARG A CA 1
ATOM 3388 C C . ARG A 1 430 ? 1.940 5.363 19.705 1.00 71.56 430 ARG A C 1
ATOM 3390 O O . ARG A 1 430 ? 1.676 4.367 20.384 1.00 71.56 430 ARG A O 1
ATOM 3397 N N . MET A 1 431 ? 3.161 5.667 19.294 1.00 71.44 431 MET A N 1
ATOM 3398 C CA . MET A 1 431 ? 4.354 4.980 19.763 1.00 71.44 431 MET A CA 1
ATOM 3399 C C . MET A 1 431 ? 5.197 5.972 20.543 1.00 71.44 431 MET A C 1
ATOM 3401 O O . MET A 1 431 ? 5.545 7.030 20.029 1.00 71.44 431 MET A O 1
ATOM 3405 N N . ARG A 1 432 ? 5.520 5.627 21.791 1.00 64.31 432 ARG A N 1
ATOM 3406 C CA . ARG A 1 432 ? 6.445 6.408 22.612 1.00 64.31 432 ARG A CA 1
ATOM 3407 C C . ARG A 1 432 ? 7.727 5.637 22.841 1.00 64.31 432 ARG A C 1
ATOM 3409 O O . ARG A 1 432 ? 7.696 4.590 23.488 1.00 64.31 432 ARG A O 1
ATOM 3416 N N . ILE A 1 433 ? 8.842 6.174 22.364 1.00 61.56 433 ILE A N 1
ATOM 3417 C CA . ILE A 1 433 ? 10.173 5.651 22.665 1.00 61.56 433 ILE A CA 1
ATOM 3418 C C . ILE A 1 433 ? 10.701 6.411 23.877 1.00 61.56 433 ILE A C 1
ATOM 3420 O O . ILE A 1 433 ? 10.912 7.622 23.828 1.00 61.56 433 ILE A O 1
ATOM 3424 N N . PHE A 1 434 ? 10.872 5.707 24.996 1.00 55.19 434 PHE A N 1
ATOM 3425 C CA . PHE A 1 434 ? 11.424 6.286 26.219 1.00 55.19 434 PHE A CA 1
ATOM 3426 C C . PHE A 1 434 ? 12.944 6.172 26.217 1.00 55.19 434 PHE A C 1
ATOM 3428 O O . PHE A 1 434 ? 13.498 5.110 25.945 1.00 55.19 434 PHE A O 1
ATOM 3435 N N . TYR A 1 435 ? 13.626 7.250 26.587 1.00 54.16 435 TYR A N 1
ATOM 3436 C CA . TYR A 1 435 ? 15.084 7.279 26.672 1.00 54.16 435 TYR A CA 1
ATOM 3437 C C . TYR A 1 435 ? 15.533 7.062 28.120 1.00 54.16 435 TYR A C 1
ATOM 3439 O O . TYR A 1 435 ? 14.869 7.497 29.069 1.00 54.16 435 TYR A O 1
ATOM 3447 N N . ASP A 1 436 ? 16.657 6.367 28.317 1.00 52.38 436 ASP A N 1
ATOM 3448 C CA . ASP A 1 436 ? 17.203 6.173 29.660 1.00 52.38 436 ASP A CA 1
ATOM 3449 C C . ASP A 1 436 ? 17.658 7.517 30.253 1.00 52.38 436 ASP A C 1
ATOM 3451 O O .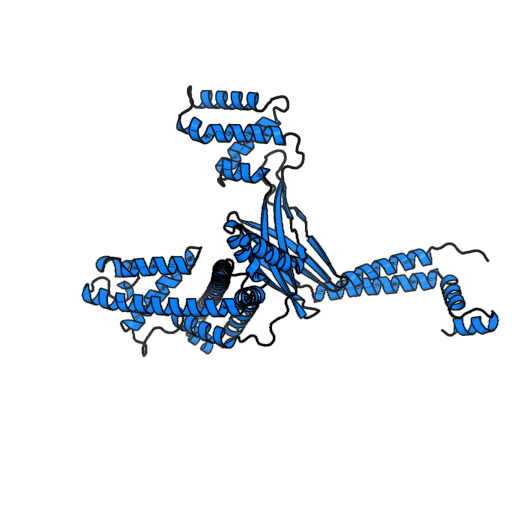 ASP A 1 436 ? 18.337 8.319 29.613 1.00 52.38 436 ASP A O 1
ATOM 3455 N N . LYS A 1 437 ? 17.304 7.765 31.517 1.00 50.16 437 LYS A N 1
ATOM 3456 C CA . LYS A 1 437 ? 17.602 9.014 32.231 1.00 50.16 437 LYS A CA 1
ATOM 3457 C C . LYS A 1 437 ? 19.105 9.272 32.417 1.00 50.16 437 LYS A C 1
ATOM 3459 O O . LYS A 1 437 ? 19.486 10.430 32.594 1.00 50.16 437 LYS A O 1
ATOM 3464 N N . ARG A 1 438 ? 19.944 8.227 32.429 1.00 46.53 438 ARG A N 1
ATOM 3465 C CA . ARG A 1 438 ? 21.388 8.314 32.726 1.00 46.53 438 ARG A CA 1
ATOM 3466 C C . ARG A 1 438 ? 22.264 8.375 31.483 1.00 46.53 438 ARG A C 1
ATOM 3468 O O . ARG A 1 438 ? 23.246 9.120 31.492 1.00 46.53 438 ARG A O 1
ATOM 3475 N N . SER A 1 439 ? 21.926 7.594 30.459 1.00 48.78 439 SER A N 1
ATOM 3476 C CA . SER A 1 439 ? 22.639 7.635 29.187 1.00 48.78 439 SER A CA 1
ATOM 3477 C C . SER A 1 439 ? 22.031 8.715 28.300 1.00 48.78 439 SER A C 1
ATOM 3479 O O . SER A 1 439 ? 22.721 9.672 28.014 1.00 48.78 439 SER A O 1
ATOM 3481 N N . GLY A 1 440 ? 20.721 8.714 28.041 1.00 46.97 440 GLY A N 1
ATOM 3482 C CA . GLY A 1 440 ? 20.109 9.515 26.971 1.00 46.97 440 GLY A CA 1
ATOM 3483 C C . GLY A 1 440 ? 19.954 8.717 25.675 1.00 46.97 440 GLY A C 1
ATOM 3484 O O . GLY A 1 440 ? 19.431 9.238 24.699 1.00 46.97 440 GLY A O 1
ATOM 3485 N N . SER A 1 441 ? 20.357 7.445 25.687 1.00 44.38 441 SER A N 1
ATOM 3486 C CA . SER A 1 441 ? 20.123 6.477 24.616 1.00 44.38 441 SER A CA 1
ATOM 3487 C C . SER A 1 441 ? 18.672 5.967 24.668 1.00 44.38 441 SER A C 1
ATOM 3489 O O . SER A 1 441 ? 18.106 5.847 25.769 1.00 44.38 441 SER A O 1
ATOM 3491 N N . PRO A 1 442 ? 18.047 5.664 23.515 1.00 46.19 442 PRO A N 1
ATOM 3492 C CA . PRO A 1 442 ? 16.707 5.094 23.491 1.00 46.19 442 PRO A CA 1
ATOM 3493 C C . PRO A 1 442 ? 16.718 3.773 24.256 1.00 46.19 442 PRO A C 1
ATOM 3495 O O . PRO A 1 442 ? 17.581 2.922 24.034 1.00 46.19 442 PRO A O 1
ATOM 3498 N N . ARG A 1 443 ? 15.730 3.543 25.128 1.00 49.06 443 ARG A N 1
ATOM 3499 C CA . ARG A 1 443 ? 15.368 2.172 25.508 1.00 49.06 443 ARG A CA 1
ATOM 3500 C C . ARG A 1 443 ? 14.607 1.588 24.325 1.00 49.06 443 ARG A C 1
ATOM 3502 O O . ARG A 1 443 ? 13.392 1.430 24.363 1.00 49.06 443 ARG A O 1
ATOM 3509 N N . MET A 1 444 ? 15.351 1.326 23.253 1.00 41.19 444 MET A N 1
ATOM 3510 C CA . MET A 1 444 ? 14.857 0.898 21.942 1.00 41.19 444 MET A CA 1
ATOM 3511 C C . MET A 1 444 ? 13.989 -0.369 22.036 1.00 41.19 444 MET A C 1
ATOM 3513 O O . MET A 1 444 ? 13.165 -0.635 21.170 1.00 41.19 444 MET A O 1
ATOM 3517 N N . ASN A 1 445 ? 14.111 -1.112 23.139 1.00 42.88 445 ASN A N 1
ATOM 3518 C CA . ASN A 1 445 ? 13.479 -2.408 23.325 1.00 42.88 445 ASN A CA 1
ATOM 3519 C C . ASN A 1 445 ? 12.061 -2.359 23.928 1.00 42.88 445 ASN A C 1
ATOM 3521 O O . ASN A 1 445 ? 11.443 -3.416 24.023 1.00 42.88 445 ASN A O 1
ATOM 3525 N N . GLU A 1 446 ? 11.517 -1.196 24.320 1.00 46.47 446 GLU A N 1
ATOM 3526 C CA . GLU A 1 446 ? 10.151 -1.119 24.880 1.00 46.47 446 GLU A CA 1
ATOM 3527 C C . GLU A 1 446 ? 9.381 0.154 24.458 1.00 46.47 446 GLU A C 1
ATOM 3529 O O . GLU A 1 446 ? 9.077 1.006 25.300 1.00 46.47 446 GLU A O 1
ATOM 3534 N N . PRO A 1 447 ? 9.025 0.316 23.166 1.00 51.03 447 PRO A N 1
ATOM 3535 C CA . PRO A 1 447 ? 8.082 1.354 22.774 1.00 51.03 447 PRO A CA 1
ATOM 3536 C C . PRO A 1 447 ? 6.746 1.135 23.496 1.00 51.03 447 PRO A C 1
ATOM 3538 O O . PRO A 1 447 ? 6.133 0.069 23.371 1.00 51.03 447 PRO A O 1
ATOM 3541 N N . VAL A 1 448 ? 6.263 2.142 24.230 1.00 54.50 448 VAL A N 1
ATOM 3542 C CA . VAL A 1 448 ? 4.904 2.093 24.783 1.00 54.50 448 VAL A CA 1
ATOM 3543 C C . VAL A 1 448 ? 3.950 2.398 23.648 1.00 54.50 448 VAL A C 1
ATOM 3545 O O . VAL A 1 448 ? 3.891 3.519 23.139 1.00 54.50 448 VAL A O 1
ATOM 3548 N N . LYS A 1 449 ? 3.236 1.355 23.251 1.00 56.84 449 LYS A N 1
ATOM 3549 C CA . LYS A 1 449 ? 2.217 1.381 22.217 1.00 56.84 449 LYS A CA 1
ATOM 3550 C C . LYS A 1 449 ? 0.902 1.703 22.899 1.00 56.84 449 LYS A C 1
ATOM 3552 O O . LYS A 1 449 ? 0.424 0.895 23.691 1.00 56.84 449 LYS A O 1
ATOM 3557 N N . ASP A 1 450 ? 0.353 2.878 22.622 1.00 51.75 450 ASP A N 1
ATOM 3558 C CA . ASP A 1 450 ? -0.988 3.233 23.073 1.00 51.75 450 ASP A CA 1
ATOM 3559 C C . ASP A 1 450 ? -1.957 2.796 21.962 1.00 51.75 450 ASP A C 1
ATOM 3561 O O . ASP A 1 450 ? -2.058 3.487 20.942 1.00 51.75 450 ASP A O 1
ATOM 3565 N N . PRO A 1 451 ? -2.613 1.623 22.078 1.00 52.88 451 PRO A N 1
ATOM 3566 C CA . PRO A 1 451 ? -3.610 1.225 21.097 1.00 52.88 451 PRO A CA 1
ATOM 3567 C C . PRO A 1 451 ? -4.772 2.217 21.134 1.00 52.88 451 PRO A C 1
ATOM 3569 O O . PRO A 1 451 ? -5.253 2.595 22.205 1.00 52.88 451 PRO A O 1
ATOM 3572 N N . TYR A 1 452 ? -5.239 2.617 19.958 1.00 51.12 452 TYR A N 1
ATOM 3573 C CA . TYR A 1 452 ? -6.505 3.323 19.831 1.00 51.12 452 TYR A CA 1
ATOM 3574 C C . TYR A 1 452 ? -7.640 2.301 19.703 1.00 51.12 452 TYR A C 1
ATOM 3576 O O . TYR A 1 452 ? -7.491 1.285 19.021 1.00 51.12 452 TYR A O 1
ATOM 3584 N N . TYR A 1 453 ? -8.761 2.579 20.372 1.00 53.09 453 TYR A N 1
ATOM 3585 C CA . TYR A 1 453 ? -9.918 1.692 20.467 1.00 53.09 453 TYR A CA 1
ATOM 3586 C C . TYR A 1 453 ? -11.131 2.375 19.833 1.00 53.09 453 TYR A C 1
ATOM 3588 O O . TYR A 1 453 ? -11.591 3.396 20.347 1.00 53.09 453 TYR A O 1
ATOM 3596 N N . HIS A 1 454 ? -11.698 1.793 18.777 1.00 55.78 454 HIS A N 1
ATOM 3597 C CA . HIS A 1 454 ? -13.060 2.125 18.359 1.00 55.78 454 HIS A CA 1
ATOM 3598 C C . HIS A 1 454 ? -13.990 0.992 18.792 1.00 55.78 454 HIS A C 1
ATOM 3600 O O . HIS A 1 454 ? -13.850 -0.133 18.315 1.00 55.78 454 HIS A O 1
ATOM 3606 N N . ARG A 1 455 ? -14.898 1.279 19.734 1.00 50.47 455 ARG A N 1
ATOM 3607 C CA . ARG A 1 455 ? -15.949 0.343 20.147 1.00 50.47 455 ARG A CA 1
ATOM 3608 C C . ARG A 1 455 ? -17.218 0.666 19.377 1.00 50.47 455 ARG A C 1
ATOM 3610 O O . ARG A 1 455 ? -17.890 1.643 19.711 1.00 50.47 455 ARG A O 1
ATOM 3617 N N . THR A 1 456 ? -17.587 -0.167 18.416 1.00 54.00 456 THR A N 1
ATOM 3618 C CA . THR A 1 456 ? -19.008 -0.297 18.073 1.00 54.00 456 THR A CA 1
ATOM 3619 C C . THR A 1 456 ? -19.649 -1.266 19.074 1.00 54.00 456 THR A C 1
ATOM 3621 O O . THR A 1 456 ? -18.953 -1.965 19.812 1.00 54.00 456 THR A O 1
ATOM 3624 N N . LEU A 1 457 ? -20.980 -1.293 19.202 1.00 43.25 457 LEU A N 1
ATOM 3625 C CA . LEU A 1 457 ? -21.655 -2.158 20.191 1.00 43.25 457 LEU A CA 1
ATOM 3626 C C . LEU A 1 457 ? -21.396 -3.671 19.963 1.00 43.25 457 LEU A C 1
ATOM 3628 O O . LEU A 1 457 ? -21.736 -4.490 20.819 1.00 43.25 457 LEU A O 1
ATOM 3632 N N . ASP A 1 458 ? -20.770 -4.050 18.848 1.00 55.06 458 ASP A N 1
ATOM 3633 C CA . ASP A 1 458 ? -20.559 -5.417 18.372 1.00 55.06 458 ASP A CA 1
ATOM 3634 C C . ASP A 1 458 ? -19.087 -5.818 18.108 1.00 55.06 458 ASP A C 1
ATOM 3636 O O . ASP A 1 458 ? -18.795 -7.021 18.118 1.00 55.06 458 ASP A O 1
ATOM 3640 N N . LYS A 1 459 ? -18.150 -4.872 17.907 1.00 64.12 459 LYS A N 1
ATOM 3641 C CA . LYS A 1 459 ? -16.762 -5.166 17.485 1.00 64.12 459 LYS A CA 1
ATOM 3642 C C . LYS A 1 459 ? -15.739 -4.182 18.060 1.00 64.12 459 LYS A C 1
ATOM 3644 O O . LYS A 1 459 ? -16.016 -2.989 18.179 1.00 64.12 459 LYS A O 1
ATOM 3649 N N . ASP A 1 460 ? -14.535 -4.692 18.329 1.00 68.56 460 ASP A N 1
ATOM 3650 C CA . ASP A 1 460 ? -13.382 -3.888 18.742 1.00 68.56 460 ASP A CA 1
ATOM 3651 C C . ASP A 1 460 ? -12.281 -3.941 17.668 1.00 68.56 460 ASP A C 1
ATOM 3653 O O . ASP A 1 460 ? -11.766 -5.017 17.341 1.00 68.56 460 ASP A O 1
ATOM 3657 N N . LEU A 1 461 ? -11.912 -2.771 17.137 1.00 71.56 461 LEU A N 1
ATOM 3658 C CA . LEU A 1 461 ? -10.809 -2.594 16.190 1.00 71.56 461 LEU A CA 1
ATOM 3659 C C . LEU A 1 461 ? -9.616 -1.942 16.895 1.00 71.56 461 LEU A C 1
ATOM 3661 O O . LEU A 1 461 ? -9.751 -0.890 17.525 1.00 71.56 461 LEU A O 1
ATOM 3665 N N . TYR A 1 462 ? -8.449 -2.567 16.768 1.00 74.12 462 TYR A N 1
ATOM 3666 C CA . TYR A 1 462 ? -7.201 -2.128 17.382 1.00 74.12 462 TYR A CA 1
ATOM 3667 C C . TYR A 1 462 ? -6.175 -1.824 16.304 1.00 74.12 462 TYR A C 1
ATOM 3669 O O . TYR A 1 462 ? -5.954 -2.658 15.430 1.00 74.12 462 TYR A O 1
ATOM 3677 N N . PHE A 1 463 ? -5.482 -0.694 16.432 1.00 76.44 463 PHE A N 1
ATOM 3678 C CA . PHE A 1 463 ? -4.262 -0.406 15.681 1.00 76.44 463 PHE A CA 1
ATOM 3679 C C . PHE A 1 463 ? -3.116 -0.109 16.626 1.00 76.44 463 PHE A C 1
ATOM 3681 O O . PHE A 1 463 ? -3.268 0.574 17.639 1.00 76.44 463 PHE A O 1
ATOM 3688 N N . ILE A 1 464 ? -1.956 -0.628 16.263 1.00 77.75 464 ILE A N 1
ATOM 3689 C CA . ILE A 1 464 ? -0.720 -0.502 17.004 1.00 77.75 464 ILE A CA 1
ATOM 3690 C C . ILE A 1 464 ? 0.356 -0.078 16.017 1.00 77.75 464 ILE A C 1
ATOM 3692 O O . ILE A 1 464 ? 0.719 -0.856 15.137 1.00 77.75 464 ILE A O 1
ATOM 3696 N N . LEU A 1 465 ? 0.907 1.120 16.199 1.00 77.50 465 LEU A N 1
ATOM 3697 C CA . LEU A 1 465 ? 2.130 1.513 15.509 1.00 77.50 465 LEU A CA 1
ATOM 3698 C C . LEU A 1 465 ? 3.270 0.614 16.008 1.00 77.50 465 LEU A C 1
ATOM 3700 O O . LEU A 1 465 ? 3.607 0.602 17.195 1.00 77.50 465 LEU A O 1
ATOM 3704 N N . GLN A 1 466 ? 3.779 -0.244 15.128 1.00 76.50 466 GLN A N 1
ATOM 3705 C CA . GLN A 1 466 ? 4.856 -1.176 15.436 1.00 76.50 466 GLN A CA 1
ATOM 3706 C C . GLN A 1 466 ? 6.223 -0.544 15.271 1.00 76.50 466 GLN A C 1
ATOM 3708 O O . GLN A 1 466 ? 7.084 -0.824 16.103 1.00 76.50 466 GLN A O 1
ATOM 3713 N N . ASP A 1 467 ? 6.378 0.220 14.193 1.00 70.69 467 ASP A N 1
ATOM 3714 C CA . ASP A 1 467 ? 7.629 0.807 13.738 1.00 70.69 467 ASP A CA 1
ATOM 3715 C C . ASP A 1 467 ? 7.330 2.019 12.843 1.00 70.69 467 ASP A C 1
ATOM 3717 O O . ASP A 1 467 ? 6.290 2.039 12.178 1.00 70.69 467 ASP A O 1
ATOM 3721 N N . SER A 1 468 ? 8.229 2.998 12.818 1.00 70.69 468 SER A N 1
ATOM 3722 C CA . SER A 1 468 ? 8.195 4.143 11.901 1.00 70.69 468 SER A CA 1
ATOM 3723 C C . SER A 1 468 ? 9.605 4.385 11.380 1.00 70.69 468 SER A C 1
ATOM 3725 O O . SER A 1 468 ? 10.564 4.422 12.154 1.00 70.69 468 SER A O 1
ATOM 3727 N N . LYS A 1 469 ? 9.746 4.485 10.060 1.00 67.44 469 LYS A N 1
ATOM 3728 C CA . LYS A 1 469 ? 11.033 4.634 9.391 1.00 67.44 469 LYS A CA 1
ATOM 3729 C C . LYS A 1 469 ? 11.281 6.091 9.006 1.00 67.44 469 LYS A C 1
ATOM 3731 O O . LYS A 1 469 ? 10.340 6.835 8.739 1.00 67.44 469 LYS A O 1
ATOM 3736 N N . PRO A 1 470 ? 12.553 6.499 8.863 1.00 56.47 470 PRO A N 1
ATOM 3737 C CA . PRO A 1 470 ? 12.872 7.877 8.504 1.00 56.47 470 PRO A CA 1
ATOM 3738 C C . PRO A 1 470 ? 12.445 8.301 7.092 1.00 56.47 470 PRO A C 1
ATOM 3740 O O . PRO A 1 470 ? 12.461 9.490 6.793 1.00 56.47 470 PRO A O 1
ATOM 3743 N N . ASP A 1 471 ? 12.085 7.352 6.224 1.00 57.97 471 ASP A N 1
ATOM 3744 C CA . ASP A 1 471 ? 11.505 7.607 4.898 1.00 57.97 471 ASP A CA 1
ATOM 3745 C C . ASP A 1 471 ? 9.998 7.946 4.956 1.00 57.97 471 ASP A C 1
ATOM 3747 O O . ASP A 1 471 ? 9.353 8.087 3.917 1.00 57.97 471 ASP A O 1
ATOM 3751 N N . GLY A 1 472 ? 9.430 8.056 6.164 1.00 66.44 472 GLY A N 1
ATOM 3752 C CA . GLY A 1 472 ? 8.013 8.313 6.416 1.00 66.44 472 GLY A CA 1
ATOM 3753 C C . GLY A 1 472 ? 7.129 7.067 6.326 1.00 66.44 472 GLY A C 1
ATOM 3754 O O . GLY A 1 472 ? 5.912 7.175 6.457 1.00 66.44 472 GLY A O 1
ATOM 3755 N N . THR A 1 473 ? 7.685 5.873 6.081 1.00 71.62 473 THR A N 1
ATOM 3756 C CA . THR A 1 473 ? 6.899 4.632 6.113 1.00 71.62 473 THR A CA 1
ATOM 3757 C C . THR A 1 473 ? 6.642 4.183 7.548 1.00 71.62 473 THR A C 1
ATOM 3759 O O . THR A 1 473 ? 7.556 4.072 8.360 1.00 71.62 473 THR A O 1
ATOM 3762 N N . ALA A 1 474 ? 5.393 3.842 7.855 1.00 78.94 474 ALA A N 1
ATOM 3763 C CA . ALA A 1 474 ? 4.988 3.338 9.160 1.00 78.94 474 ALA A CA 1
ATOM 3764 C C . ALA A 1 474 ? 4.447 1.911 9.047 1.00 78.94 474 ALA A C 1
ATOM 3766 O O . ALA A 1 474 ? 3.768 1.556 8.081 1.00 78.94 474 ALA A O 1
ATOM 3767 N N . THR A 1 475 ? 4.749 1.079 10.043 1.00 82.69 475 THR A N 1
ATOM 3768 C CA . THR A 1 475 ? 4.231 -0.286 10.156 1.00 82.69 475 THR A CA 1
ATOM 3769 C C . THR A 1 475 ? 3.172 -0.349 11.239 1.00 82.69 475 THR A C 1
ATOM 3771 O O . THR A 1 475 ? 3.465 -0.151 12.415 1.00 82.69 475 THR A O 1
ATOM 3774 N N . PHE A 1 476 ? 1.946 -0.693 10.867 1.00 81.81 476 PHE A N 1
ATOM 3775 C CA . PHE A 1 476 ? 0.816 -0.841 11.771 1.00 81.81 476 PHE A CA 1
ATOM 3776 C C . PHE A 1 476 ? 0.452 -2.306 11.914 1.00 81.81 476 PHE A C 1
ATOM 3778 O O . PHE A 1 476 ? 0.249 -2.993 10.920 1.00 81.81 476 PHE A O 1
ATOM 3785 N N . ARG A 1 477 ? 0.297 -2.777 13.149 1.00 83.69 477 ARG A N 1
ATOM 3786 C CA . ARG A 1 477 ? -0.383 -4.038 13.435 1.00 83.69 477 ARG A CA 1
ATOM 3787 C C . ARG A 1 477 ? -1.819 -3.744 13.802 1.00 83.69 477 ARG A C 1
ATOM 3789 O O . ARG A 1 477 ? -2.065 -2.875 14.635 1.00 83.69 477 ARG A O 1
ATOM 3796 N N . TYR A 1 478 ? -2.738 -4.493 13.220 1.00 82.00 478 TYR A N 1
ATOM 3797 C CA . TYR A 1 478 ? -4.152 -4.368 13.523 1.00 82.00 478 TYR A CA 1
ATOM 3798 C C . TYR A 1 478 ? -4.717 -5.655 14.112 1.00 82.00 478 TYR A C 1
ATOM 3800 O O . TYR A 1 478 ? -4.191 -6.743 13.868 1.00 82.00 478 TYR A O 1
ATOM 3808 N N . PHE A 1 479 ? -5.791 -5.512 14.886 1.00 79.94 479 PHE A N 1
ATOM 3809 C CA . PHE A 1 479 ? -6.590 -6.624 15.390 1.00 79.94 479 PHE A CA 1
ATOM 3810 C C . PHE A 1 479 ? -8.073 -6.288 15.277 1.00 79.94 479 PHE A C 1
ATOM 3812 O O . PHE A 1 479 ? -8.487 -5.198 15.670 1.00 79.94 479 PHE A O 1
ATOM 3819 N N . ILE A 1 480 ? -8.871 -7.239 14.805 1.00 79.06 480 ILE A N 1
ATOM 3820 C CA . ILE A 1 480 ? -10.330 -7.207 14.910 1.00 79.06 480 ILE A CA 1
ATOM 3821 C C . ILE A 1 480 ? -10.730 -8.293 15.895 1.00 79.06 480 ILE A C 1
ATOM 3823 O O . ILE A 1 480 ? -10.452 -9.472 15.666 1.00 79.06 480 ILE A O 1
ATOM 3827 N N . LYS A 1 481 ? -11.372 -7.893 16.995 1.00 80.12 481 LYS A N 1
ATOM 3828 C CA . LYS A 1 481 ? -11.888 -8.813 18.013 1.00 80.12 481 LYS A CA 1
ATOM 3829 C C . LYS A 1 481 ? -13.408 -8.731 18.054 1.00 80.12 481 LYS A C 1
ATOM 3831 O O . LYS A 1 481 ? -13.959 -7.841 18.709 1.00 80.12 481 LYS A O 1
ATOM 3836 N N . PRO A 1 482 ? -14.106 -9.642 17.365 1.00 78.06 482 PRO A N 1
ATOM 3837 C CA . PRO A 1 482 ? -15.557 -9.654 17.401 1.00 78.06 482 PRO A CA 1
ATOM 3838 C C . PRO A 1 482 ? -16.071 -10.137 18.763 1.00 78.06 482 PRO A C 1
ATOM 3840 O O . PRO A 1 482 ? -15.390 -10.875 19.478 1.00 78.06 482 PRO A O 1
ATOM 3843 N N . MET A 1 483 ? -17.306 -9.756 19.109 1.00 77.56 483 MET A N 1
ATOM 3844 C CA . MET A 1 483 ? -18.048 -10.269 20.275 1.00 77.56 483 MET A CA 1
ATOM 3845 C C . MET A 1 483 ? -17.427 -9.967 21.649 1.00 77.56 483 MET A C 1
ATOM 3847 O O . MET A 1 483 ? -17.874 -10.506 22.667 1.00 77.56 483 MET A O 1
ATOM 3851 N N . MET A 1 484 ? -16.462 -9.048 21.730 1.00 78.25 484 MET A N 1
ATOM 3852 C CA . MET A 1 484 ? -15.905 -8.633 23.019 1.00 78.25 484 MET A CA 1
ATOM 3853 C C . MET A 1 484 ? -16.958 -7.935 23.902 1.00 78.25 484 MET A C 1
ATOM 3855 O O . MET A 1 484 ? -16.958 -8.084 25.130 1.00 78.25 484 MET A O 1
ATOM 3859 N N . SER A 1 485 ? -17.939 -7.270 23.282 1.00 79.00 485 SER A N 1
ATOM 3860 C CA . SER A 1 485 ? -19.097 -6.684 23.965 1.00 79.00 485 SER A CA 1
ATOM 3861 C C . SER A 1 485 ? -19.967 -7.726 24.678 1.00 79.00 485 SER A C 1
ATOM 3863 O O . SER A 1 485 ? -20.482 -7.439 25.757 1.00 79.00 485 SER A O 1
ATOM 3865 N N . VAL A 1 486 ? -20.065 -8.958 24.160 1.00 85.06 486 VAL A N 1
ATOM 3866 C CA . VAL A 1 486 ? -20.769 -10.072 24.823 1.00 85.06 486 VAL A CA 1
ATOM 3867 C C . VAL A 1 486 ? -20.049 -10.470 26.109 1.00 85.06 486 VAL A C 1
ATOM 3869 O O . VAL A 1 486 ? -20.693 -10.678 27.140 1.00 85.06 486 VAL A O 1
ATOM 3872 N N . GLY A 1 487 ? -18.714 -10.502 26.082 1.00 85.88 487 GLY A N 1
ATOM 3873 C CA . GLY A 1 487 ? -17.911 -10.737 27.279 1.00 85.88 487 GLY A CA 1
ATOM 3874 C C . GLY A 1 487 ? -18.110 -9.643 28.331 1.00 85.88 487 GLY A C 1
ATOM 3875 O O . GLY A 1 487 ? -18.377 -9.935 29.498 1.00 85.88 487 GLY A O 1
ATOM 3876 N N . MET A 1 488 ? -18.077 -8.374 27.914 1.00 86.56 488 MET A N 1
ATOM 3877 C CA . MET A 1 488 ? -18.325 -7.234 28.806 1.00 86.56 488 MET A CA 1
ATOM 3878 C C . MET A 1 488 ? -19.759 -7.212 29.356 1.00 86.56 488 MET A C 1
ATOM 3880 O O . MET A 1 488 ? -19.963 -6.931 30.539 1.00 86.56 488 MET A O 1
ATOM 3884 N N . ALA A 1 489 ? -20.753 -7.568 28.540 1.00 88.38 489 ALA A N 1
ATOM 3885 C CA . ALA A 1 489 ? -22.129 -7.750 28.986 1.00 88.38 489 ALA A CA 1
ATOM 3886 C C . ALA A 1 489 ? -22.222 -8.877 30.024 1.00 88.38 489 ALA A C 1
ATOM 3888 O O . ALA A 1 489 ? -22.876 -8.709 31.053 1.00 88.38 489 ALA A O 1
ATOM 3889 N N . GLY A 1 490 ? -21.506 -9.985 29.813 1.00 91.62 490 GLY A N 1
ATOM 3890 C CA . GLY A 1 490 ? -21.370 -11.069 30.782 1.00 91.62 490 GLY A CA 1
ATOM 3891 C C . GLY A 1 490 ? -20.832 -10.589 32.132 1.00 91.62 490 GLY A C 1
ATOM 3892 O O . GLY A 1 490 ? -21.413 -10.914 33.167 1.00 91.62 490 GLY A O 1
ATOM 3893 N N . LEU A 1 491 ? -19.804 -9.734 32.138 1.00 92.50 491 LEU A N 1
ATOM 3894 C CA . LEU A 1 491 ? -19.289 -9.111 33.363 1.00 92.50 491 LEU A CA 1
ATOM 3895 C C . LEU A 1 491 ? -20.352 -8.244 34.060 1.00 92.50 491 LEU A C 1
ATOM 3897 O O . LEU A 1 491 ? -20.538 -8.356 35.273 1.00 92.50 491 LEU A O 1
ATOM 3901 N N . GLY A 1 492 ? -21.094 -7.429 33.306 1.00 92.50 492 GLY A N 1
ATOM 3902 C CA . GLY A 1 492 ? -22.210 -6.643 33.842 1.00 92.50 492 GLY A CA 1
ATOM 3903 C C . GLY A 1 492 ? -23.305 -7.518 34.465 1.00 92.50 492 GLY A C 1
ATOM 3904 O O . GLY A 1 492 ? -23.790 -7.230 35.562 1.00 92.50 492 GLY A O 1
ATOM 3905 N N . VAL A 1 493 ? -23.642 -8.636 33.814 1.00 93.12 493 VAL A N 1
ATOM 3906 C CA . VAL A 1 493 ? -24.597 -9.636 34.314 1.00 93.12 493 VAL A CA 1
ATOM 3907 C C . VAL A 1 493 ? -24.093 -10.279 35.609 1.00 93.12 493 VAL A C 1
ATOM 3909 O O . VAL A 1 493 ? -24.872 -10.425 36.552 1.00 93.12 493 VAL A O 1
ATOM 3912 N N . ILE A 1 494 ? -22.799 -10.604 35.709 1.00 93.62 494 ILE A N 1
ATOM 3913 C CA . ILE A 1 494 ? -22.194 -11.117 36.949 1.00 93.62 494 ILE A CA 1
ATOM 3914 C C . ILE A 1 494 ? -22.337 -10.096 38.076 1.00 93.62 494 ILE A C 1
ATOM 3916 O O . ILE A 1 494 ? -22.847 -10.445 39.141 1.00 93.62 494 ILE A O 1
ATOM 3920 N N . ILE A 1 495 ? -21.935 -8.842 37.849 1.00 94.69 495 ILE A N 1
ATOM 3921 C CA . ILE A 1 495 ? -22.017 -7.778 38.860 1.00 94.69 495 ILE A CA 1
ATOM 3922 C C . ILE A 1 495 ? -23.465 -7.612 39.333 1.00 94.69 495 ILE A C 1
ATOM 3924 O O . ILE A 1 495 ? -23.722 -7.588 40.537 1.00 94.69 495 ILE A O 1
ATOM 3928 N N . PHE A 1 496 ? -24.427 -7.584 38.408 1.00 92.75 496 PHE A N 1
ATOM 3929 C CA . PHE A 1 496 ? -25.847 -7.512 38.742 1.00 92.75 496 PHE A CA 1
ATOM 3930 C C . PHE A 1 496 ? -26.319 -8.722 39.565 1.00 92.75 496 PHE A C 1
ATOM 3932 O O . PHE A 1 496 ? -27.011 -8.558 40.572 1.00 92.75 496 PHE A O 1
ATOM 3939 N N . GLY A 1 497 ? -25.916 -9.936 39.180 1.00 90.81 497 GLY A N 1
ATOM 3940 C CA . GLY A 1 497 ? -26.232 -11.166 39.906 1.00 90.81 497 GLY A CA 1
ATOM 3941 C C . GLY A 1 497 ? -25.654 -11.190 41.323 1.00 90.81 497 GLY A C 1
ATOM 3942 O O . GLY A 1 497 ? -26.347 -11.602 42.257 1.00 90.81 497 GLY A O 1
ATOM 3943 N N . ILE A 1 498 ? -24.428 -10.685 41.499 1.00 91.06 498 ILE A N 1
ATOM 3944 C CA . ILE A 1 498 ? -23.776 -10.515 42.803 1.00 91.06 498 ILE A CA 1
ATOM 3945 C C . ILE A 1 498 ? -24.552 -9.501 43.644 1.00 91.06 498 ILE A C 1
ATOM 3947 O O . ILE A 1 498 ? -24.986 -9.842 44.742 1.00 91.06 498 ILE A O 1
ATOM 3951 N N . ILE A 1 499 ? -24.802 -8.290 43.132 1.00 91.69 499 ILE A N 1
ATOM 3952 C CA . ILE A 1 499 ? -25.569 -7.261 43.855 1.00 91.69 499 ILE A CA 1
ATOM 3953 C C . ILE A 1 499 ? -26.913 -7.837 44.313 1.00 91.69 499 ILE A C 1
ATOM 3955 O O . ILE A 1 499 ? -27.267 -7.733 45.486 1.00 91.69 499 ILE A O 1
ATOM 3959 N N . LEU A 1 500 ? -27.630 -8.527 43.421 1.00 86.56 500 LEU A N 1
ATOM 3960 C CA . LEU A 1 500 ? -28.918 -9.133 43.736 1.00 86.56 500 LEU A CA 1
ATOM 3961 C C . LEU A 1 500 ? -28.812 -10.203 44.832 1.00 86.56 500 LEU A C 1
ATOM 3963 O O . LEU A 1 500 ? -29.667 -10.244 45.716 1.00 86.56 500 LEU A O 1
ATOM 3967 N N . ALA A 1 501 ? -27.768 -11.035 44.810 1.00 85.06 501 ALA A N 1
ATOM 3968 C CA . ALA A 1 501 ? -27.526 -12.060 45.823 1.00 85.06 501 ALA A CA 1
ATOM 3969 C C . ALA A 1 501 ? -27.168 -11.482 47.206 1.00 85.06 501 ALA A C 1
ATOM 3971 O O . ALA A 1 501 ? -27.503 -12.103 48.220 1.00 85.06 501 ALA A O 1
ATOM 3972 N N . PHE A 1 502 ? -26.521 -10.311 47.243 1.00 85.75 502 PHE A N 1
ATOM 3973 C CA . PHE A 1 502 ? -26.059 -9.635 48.461 1.00 85.75 502 PHE A CA 1
ATOM 3974 C C . PHE A 1 502 ? -27.025 -8.571 49.009 1.00 85.75 502 PHE A C 1
ATOM 3976 O O . PHE A 1 502 ? -26.826 -8.099 50.129 1.00 85.75 502 PHE A O 1
ATOM 3983 N N . LEU A 1 503 ? -28.089 -8.212 48.281 1.00 82.06 503 LEU A N 1
ATOM 3984 C CA . LEU A 1 503 ? -29.097 -7.264 48.763 1.00 82.06 503 LEU A CA 1
ATOM 3985 C C . LEU A 1 503 ? -29.710 -7.729 50.100 1.00 82.06 503 LEU A C 1
ATOM 3987 O O . LEU A 1 503 ? -30.247 -8.844 50.165 1.00 82.06 503 LEU A O 1
ATOM 3991 N N . PRO A 1 504 ? -29.715 -6.876 51.144 1.00 73.06 504 PRO A N 1
ATOM 3992 C CA . PRO A 1 504 ? -30.196 -7.245 52.468 1.00 73.06 504 PRO A CA 1
ATOM 3993 C C . PRO A 1 504 ? -31.661 -7.682 52.425 1.00 73.06 504 PRO A C 1
ATOM 3995 O O . PRO A 1 504 ? -32.478 -7.150 51.663 1.00 73.06 504 PRO A O 1
ATOM 3998 N N . ASN A 1 505 ? -32.003 -8.671 53.255 1.00 62.69 505 ASN A N 1
ATOM 3999 C CA . ASN A 1 505 ? -33.382 -9.117 53.399 1.00 62.69 505 ASN A CA 1
ATOM 4000 C C . ASN A 1 505 ? -34.232 -7.933 53.861 1.00 62.69 505 ASN A C 1
ATOM 4002 O O . ASN A 1 505 ? -34.075 -7.446 54.979 1.00 62.69 505 ASN A O 1
ATOM 4006 N N . MET A 1 506 ? -35.154 -7.494 53.006 1.00 58.72 506 MET A N 1
ATOM 4007 C CA . MET A 1 506 ? -36.233 -6.623 53.449 1.00 58.72 506 MET A CA 1
ATOM 4008 C C . MET A 1 506 ? -37.078 -7.461 54.402 1.00 58.72 506 MET A C 1
ATOM 4010 O O . MET A 1 506 ? -37.769 -8.384 53.961 1.00 58.72 506 MET A O 1
ATOM 4014 N N . ARG A 1 507 ? -36.924 -7.212 55.707 1.00 52.41 507 ARG A N 1
ATOM 4015 C CA . ARG A 1 507 ? -37.746 -7.835 56.746 1.00 52.41 507 ARG A CA 1
ATOM 4016 C C . ARG A 1 507 ? -39.218 -7.651 56.363 1.00 52.41 507 ARG A C 1
ATOM 4018 O O . ARG A 1 507 ? -39.616 -6.556 55.967 1.00 52.41 507 ARG A O 1
ATOM 4025 N N . ARG A 1 508 ? -39.964 -8.754 56.405 1.00 48.03 508 ARG A N 1
ATOM 4026 C CA . ARG A 1 508 ? -41.426 -8.733 56.434 1.00 48.03 508 ARG A CA 1
ATOM 4027 C C . ARG A 1 508 ? -41.893 -8.303 57.807 1.00 48.03 508 ARG A C 1
ATOM 4029 O O . ARG A 1 508 ? -41.205 -8.702 58.775 1.00 48.03 508 ARG A O 1
#

Solvent-accessible surface area (backbone atoms only — not comparable to full-atom values): 27187 Å² total; per-residue (Å²): 112,70,69,39,57,55,44,34,76,75,68,74,50,56,68,70,58,40,42,51,52,51,49,66,69,42,23,54,62,50,13,50,52,37,28,52,53,10,53,52,32,29,53,49,12,54,52,50,20,64,76,39,50,45,71,52,73,49,74,40,40,63,62,35,69,48,73,47,67,42,76,79,82,64,53,35,30,38,40,35,35,63,43,76,50,68,47,74,80,51,53,53,50,45,72,63,58,51,92,44,70,72,51,52,51,56,51,28,55,47,46,49,51,52,66,75,40,74,91,58,53,42,66,62,50,43,53,50,52,53,49,57,49,17,63,72,64,74,49,71,74,53,66,70,45,60,74,58,52,46,59,40,54,44,52,50,41,45,50,43,55,73,48,64,82,54,91,74,64,54,52,45,45,36,32,40,35,34,40,27,81,44,79,81,69,93,79,71,76,57,63,68,35,53,56,28,44,52,52,33,45,45,67,64,40,33,76,52,51,60,99,80,39,80,48,58,60,25,48,9,33,51,37,30,35,53,54,52,62,59,52,73,71,70,72,81,64,62,70,61,48,50,50,54,51,52,51,47,69,71,68,53,54,64,87,55,42,19,78,78,54,54,39,39,84,76,62,44,69,82,50,53,62,70,60,45,50,57,34,46,52,26,22,55,49,36,43,51,53,49,50,54,28,46,53,50,27,26,56,40,36,40,74,47,49,71,51,40,62,58,53,50,48,52,49,51,53,54,56,70,67,44,56,70,70,59,41,24,58,58,58,61,51,64,77,90,44,70,66,62,30,52,53,50,51,54,51,50,54,54,47,52,50,53,49,46,55,48,45,56,50,50,12,53,51,51,45,27,50,51,34,36,70,42,46,81,45,45,90,39,71,72,46,36,53,56,51,57,72,41,55,72,73,35,53,50,12,44,55,59,37,44,77,76,43,58,72,71,50,26,54,52,47,51,52,50,49,50,55,52,52,69,66,35,48,84,37,57,24,26,31,32,42,41,40,41,93,80,62,59,50,68,40,79,89,59,58,51,57,46,64,30,79,52,77,55,91,55,38,38,43,37,38,31,47,73,48,75,45,96,89,56,35,34,29,35,36,39,38,38,32,38,37,48,48,44,22,53,49,10,52,52,37,26,53,51,11,49,52,48,39,66,54,75,82,79,78,128

pLDDT: mean 81.43, std 14.19, range [41.19, 97.5]

Radius of gyration: 33.04 Å; Cα contacts (8 Å, |Δi|>4): 667; chains: 1; bounding box: 99×63×94 Å

Secondary structure (DSSP, 8-state):
-HHHHHHHHHH---HHHHHHHHHTTSHHHHHHHHHHHHHHHHHHHHHHHHHT-EEEEEEE-TT-EEEEE-TTT--EEEEEEEEEEE-HHHHHHHHHH-S-HHHHHHHHHHHHHHHH-TT--HHHHHHHHHHHHHHHTTSSPPHHIIIIIHHHHHHHHHHHHHTTT-S--EEEEEEEEEEEEE---TT---HHHHHHHHHHHHHHHS---BTTB--HHHHHHHHHHHHHHHHTTS-S-HHHHHHHHHHHHHHS-TTTHHHHHTGGGGTGGG--HHHHHHHHHHHHHHHHHHHHHHHHHHHHHHHHTTHHHHHHHHHHHHHHTS-HHHHHHHTT---SSHHHHHHHHHHHHHHHHHHHHHHHHHHHHHHHHHHHHHGGGTTSHHHHHHHHHTTTTTHHHHHHHHHH--HHHHHHHHHHHHHHHHTSEEE--EEEEEBPTTT--B-TT--EEE-EEEE-SSEEEEEEEEEE-TTS-EEEEEEEEETHHHHHHHHHHHHHHHHHHHS-----

Foldseek 3Di:
DVQLVVVCVVPVDDSVVSVVVVCLVPLQVNLVVLLVVLVVLLVVLVVQLVVQKDWDKDWDFQLDWAWDARSPPRWIKIKHWHAKDKDPLVVLVCVLQNPDPVSVQVLLVLLLVLLVCLVDDLVRSLVVVCVVQCVVVVHDDDPCCVVRPSVSSSVSSNSSNVCNPVPFPKIKTKTKIWMFGDDQDPPQDCVLLVVLVLQLLCLQFAQLDDVNDDDLLSLLSVLLNVQLVVLLVPDDQSLVSLVVSLVCLVPPQLQCNCVVRVCVVVVSNPPDSVVSVSSSVSNSVSSVSSSVSLVSSLVSCLLNQNCLVVVLVVVLVVLVPDDLVVNCNSRVADPPDPVSSVVSSVVVSVVSVSVSVSSSVSSLVVNLVVLLVLLQVCVDPVSVVVCVSSPPSNLNSLVVNLVVDDDPSNVSSVVVNCVRRVSIDIFIWMWIFTADPNRRHTPVVDTDIDWGWDDDLWKTKTWTFPDADPVNITMIMIIIRTSNNSSVVSVVSSVVSVCSSPPDDPDD

Sequence (508 aa):
MAGARARRRNTGENILTALVRITLGNRRRYGGYIVHVGVLLIALGIYYSSLYEVSGSVTTSPGGYSLITDKLSGDKYIVYFESEETTDDWDFLRESFGQDEQRAQIYENMLRYVRKNPDKSAGEIVEKVKQDAKDQFGGELPEFFTQNALPRMIAAVHWGVKQRENTKVYESFNTIVRVFPYVEPTDLEIKPYLDAHDRAQSLLYGDSRDGGEFNDRSIGLTVARWQVQSTQMLGGSFTEQFRARRELVATISAEELPALTGLDQFGFGEASDEDIERVRQSVLAAMTDIQKANDALILEGVKLGPQLITVNEQIRETVAALPQDRFATVFGLRTANPEEYATGRFNALKELERFHLTIERESAARRNQLVVELAPNIGDEATHDQLKALRPLSLTGLKQARETAEGNVAAAIDAEIETIIGDSTRIEPRMRIFYDKRSGSPRMNEPVKDPYYHRTLDKDLYFILQDSKPDGTATFRYFIKPMMSVGMAGLGVIIFGIILAFLPNMRR

Nearest PDB structures (foldseek):
  8tid-assembly1_C  TM=2.053E-01  e=2.871E+00  Tetrahymena thermophila
  6qv1-assembly1_B  TM=1.346E-01  e=3.270E+00  Thermotoga maritima MSB8
  3f57-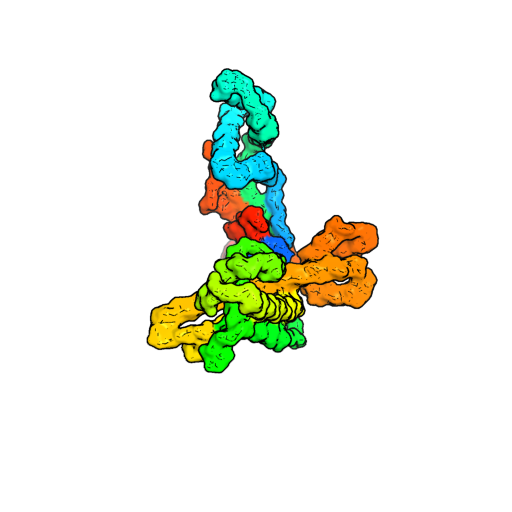assembly1_A  TM=2.190E-01  e=9.275E+00  Homo sapiens
  5och-assembly1_A  TM=1.270E-01  e=3.270E+00  Homo sapiens

Mean predicted aligned error: 13.06 Å